Protein AF-A0AAD5UL87-F1 (afdb_monomer_lite)

Foldseek 3Di:
DDKDKDWADDDDADPDAWEWEQDLVRDTDIDGGDALQHKYKYWYDCNNDPDPQDDDPNDRWKWKKKWKDFPPPPLDIDIDTQDTDDDPPDDDDGRIDIDGRHDPGMMMIDIDMDRDPPDDDDDPPQPAAWEWEQDLVRDIDIRHADDLQHWHWYFYDCNVDPDPPPVPDDFWWKWKKKWKDFPPPPVDIDIDIQWTDGGDPDDTDGDTDIDGRHPPFWIWMFMWMDTPLQDGPDDTDTDTPGDPPDDDDDDDDDDDDDDDDDDDDDPPPPPPPDPPAAWEWAQDLVRDIDIRDAAALQHKYWYHYDPNNFPEDQDADLNHTQKFKKKWKDFPPPPVDIDIDTQWGAPDRPGDIDGDTDIDGRHDAAKMFMWMWMDGRNYIDTDDPVPGTDIDGHD

Organism: NCBI:txid261099

pLDDT: mean 75.39, std 20.32, range [24.42, 98.25]

Sequence (395 aa):
MIFALLTSALALPATGPVYIDFHADYTVDVQGVITSQSNATIKYDLQRAVCPHASTHGADTWNVVARWAYNNDFGKVYQSAIANTPFPGATQQYYQPTIYNPPKGDLAIWFVCSSEAAAMVSALPSPGPVYVDFHADYSMDVQGVITTDSTVVIKYDLLRATCPHASTHGGDTWTVSAYWAYNNDFNNIQVASIAYTPFPGAQQLYLQPSIVNPPQGDIAMWFVCGSEAGTTLPFWAQSELRSLEHPYKNGRYSTVSLMLSVFALFSAIVALPAATGPVYVDFHADYTFDVQGQITTDSTVVIKYDLQRATCPHYSTHGADTWGVGAYWAYNGDFNHIQYATIAYTPSPGAQQVYVEPTIVNPPKGDIAIWFVCGSEMGGSYDSNYGQNWHLTVQ

InterPro domains:
  IPR046181 Protein of unknown function DUF6209 [PF19714] (19-116)
  IPR046181 Protein of unknown function DUF6209 [PF19714] (131-230)
  IPR046181 Protein of unknown function DUF6209 [PF19714] (280-395)

Radius of gyration: 31.64 Å; chains: 1; bounding box: 77×69×78 Å

Secondary structure (DSSP, 8-state):
---EEE---------SPEEEEE-TTS-EEEES---TT--EEEEE-GGG-------BTTB---EEEEEEEETT-TTS-EEEEEEEPPPTT-------PEEPSPPSS-EEEEEEEES-----SS----PPPEEEEE-TTS-EEEES---TT-EEEEEE-GGG------TTSS---EEEEEEEEETT-TTS-EEEEEEE--STT--------EEESPPSS-EEEEEEEEETTS-------EEEE------------------------------PPP--PPEEEEE-TTS-EEEES---TT-EEEEEE-GGG--S---EETTEE-EEEEEEEEETT-TTS-EEEEEEE-SSTTPPPEE---EEESPPSEEEEEEEEEEETTEEEEE-BTTB-EEEEE-

Structure (mmCIF, N/CA/C/O backbone):
data_AF-A0AAD5UL87-F1
#
_entry.id   AF-A0AAD5UL87-F1
#
loop_
_atom_site.group_PDB
_atom_site.id
_atom_site.type_symbol
_atom_site.label_atom_id
_atom_site.label_alt_id
_atom_site.label_comp_id
_atom_site.label_asym_id
_atom_site.label_entity_id
_atom_site.label_seq_id
_atom_site.pdbx_PDB_ins_code
_atom_site.Cartn_x
_atom_site.Cartn_y
_atom_site.Cartn_z
_atom_site.occupancy
_atom_site.B_iso_or_equiv
_atom_site.auth_seq_id
_atom_site.auth_comp_id
_atom_site.auth_asym_id
_atom_site.auth_atom_id
_atom_site.pdbx_PDB_model_num
ATOM 1 N N . MET A 1 1 ? -21.998 29.470 8.804 1.00 41.28 1 MET A N 1
ATOM 2 C CA . MET A 1 1 ? -22.604 28.286 9.454 1.00 41.28 1 MET A CA 1
ATOM 3 C C . MET A 1 1 ? -22.385 28.428 10.952 1.00 41.28 1 MET A C 1
ATOM 5 O O . MET A 1 1 ? -21.258 28.702 11.336 1.00 41.28 1 MET A O 1
ATOM 9 N N . ILE A 1 2 ? -23.435 28.364 11.774 1.00 44.94 2 ILE A N 1
ATOM 10 C CA . ILE A 1 2 ? -23.347 28.563 13.234 1.00 44.94 2 ILE A CA 1
ATOM 11 C C . ILE A 1 2 ? -23.945 27.332 13.920 1.00 44.94 2 ILE A C 1
ATOM 13 O O . ILE A 1 2 ? -25.011 26.876 13.511 1.00 44.94 2 ILE A O 1
ATOM 17 N N . PHE A 1 3 ? -23.249 26.817 14.937 1.00 42.34 3 PHE A N 1
ATOM 18 C CA . PHE A 1 3 ? -23.628 25.639 15.717 1.00 42.34 3 PHE A CA 1
ATOM 19 C C . PHE A 1 3 ? -24.150 26.047 17.097 1.00 42.34 3 PHE A C 1
ATOM 21 O O . PHE A 1 3 ? -23.488 26.803 17.805 1.00 42.34 3 PHE A O 1
ATOM 28 N N . ALA A 1 4 ? -25.304 25.510 17.495 1.00 55.47 4 ALA A N 1
ATOM 29 C CA . ALA A 1 4 ? -25.741 25.484 18.888 1.00 55.47 4 ALA A CA 1
ATOM 30 C C . ALA A 1 4 ? -25.747 24.026 19.366 1.00 55.47 4 ALA A C 1
ATOM 32 O O . ALA A 1 4 ? -26.398 23.184 18.746 1.00 55.47 4 ALA A O 1
ATOM 33 N N . LEU A 1 5 ? -25.008 23.735 20.441 1.00 51.84 5 LEU A N 1
ATOM 34 C CA . LEU A 1 5 ? -24.973 22.416 21.072 1.00 51.84 5 LEU A CA 1
ATOM 35 C C . LEU A 1 5 ? -25.782 22.471 22.369 1.00 51.84 5 LEU A C 1
ATOM 37 O O . LEU A 1 5 ? -25.415 23.187 23.301 1.00 51.84 5 LEU A O 1
ATOM 41 N N . LEU A 1 6 ? -26.888 21.731 22.418 1.00 60.28 6 LEU A N 1
ATOM 42 C CA . LEU A 1 6 ? -27.722 21.617 23.611 1.00 60.28 6 LEU A CA 1
ATOM 43 C C . LEU A 1 6 ? -27.391 20.308 24.327 1.00 60.28 6 LEU A C 1
ATOM 45 O O . LEU A 1 6 ? -27.753 19.232 23.858 1.00 60.28 6 LEU A O 1
ATOM 49 N N . THR A 1 7 ? -26.717 20.406 25.472 1.00 54.03 7 THR A N 1
ATOM 50 C CA . THR A 1 7 ? -26.445 19.255 26.342 1.00 54.03 7 THR A CA 1
ATOM 51 C C . THR A 1 7 ? -27.597 19.071 27.324 1.00 54.03 7 THR A C 1
ATOM 53 O O . THR A 1 7 ? -27.951 20.005 28.049 1.00 54.03 7 THR A O 1
ATOM 56 N N . SER A 1 8 ? -28.184 17.877 27.386 1.00 48.81 8 SER A N 1
ATOM 57 C CA . SER A 1 8 ? -29.313 17.605 28.281 1.00 48.81 8 SER A CA 1
ATOM 58 C C . SER A 1 8 ? -28.891 17.643 29.758 1.00 48.81 8 SER A C 1
ATOM 60 O O . SER A 1 8 ? -28.148 16.771 30.211 1.00 48.81 8 SER A O 1
ATOM 62 N N . ALA A 1 9 ? -29.402 18.606 30.528 1.00 45.59 9 ALA A N 1
ATOM 63 C CA . ALA A 1 9 ? -29.378 18.555 31.989 1.00 45.59 9 ALA A CA 1
ATOM 64 C C . ALA A 1 9 ? -30.614 17.794 32.504 1.00 45.59 9 ALA A C 1
ATOM 66 O O . ALA A 1 9 ? -31.731 18.001 32.029 1.00 45.59 9 ALA A O 1
ATOM 67 N N . LEU A 1 10 ? -30.412 16.897 33.473 1.00 41.31 10 LEU A N 1
ATOM 68 C CA . LEU A 1 10 ? -31.476 16.120 34.117 1.00 41.31 10 LEU A CA 1
ATOM 69 C C . LEU A 1 10 ? -32.385 17.048 34.943 1.00 41.31 10 LEU A C 1
ATOM 71 O O . LEU A 1 10 ? -32.035 17.421 36.060 1.00 41.31 10 LEU A O 1
ATOM 75 N N . ALA A 1 11 ? -33.558 17.393 34.413 1.00 48.50 11 ALA A N 1
ATOM 76 C CA . ALA A 1 11 ? -34.620 18.082 35.144 1.00 48.50 11 ALA A CA 1
ATOM 77 C C . ALA A 1 11 ? -35.968 17.364 34.954 1.00 48.50 11 ALA A C 1
ATOM 79 O O . ALA A 1 11 ? -36.199 16.705 33.940 1.00 48.50 11 ALA A O 1
ATOM 80 N N . LEU A 1 12 ? -36.830 17.461 35.973 1.00 45.00 12 LEU A N 1
ATOM 81 C CA . LEU A 1 12 ? -38.136 16.794 36.073 1.00 45.00 12 LEU A CA 1
ATOM 82 C C . LEU A 1 12 ? -39.048 17.081 34.857 1.00 45.00 12 LEU A C 1
ATOM 84 O O . LEU A 1 12 ? -38.955 18.158 34.268 1.00 45.00 12 LEU A O 1
ATOM 88 N N . PRO A 1 13 ? -39.950 16.146 34.491 1.00 52.62 13 PRO A N 1
ATOM 89 C CA . PRO A 1 13 ? -40.745 16.234 33.269 1.00 52.62 13 PRO A CA 1
ATOM 90 C C . PRO A 1 13 ? -41.772 17.367 33.362 1.00 52.62 13 PRO A C 1
ATOM 92 O O . PRO A 1 13 ? -42.827 17.227 33.978 1.00 52.62 13 PRO A O 1
ATOM 95 N N . ALA A 1 14 ? -41.478 18.498 32.726 1.00 53.50 14 ALA A N 1
ATOM 96 C CA . ALA A 1 14 ? -42.490 19.496 32.421 1.00 53.50 14 ALA A CA 1
ATOM 97 C C . ALA A 1 14 ? -43.317 18.992 31.227 1.00 53.50 14 ALA A C 1
ATOM 99 O O . ALA A 1 14 ? -42.793 18.846 30.127 1.00 53.50 14 ALA A O 1
ATOM 100 N N . THR A 1 15 ? -44.612 18.736 31.426 1.00 65.50 15 THR A N 1
ATOM 101 C CA . THR A 1 15 ? -45.565 18.281 30.390 1.00 65.50 15 THR A CA 1
ATOM 102 C C . THR A 1 15 ? -46.017 19.405 29.443 1.00 65.50 15 THR A C 1
ATOM 104 O O . THR A 1 15 ? -47.153 19.412 28.974 1.00 65.50 15 THR A O 1
ATOM 107 N N . GLY A 1 16 ? -45.159 20.395 29.200 1.00 79.12 16 GLY A N 1
ATOM 108 C CA . GLY A 1 16 ? -45.446 21.540 28.337 1.00 79.12 16 GLY A CA 1
ATOM 109 C C . GLY A 1 16 ? -44.827 21.395 26.943 1.00 79.12 16 GLY A C 1
ATOM 110 O O . GLY A 1 16 ? -43.891 20.611 26.772 1.00 79.12 16 GLY A O 1
ATOM 111 N N . PRO A 1 17 ? -45.318 22.150 25.944 1.00 83.81 17 PRO A N 1
ATOM 112 C CA . PRO A 1 17 ? -44.634 22.270 24.660 1.00 83.81 17 PRO A CA 1
ATOM 113 C C . PRO A 1 17 ? -43.208 22.788 24.876 1.00 83.81 17 PRO A C 1
ATOM 115 O O . PRO A 1 17 ? -42.997 23.697 25.680 1.00 83.81 17 PRO A O 1
ATOM 118 N N . VAL A 1 18 ? -42.241 22.210 24.161 1.00 90.38 18 VAL A N 1
ATOM 119 C CA . VAL A 1 18 ? -40.854 22.674 24.205 1.00 90.38 18 VAL A CA 1
ATOM 120 C C . VAL A 1 18 ? -40.638 23.685 23.087 1.00 90.38 18 VAL A C 1
ATOM 122 O O . VAL A 1 18 ? -40.964 23.395 21.935 1.00 90.38 18 VAL A O 1
ATOM 125 N N . TYR A 1 19 ? -40.079 24.848 23.410 1.00 92.00 19 TYR A N 1
ATOM 126 C CA . TYR A 1 19 ? -39.686 25.855 22.425 1.00 92.00 19 TYR A CA 1
ATOM 127 C C . TYR A 1 19 ? -38.179 26.069 22.456 1.00 92.00 19 TYR A C 1
ATOM 129 O O . TYR A 1 19 ? -37.587 26.147 23.530 1.00 92.00 19 TYR A O 1
ATOM 137 N N . ILE A 1 20 ? -37.574 26.156 21.277 1.00 92.62 20 ILE A N 1
ATOM 138 C CA . ILE A 1 20 ? -36.171 26.517 21.090 1.00 92.62 20 ILE A CA 1
ATOM 139 C C . ILE A 1 20 ? -36.170 27.809 20.276 1.00 92.62 20 ILE A C 1
ATOM 141 O O . ILE A 1 20 ? -36.379 27.777 19.062 1.00 92.62 20 ILE A O 1
ATOM 145 N N . ASP A 1 21 ? -35.991 28.933 20.957 1.00 92.56 21 ASP A N 1
ATOM 146 C CA . ASP A 1 21 ? -36.102 30.273 20.398 1.00 92.56 21 ASP A CA 1
ATOM 147 C C . ASP A 1 21 ? -34.696 30.810 20.072 1.00 92.56 21 ASP A C 1
ATOM 149 O O . ASP A 1 21 ? -33.846 30.980 20.941 1.00 92.56 21 ASP A O 1
ATOM 153 N N . PHE A 1 22 ? -34.429 31.049 18.789 1.00 91.00 22 PHE A N 1
ATOM 154 C CA . PHE A 1 22 ? -33.184 31.618 18.278 1.00 91.00 22 PHE A CA 1
ATOM 155 C C . PHE A 1 22 ? -33.394 33.103 17.971 1.00 91.00 22 PHE A C 1
ATOM 157 O O . PHE A 1 22 ? -34.009 33.444 16.961 1.00 91.00 22 PHE A O 1
ATOM 164 N N . HIS A 1 23 ? -32.851 33.985 18.810 1.00 88.69 23 HIS A N 1
ATOM 165 C CA . HIS A 1 23 ? -33.043 35.438 18.713 1.00 88.69 23 HIS A CA 1
ATOM 166 C C . HIS A 1 23 ? -32.049 36.119 17.756 1.00 88.69 23 HIS A C 1
ATOM 168 O O . HIS A 1 23 ? -30.995 35.552 17.438 1.00 88.69 23 HIS A O 1
ATOM 174 N N . ALA A 1 24 ? -32.373 37.343 17.315 1.00 85.62 24 ALA A N 1
ATOM 175 C CA . ALA A 1 24 ? -31.542 38.173 16.432 1.00 85.62 24 ALA A CA 1
ATOM 176 C C . ALA A 1 24 ? -30.150 38.500 17.002 1.00 85.62 24 ALA A C 1
ATOM 178 O O . ALA A 1 24 ? -29.185 38.608 16.250 1.00 85.62 24 ALA A O 1
ATOM 179 N N . ASP A 1 25 ? -30.029 38.611 18.325 1.00 88.00 25 ASP A N 1
ATOM 180 C CA . ASP A 1 25 ? -28.777 38.887 19.046 1.00 88.00 25 ASP A CA 1
ATOM 181 C C . ASP A 1 25 ? -27.906 37.636 19.267 1.00 88.00 25 ASP A C 1
ATOM 183 O O . ASP A 1 25 ? -26.942 37.657 20.031 1.00 88.00 25 ASP A O 1
ATOM 187 N N . TYR A 1 26 ? -28.233 36.549 18.566 1.00 83.88 26 TYR A N 1
ATOM 188 C CA . TYR A 1 26 ? -27.585 35.243 18.622 1.00 83.88 26 TYR A CA 1
ATOM 189 C C . TYR A 1 26 ? -27.804 34.440 19.909 1.00 83.88 26 TYR A C 1
ATOM 191 O O . TYR A 1 26 ? -27.338 33.295 19.977 1.00 83.88 26 TYR A O 1
ATOM 199 N N . THR A 1 27 ? -28.576 34.946 20.871 1.00 90.00 27 THR A N 1
ATOM 200 C CA . THR A 1 27 ? -28.976 34.164 22.047 1.00 90.00 27 THR A CA 1
ATOM 201 C C . THR A 1 27 ? -29.916 33.016 21.660 1.00 90.00 27 THR A C 1
ATOM 203 O O . THR A 1 27 ? -30.522 33.008 20.578 1.00 90.00 27 THR A O 1
ATOM 206 N N . VAL A 1 28 ? -29.950 31.976 22.495 1.00 90.50 28 VAL A N 1
ATOM 207 C CA . VAL A 1 28 ? -30.810 30.802 22.311 1.00 90.50 28 VAL A CA 1
ATOM 208 C C . VAL A 1 28 ? -31.514 30.523 23.628 1.00 90.50 28 VAL A C 1
ATOM 210 O O . VAL A 1 28 ? -30.855 30.166 24.604 1.00 90.50 28 VAL A O 1
ATOM 213 N N . ASP A 1 29 ? -32.836 30.640 23.624 1.00 91.88 29 ASP A N 1
ATOM 214 C CA . ASP A 1 29 ? -33.677 30.351 24.777 1.00 91.88 29 ASP A CA 1
ATOM 215 C C . ASP A 1 29 ? -34.377 29.008 24.581 1.00 91.88 29 ASP A C 1
ATOM 217 O O . ASP A 1 29 ? -35.035 28.760 23.570 1.00 91.88 29 ASP A O 1
ATOM 221 N N . VAL A 1 30 ? -34.253 28.118 25.565 1.00 91.00 30 VAL A N 1
ATOM 222 C CA . VAL A 1 30 ? -34.962 26.834 25.569 1.00 91.00 30 VAL A CA 1
ATOM 223 C C . VAL A 1 30 ? -36.015 26.857 26.665 1.00 91.00 30 VAL A C 1
ATOM 225 O O . VAL A 1 30 ? -35.696 26.872 27.853 1.00 91.00 30 VAL A O 1
ATOM 228 N N . GLN A 1 31 ? -37.284 26.849 26.266 1.00 91.38 31 GLN A N 1
ATOM 229 C CA . GLN A 1 31 ? -38.418 26.764 27.180 1.00 91.38 31 GLN A CA 1
ATOM 230 C C . GLN A 1 31 ? -38.905 25.317 27.239 1.00 91.38 31 GLN A C 1
ATOM 232 O O . GLN A 1 31 ? -39.425 24.795 26.256 1.00 91.38 31 GLN A O 1
ATOM 237 N N . GLY A 1 32 ? -38.757 24.674 28.397 1.00 87.19 32 GLY A N 1
ATOM 238 C CA . GLY A 1 32 ? -39.128 23.272 28.613 1.00 87.19 32 GLY A CA 1
ATOM 239 C C . GLY A 1 32 ? -37.938 22.311 28.548 1.00 87.19 32 GLY A C 1
ATOM 240 O O . GLY A 1 32 ? -36.787 22.723 28.426 1.00 87.19 32 GLY A O 1
ATOM 241 N N . VAL A 1 33 ? -38.218 21.011 28.669 1.00 83.69 33 VAL A N 1
ATOM 242 C CA . VAL A 1 33 ? -37.200 19.950 28.643 1.00 83.69 33 VAL A CA 1
ATOM 243 C C . VAL A 1 33 ? -37.425 19.073 27.418 1.00 83.69 33 VAL A C 1
ATOM 245 O O . VAL A 1 33 ? -38.487 18.464 27.259 1.00 83.69 33 VAL A O 1
ATOM 248 N N . ILE A 1 34 ? -36.413 18.993 26.553 1.00 82.31 34 ILE A N 1
ATOM 249 C CA . ILE A 1 34 ? -36.420 18.088 25.404 1.00 82.31 34 ILE A CA 1
ATOM 250 C C . ILE A 1 34 ? -36.272 16.660 25.938 1.00 82.31 34 ILE A C 1
ATOM 252 O O . ILE A 1 34 ? -35.225 16.284 26.461 1.00 82.31 34 ILE A O 1
ATOM 256 N N . THR A 1 35 ? -37.333 15.867 25.822 1.00 84.44 35 THR A N 1
ATOM 257 C CA . THR A 1 35 ? -37.319 14.435 26.139 1.00 84.44 35 THR A CA 1
ATOM 258 C C . THR A 1 35 ? -37.621 13.631 24.884 1.00 84.44 35 THR A C 1
ATOM 260 O O . THR A 1 35 ? -38.128 14.175 23.903 1.00 84.44 35 THR A O 1
ATOM 263 N N . SER A 1 36 ? -37.402 12.317 24.937 1.00 80.62 36 SER A N 1
ATOM 264 C CA . SER A 1 36 ? -37.733 11.422 23.824 1.00 80.62 36 SER A CA 1
ATOM 265 C C . SER A 1 36 ? -39.220 11.289 23.510 1.00 80.62 36 SER A C 1
ATOM 267 O O . SER A 1 36 ? -39.583 10.610 22.557 1.00 80.62 36 SER A O 1
ATOM 269 N N . GLN A 1 37 ? -40.076 11.921 24.310 1.00 79.94 37 GLN A N 1
ATOM 270 C CA . GLN A 1 37 ? -41.523 11.974 24.119 1.00 79.94 37 GLN A CA 1
ATOM 271 C C . GLN A 1 37 ? -42.027 13.409 23.898 1.00 79.94 37 GLN A C 1
ATOM 273 O O . GLN A 1 37 ? -43.228 13.618 23.744 1.00 79.94 37 GLN A O 1
ATOM 278 N N . SER A 1 38 ? -41.135 14.407 23.915 1.00 79.75 38 SER A N 1
ATOM 279 C CA . SER A 1 38 ? -41.501 15.810 23.727 1.00 79.75 38 SER A CA 1
ATOM 280 C C . SER A 1 38 ? -41.426 16.179 22.248 1.00 79.75 38 SER A C 1
ATOM 282 O O . SER A 1 38 ? -40.465 15.833 21.567 1.00 79.75 38 SER A O 1
ATOM 284 N N . ASN A 1 39 ? -42.378 16.977 21.773 1.00 86.38 39 ASN A N 1
ATOM 285 C CA . ASN A 1 39 ? -42.204 17.716 20.527 1.00 86.38 39 ASN A CA 1
ATOM 286 C C . ASN A 1 39 ? -41.516 19.051 20.840 1.00 86.38 39 ASN A C 1
ATOM 288 O O . ASN A 1 39 ? -41.944 19.758 21.757 1.00 86.38 39 ASN A O 1
ATOM 292 N N . ALA A 1 40 ? -40.470 19.398 20.090 1.00 88.94 40 ALA A N 1
ATOM 293 C CA . ALA A 1 40 ? -39.762 20.668 20.238 1.00 88.94 40 ALA A CA 1
ATOM 294 C C . ALA A 1 40 ? -40.005 21.558 19.024 1.00 88.94 40 ALA A C 1
ATOM 296 O O . ALA A 1 40 ? -39.759 21.159 17.892 1.00 88.94 40 ALA A O 1
ATOM 297 N N . THR A 1 41 ? -40.496 22.766 19.255 1.00 92.19 41 THR A N 1
ATOM 298 C CA . THR A 1 41 ? -40.778 23.743 18.207 1.00 92.19 41 THR A CA 1
ATOM 299 C C . THR A 1 41 ? -39.636 24.739 18.127 1.00 92.19 41 THR A C 1
ATOM 301 O O . THR A 1 41 ? -39.321 25.400 19.115 1.00 92.19 41 THR A O 1
ATOM 304 N N . ILE A 1 42 ? -39.023 24.863 16.956 1.00 90.69 42 ILE A N 1
ATOM 305 C CA . ILE A 1 42 ? -37.977 25.857 16.723 1.00 90.69 42 ILE A CA 1
ATOM 306 C C . ILE A 1 42 ? -38.652 27.175 16.349 1.00 90.69 42 ILE A C 1
ATOM 308 O O . ILE A 1 42 ? -39.438 27.217 15.403 1.00 90.69 42 ILE A O 1
ATOM 312 N N . LYS A 1 43 ? -38.325 28.261 17.048 1.00 89.94 43 LYS A N 1
ATOM 313 C CA . LYS A 1 43 ? -38.608 29.619 16.576 1.00 89.94 43 LYS A CA 1
ATOM 314 C C . LYS A 1 43 ? -37.297 30.266 16.185 1.00 89.94 43 LYS A C 1
ATOM 316 O O . LYS A 1 43 ? -36.326 30.208 16.929 1.00 89.94 43 LYS A O 1
ATOM 321 N N . TYR A 1 44 ? -37.260 30.880 15.017 1.00 87.19 44 TYR A N 1
ATOM 322 C CA . TYR A 1 44 ? -36.055 31.516 14.510 1.00 87.19 44 TYR A CA 1
ATOM 323 C C . TYR A 1 44 ? -36.373 32.940 14.081 1.00 87.19 44 TYR A C 1
ATOM 325 O O . TYR A 1 44 ? -37.278 33.166 13.277 1.00 87.19 44 TYR A O 1
ATOM 333 N N . ASP A 1 45 ? -35.643 33.896 14.643 1.00 85.25 45 ASP A N 1
ATOM 334 C CA . ASP A 1 45 ? -35.729 35.294 14.260 1.00 85.25 45 ASP A CA 1
ATOM 335 C C . ASP A 1 45 ? -34.993 35.513 12.935 1.00 85.25 45 ASP A C 1
ATOM 337 O O . ASP A 1 45 ? -33.777 35.339 12.842 1.00 85.25 45 ASP A O 1
ATOM 341 N N . LEU A 1 46 ? -35.726 35.915 11.897 1.00 81.81 46 LEU A N 1
ATOM 342 C CA . LEU A 1 46 ? -35.154 36.151 10.573 1.00 81.81 46 LEU A CA 1
ATOM 343 C C . LEU A 1 46 ? -34.134 37.294 10.554 1.00 81.81 46 LEU A C 1
ATOM 345 O O . LEU A 1 46 ? -33.277 37.298 9.676 1.00 81.81 46 LEU A O 1
ATOM 349 N N . GLN A 1 47 ? -34.157 38.215 11.523 1.00 82.88 47 GLN A N 1
ATOM 350 C CA . GLN A 1 47 ? -33.112 39.238 11.644 1.00 82.88 47 GLN A CA 1
ATOM 351 C C . GLN A 1 47 ? -31.748 38.640 12.030 1.00 82.88 47 GLN A C 1
ATOM 353 O O . GLN A 1 47 ? -30.719 39.275 11.812 1.00 82.88 47 GLN A O 1
ATOM 358 N N . ARG A 1 48 ? -31.718 37.401 12.547 1.00 82.31 48 ARG A N 1
ATOM 359 C CA . ARG A 1 48 ? -30.488 36.635 12.802 1.00 82.31 48 ARG A CA 1
ATOM 360 C C . ARG A 1 48 ? -29.842 36.111 11.512 1.00 82.31 48 ARG A C 1
ATOM 362 O O . ARG A 1 48 ? -28.665 35.745 11.519 1.00 82.31 48 ARG A O 1
ATOM 369 N N . ALA A 1 49 ? -30.597 36.004 10.418 1.00 80.06 49 ALA A N 1
ATOM 370 C CA . ALA A 1 49 ? -30.104 35.414 9.182 1.00 80.06 49 ALA A CA 1
ATOM 371 C C . ALA A 1 49 ? -29.225 36.409 8.416 1.00 80.06 49 ALA A C 1
ATOM 373 O O . ALA A 1 49 ? -29.715 37.327 7.766 1.00 80.06 49 ALA A O 1
ATOM 374 N N . VAL A 1 50 ? -27.909 36.191 8.431 1.00 75.19 50 VAL A N 1
ATOM 375 C CA . VAL A 1 50 ? -26.985 36.877 7.516 1.00 75.19 50 VAL A CA 1
ATOM 376 C C . VAL A 1 50 ? -26.942 36.090 6.205 1.00 75.19 50 VAL A C 1
ATOM 378 O O . VAL A 1 50 ? -25.997 35.349 5.935 1.00 75.19 50 VAL A O 1
ATOM 381 N N . CYS A 1 51 ? -28.013 36.183 5.418 1.00 75.81 51 CYS A N 1
ATOM 382 C CA . CYS A 1 51 ? -28.057 35.594 4.083 1.00 75.81 51 CYS A CA 1
ATOM 383 C C . CYS A 1 51 ? -27.527 36.612 3.060 1.00 75.81 51 CYS A C 1
ATOM 385 O O . CYS A 1 51 ? -27.979 37.757 3.063 1.00 75.81 51 CYS A O 1
ATOM 387 N N . PRO A 1 52 ? -26.597 36.242 2.162 1.00 68.31 52 PRO A N 1
ATOM 388 C CA . PRO A 1 52 ? -26.249 37.092 1.029 1.00 68.31 52 PRO A CA 1
ATOM 389 C C . PRO A 1 52 ? -27.497 37.321 0.168 1.00 68.31 52 PRO A C 1
ATOM 391 O O . PRO A 1 52 ? -28.081 36.369 -0.349 1.00 68.31 52 PRO A O 1
ATOM 394 N N . HIS A 1 53 ? -27.915 38.578 0.024 1.00 63.66 53 HIS A N 1
ATOM 395 C CA . HIS A 1 53 ? -29.020 38.949 -0.855 1.00 63.66 53 HIS A CA 1
ATOM 396 C C . HIS A 1 53 ? -28.536 38.875 -2.306 1.00 63.66 53 HIS A C 1
ATOM 398 O O . HIS A 1 53 ? -27.866 39.783 -2.797 1.00 63.66 53 HIS A O 1
ATOM 404 N N . ALA A 1 54 ? -28.839 37.775 -2.991 1.00 54.19 54 ALA A N 1
ATOM 405 C CA . ALA A 1 54 ? -28.690 37.700 -4.436 1.00 54.19 54 ALA A CA 1
ATOM 406 C C . ALA A 1 54 ? -30.014 38.130 -5.081 1.00 54.19 54 ALA A C 1
ATOM 408 O O . ALA A 1 54 ? -30.927 37.323 -5.242 1.00 54.19 54 ALA A O 1
ATOM 409 N N . SER A 1 55 ? -30.124 39.407 -5.453 1.00 56.69 55 SER A N 1
ATOM 410 C CA . SER A 1 55 ? -31.290 39.897 -6.189 1.00 56.69 55 SER A CA 1
ATOM 411 C C . SER A 1 55 ? -31.253 39.336 -7.613 1.00 56.69 55 SER A C 1
ATOM 413 O O . SER A 1 55 ? -30.552 39.860 -8.483 1.00 56.69 55 SER A O 1
ATOM 415 N N . THR A 1 56 ? -31.991 38.263 -7.878 1.00 49.47 56 THR A N 1
ATOM 416 C CA . THR A 1 56 ? -32.201 37.768 -9.246 1.00 49.47 56 THR A CA 1
ATOM 417 C C . THR A 1 56 ? -33.582 38.237 -9.695 1.00 49.47 56 THR A C 1
ATOM 419 O O . THR A 1 56 ? -34.586 37.935 -9.066 1.00 49.47 56 THR A O 1
ATOM 422 N N . HIS A 1 57 ? -33.643 39.053 -10.752 1.00 53.81 57 HIS A N 1
ATOM 423 C CA . HIS A 1 57 ? -34.896 39.578 -11.327 1.00 53.81 57 HIS A CA 1
ATOM 424 C C . HIS A 1 57 ? -35.770 40.469 -10.417 1.00 53.81 57 HIS A C 1
ATOM 426 O O . HIS A 1 57 ? -36.974 40.581 -10.634 1.00 53.81 57 HIS A O 1
ATOM 432 N N . GLY A 1 58 ? -35.178 41.165 -9.441 1.00 65.38 58 GLY A N 1
ATOM 433 C CA . GLY A 1 58 ? -35.882 42.191 -8.654 1.00 65.38 58 GLY A CA 1
ATOM 434 C C . GLY A 1 58 ? -36.807 41.659 -7.554 1.00 65.38 58 GLY A C 1
ATOM 435 O O . GLY A 1 58 ? -37.484 42.456 -6.907 1.00 65.38 58 GLY A O 1
ATOM 436 N N . ALA A 1 59 ? -36.812 40.345 -7.311 1.00 59.47 59 ALA A N 1
ATOM 437 C CA . ALA A 1 59 ? -37.406 39.735 -6.130 1.00 59.47 59 ALA A CA 1
ATOM 438 C C . ALA A 1 59 ? -36.312 38.985 -5.362 1.00 59.47 59 ALA A C 1
ATOM 440 O O . ALA A 1 59 ? -35.704 38.052 -5.882 1.00 59.47 59 ALA A O 1
ATOM 441 N N . ASP A 1 60 ? -36.054 39.404 -4.126 1.00 61.47 60 ASP A N 1
ATOM 442 C CA . ASP A 1 60 ? -35.161 38.683 -3.225 1.00 61.47 60 ASP A CA 1
ATOM 443 C C . ASP A 1 60 ? -35.886 37.425 -2.740 1.00 61.47 60 ASP A C 1
ATOM 445 O O . ASP A 1 60 ? -36.656 37.483 -1.783 1.00 61.47 60 ASP A O 1
ATOM 449 N N . THR A 1 61 ? -35.672 36.291 -3.410 1.00 66.06 61 THR A N 1
ATOM 450 C CA . THR A 1 61 ? -36.146 34.992 -2.924 1.00 66.06 61 THR A CA 1
ATOM 451 C C . THR A 1 61 ? -35.011 34.249 -2.238 1.00 66.06 61 THR A C 1
ATOM 453 O O . THR A 1 61 ? -34.129 33.689 -2.886 1.00 66.06 61 THR A O 1
ATOM 456 N N . TRP A 1 62 ? -35.040 34.233 -0.913 1.00 69.50 62 TRP A N 1
ATOM 457 C CA . TRP A 1 62 ? -34.201 33.371 -0.087 1.00 69.50 62 TRP A CA 1
ATOM 458 C C . TRP A 1 62 ? -35.066 32.596 0.896 1.00 69.50 62 TRP A C 1
ATOM 460 O O . TRP A 1 62 ? -36.091 33.096 1.375 1.00 69.50 62 TRP A O 1
ATOM 470 N N . ASN A 1 63 ? -34.615 31.379 1.191 1.00 80.06 63 ASN A N 1
ATOM 471 C CA . ASN A 1 63 ? -35.230 30.506 2.175 1.00 80.06 63 ASN A CA 1
ATOM 472 C C . ASN A 1 63 ? -34.253 30.256 3.321 1.00 80.06 63 ASN A C 1
ATOM 474 O O . ASN A 1 63 ? -33.055 30.063 3.092 1.00 80.06 63 ASN A O 1
ATOM 478 N N . VAL A 1 64 ? -34.773 30.214 4.547 1.00 82.25 64 VAL A N 1
ATOM 479 C CA . VAL A 1 64 ? -34.031 29.688 5.701 1.00 82.25 64 VAL A CA 1
ATOM 480 C C . VAL A 1 64 ? -34.509 28.277 5.961 1.00 82.25 64 VAL A C 1
ATOM 482 O O . VAL A 1 64 ? -35.704 28.042 6.143 1.00 82.25 64 VAL A O 1
ATOM 485 N N . VAL A 1 65 ? -33.572 27.339 6.014 1.00 87.69 65 VAL A N 1
ATOM 486 C CA . VAL A 1 65 ? -33.840 25.941 6.344 1.00 87.69 65 VAL A CA 1
ATOM 487 C C . VAL A 1 65 ? -33.218 25.631 7.701 1.00 87.69 65 VAL A C 1
ATOM 489 O O . VAL A 1 65 ? -32.007 25.782 7.873 1.00 87.69 65 VAL A O 1
ATOM 492 N N . ALA A 1 66 ? -34.040 25.187 8.656 1.00 89.50 66 ALA A N 1
ATOM 493 C CA . ALA A 1 66 ? -33.565 24.535 9.874 1.00 89.50 66 ALA A CA 1
ATOM 494 C C . ALA A 1 66 ? -33.069 23.152 9.492 1.00 89.50 66 ALA A C 1
ATOM 496 O O . ALA A 1 66 ? -33.796 22.383 8.861 1.00 89.50 66 ALA A O 1
ATOM 497 N N . ARG A 1 67 ? -31.864 22.823 9.931 1.00 90.06 67 ARG A N 1
ATOM 498 C CA . ARG A 1 67 ? -31.321 21.476 9.895 1.00 90.06 67 ARG A CA 1
ATOM 499 C C . ARG A 1 67 ? -30.970 21.045 11.303 1.00 90.06 67 ARG A C 1
ATOM 501 O O . ARG A 1 67 ? -30.533 21.864 12.111 1.00 90.06 67 ARG A O 1
ATOM 508 N N . TRP A 1 68 ? -31.173 19.771 11.596 1.00 92.12 68 TRP A N 1
ATOM 509 C CA . TRP A 1 68 ? -30.780 19.217 12.879 1.00 92.12 68 TRP A CA 1
ATOM 510 C C . TRP A 1 68 ? -30.277 17.787 12.758 1.00 92.12 68 TRP A C 1
ATOM 512 O O . TRP A 1 68 ? -30.632 17.052 11.835 1.00 92.12 68 TRP A O 1
ATOM 522 N N . ALA A 1 69 ? -29.434 17.416 13.713 1.00 83.38 69 ALA A N 1
ATOM 523 C CA . ALA A 1 69 ? -28.871 16.087 13.876 1.00 83.38 69 ALA A CA 1
ATOM 524 C C . ALA A 1 69 ? -28.891 15.711 15.361 1.00 83.38 69 ALA A C 1
ATOM 526 O O . ALA A 1 69 ? -28.792 16.575 16.238 1.00 83.38 69 ALA A O 1
ATOM 527 N N . TYR A 1 70 ? -29.013 14.417 15.637 1.00 86.06 70 TYR A N 1
ATOM 528 C CA . TYR A 1 70 ? -28.993 13.882 16.996 1.00 86.06 70 TYR A CA 1
ATOM 529 C C . TYR A 1 70 ? -27.639 13.253 17.292 1.00 86.06 70 TYR A C 1
ATOM 531 O O . TYR A 1 70 ? -27.047 12.641 16.411 1.00 86.06 70 TYR A O 1
ATOM 539 N N . ASN A 1 71 ? -27.159 13.365 18.528 1.00 83.31 71 ASN A N 1
ATOM 540 C CA . ASN A 1 71 ? -25.909 12.765 19.002 1.00 83.31 71 ASN A CA 1
ATOM 541 C C . ASN A 1 71 ? -24.680 13.119 18.152 1.00 83.31 71 ASN A C 1
ATOM 543 O O . ASN A 1 71 ? -23.741 12.333 18.068 1.00 83.31 71 ASN A O 1
ATOM 547 N N . ASN A 1 72 ? -24.695 14.296 17.518 1.00 75.31 72 ASN A N 1
ATOM 548 C CA . ASN A 1 72 ? -23.689 14.724 16.542 1.00 75.31 72 ASN A CA 1
ATOM 549 C C . ASN A 1 72 ? -23.514 13.751 15.351 1.00 75.31 72 ASN A C 1
ATOM 551 O O . ASN A 1 72 ? -22.483 13.784 14.681 1.00 75.31 72 ASN A O 1
ATOM 555 N N . ASP A 1 73 ? -24.519 12.918 15.053 1.00 79.25 73 ASP A N 1
ATOM 556 C CA . ASP A 1 73 ? -24.576 12.081 13.851 1.00 79.25 73 ASP A CA 1
ATOM 557 C C . ASP A 1 73 ? -25.004 12.932 12.647 1.00 79.25 73 ASP A C 1
ATOM 559 O O . ASP A 1 73 ? -26.170 12.980 12.246 1.00 79.25 73 ASP A O 1
ATOM 563 N N . PHE A 1 74 ? -24.038 13.641 12.065 1.00 75.31 74 PHE A N 1
ATOM 564 C CA . PHE A 1 74 ? -24.248 14.421 10.844 1.00 75.31 74 PHE A CA 1
ATOM 565 C C . PHE A 1 74 ? -24.453 13.548 9.593 1.00 75.31 74 PHE A C 1
ATOM 567 O O . PHE A 1 74 ? -24.736 14.095 8.529 1.00 75.31 74 PHE A O 1
ATOM 574 N N . GLY A 1 75 ? -24.368 12.215 9.707 1.00 70.00 75 GLY A N 1
ATOM 575 C CA . GLY A 1 75 ? -24.788 11.282 8.661 1.00 70.00 75 GLY A CA 1
ATOM 576 C C . GLY A 1 75 ? -26.311 11.197 8.519 1.00 70.00 75 GLY A C 1
ATOM 577 O O . GLY A 1 75 ? -26.811 10.827 7.457 1.00 70.00 75 GLY A O 1
ATOM 578 N N . LYS A 1 76 ? -27.070 11.599 9.550 1.00 76.19 76 LYS A N 1
ATOM 579 C CA . LYS A 1 76 ? -28.542 11.626 9.550 1.00 76.19 76 LYS A CA 1
ATOM 580 C C . LYS A 1 76 ? -29.071 13.021 9.858 1.00 76.19 76 LYS A C 1
ATOM 582 O O . LYS A 1 76 ? -29.450 13.343 10.985 1.00 76.19 76 LYS A O 1
ATOM 587 N N . VAL A 1 77 ? -29.121 13.847 8.816 1.00 81.62 77 VAL A N 1
ATOM 588 C CA . VAL A 1 77 ? -29.626 15.221 8.894 1.00 81.62 77 VAL A CA 1
ATOM 589 C C . VAL A 1 77 ? -31.110 15.277 8.567 1.00 81.62 77 VAL A C 1
ATOM 591 O O . VAL A 1 77 ? -31.552 14.862 7.498 1.00 81.62 77 VAL A O 1
ATOM 594 N N . TYR A 1 78 ? -31.867 15.883 9.467 1.00 85.94 78 TYR A N 1
ATOM 595 C CA . TYR A 1 78 ? -33.261 16.241 9.254 1.00 85.94 78 TYR A CA 1
ATOM 596 C C . TYR A 1 78 ? -33.341 17.719 8.889 1.00 85.94 78 TYR A C 1
ATOM 598 O O . TYR A 1 78 ? -32.503 18.514 9.321 1.00 85.94 78 TYR A O 1
ATOM 606 N N . GLN A 1 79 ? -34.333 18.105 8.087 1.00 88.50 79 GLN A N 1
ATOM 607 C CA . GLN A 1 79 ? -34.483 19.497 7.682 1.00 88.50 79 GLN A CA 1
ATOM 608 C C . GLN A 1 79 ? -35.939 19.917 7.504 1.00 88.50 79 GLN A C 1
ATOM 610 O O . GLN A 1 79 ? -36.788 19.111 7.131 1.00 88.50 79 GLN A O 1
ATOM 615 N N . SER A 1 80 ? -36.209 21.199 7.739 1.00 85.06 80 SER A N 1
ATOM 616 C CA . SER A 1 80 ? -37.501 21.830 7.477 1.00 85.06 80 SER A CA 1
ATOM 617 C C . SER A 1 80 ? -37.313 23.303 7.129 1.00 85.06 80 SER A C 1
ATOM 619 O O . SER A 1 80 ? -36.487 23.994 7.729 1.00 85.06 80 SER A O 1
ATOM 621 N N . ALA A 1 81 ? -38.101 23.802 6.179 1.00 82.25 81 ALA A N 1
ATOM 622 C CA . ALA A 1 81 ? -38.128 25.224 5.853 1.00 82.25 81 ALA A CA 1
ATOM 623 C C . ALA A 1 81 ? -38.723 26.048 7.015 1.00 82.25 81 ALA A C 1
ATOM 625 O O . ALA A 1 81 ? -39.674 25.613 7.668 1.00 82.25 81 ALA A O 1
ATOM 626 N N . ILE A 1 82 ? -38.139 27.223 7.266 1.00 79.38 82 ILE A N 1
ATOM 627 C CA . ILE A 1 82 ? -38.520 28.189 8.316 1.00 79.38 82 ILE A CA 1
ATOM 628 C C . ILE A 1 82 ? -39.083 29.473 7.723 1.00 79.38 82 ILE A C 1
ATOM 630 O O . ILE A 1 82 ? -39.829 30.185 8.372 1.00 79.38 82 ILE A O 1
ATOM 634 N N . ALA A 1 83 ? -38.699 29.849 6.517 1.00 72.44 83 ALA A N 1
ATOM 635 C CA . ALA A 1 83 ? -39.304 30.996 5.870 1.00 72.44 83 ALA A CA 1
ATOM 636 C C . ALA A 1 83 ? -39.065 30.884 4.383 1.00 72.44 83 ALA A C 1
ATOM 638 O O . ALA A 1 83 ? -37.945 30.595 3.966 1.00 72.44 83 ALA A O 1
ATOM 639 N N . ASN A 1 84 ? -40.115 31.176 3.629 1.00 64.50 84 ASN A N 1
ATOM 640 C CA . ASN A 1 84 ? -39.986 31.656 2.270 1.00 64.50 84 ASN A CA 1
ATOM 641 C C . ASN A 1 84 ? -40.238 33.157 2.343 1.00 64.50 84 ASN A C 1
ATOM 643 O O . A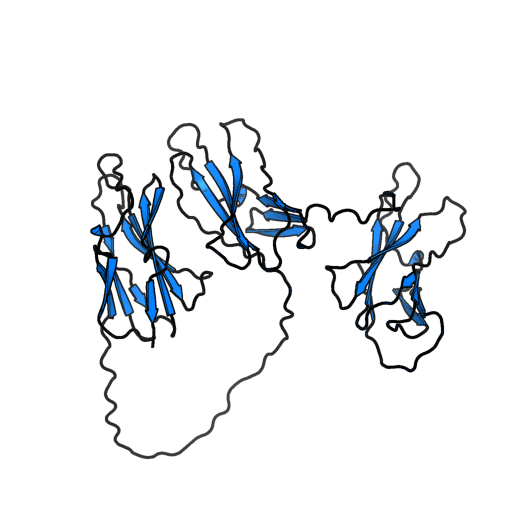SN A 1 84 ? -41.137 33.609 3.058 1.00 64.50 84 ASN A O 1
ATOM 647 N N . THR A 1 85 ? -39.405 33.927 1.663 1.00 59.06 85 THR A N 1
ATOM 648 C CA . THR A 1 85 ? -39.454 35.389 1.698 1.00 59.06 85 THR A CA 1
ATOM 649 C C . THR A 1 85 ? -40.865 35.883 1.369 1.00 59.06 85 THR A C 1
ATOM 651 O O . THR A 1 85 ? -41.425 35.497 0.339 1.00 59.06 85 THR A O 1
ATOM 654 N N . PRO A 1 86 ? -41.477 36.717 2.226 1.00 53.19 86 PRO A N 1
ATOM 655 C CA . PRO A 1 86 ? -42.760 37.301 1.909 1.00 53.19 86 PRO A CA 1
ATOM 656 C C . PRO A 1 86 ? -42.572 38.419 0.884 1.00 53.19 86 PRO A C 1
ATOM 658 O O . PRO A 1 86 ? -41.631 39.208 0.975 1.00 53.19 86 PRO A O 1
ATOM 661 N N . PHE A 1 87 ? -43.501 38.529 -0.063 1.00 53.69 87 PHE A N 1
ATOM 662 C CA . PHE A 1 87 ? -43.625 39.707 -0.920 1.00 53.69 87 PHE A CA 1
ATOM 663 C C . PHE A 1 87 ? -43.634 41.003 -0.077 1.00 53.69 87 PHE A C 1
ATOM 665 O O . PHE A 1 87 ? -44.105 40.974 1.069 1.00 53.69 87 PHE A O 1
ATOM 672 N N . PRO A 1 88 ? -43.163 42.146 -0.617 1.00 50.81 88 PRO A N 1
ATOM 673 C CA . PRO A 1 88 ? -43.164 43.422 0.097 1.00 50.81 88 PRO A CA 1
ATOM 674 C C . PRO A 1 88 ? -44.538 43.713 0.723 1.00 50.81 88 PRO A C 1
ATOM 676 O O . PRO A 1 88 ? -45.526 43.876 0.009 1.00 50.81 88 PRO A O 1
ATOM 679 N N . GLY A 1 89 ? -44.601 43.747 2.060 1.00 57.69 89 GLY A N 1
ATOM 680 C CA . GLY A 1 89 ? -45.825 44.008 2.829 1.00 57.69 89 GLY A CA 1
ATOM 681 C C . GLY A 1 89 ? -46.367 42.844 3.668 1.00 57.69 89 GLY A C 1
ATOM 682 O O . GLY A 1 89 ? -47.292 43.071 4.445 1.00 57.69 89 GLY A O 1
ATOM 683 N N . ALA A 1 90 ? -45.817 41.628 3.578 1.00 54.56 90 ALA A N 1
ATOM 684 C CA . ALA A 1 90 ? -46.242 40.553 4.476 1.00 54.56 90 ALA A CA 1
ATOM 685 C C . ALA A 1 90 ? -45.563 40.650 5.854 1.00 54.56 90 ALA A C 1
ATOM 687 O O . ALA A 1 90 ? -44.340 40.706 5.987 1.00 54.56 90 ALA A O 1
ATOM 688 N N . THR A 1 91 ? -46.397 40.689 6.891 1.00 55.81 91 THR A N 1
ATOM 689 C CA . THR A 1 91 ? -46.019 40.660 8.306 1.00 55.81 91 THR A CA 1
ATOM 690 C C . THR A 1 91 ? -45.190 39.406 8.590 1.00 55.81 91 THR A C 1
ATOM 692 O O . THR A 1 91 ? -45.551 38.335 8.105 1.00 55.81 91 THR A O 1
ATOM 695 N N . GLN A 1 92 ? -44.100 39.530 9.362 1.00 55.34 92 GLN A N 1
ATOM 696 C CA . GLN A 1 92 ? -43.222 38.414 9.747 1.00 55.34 92 GLN A CA 1
ATOM 697 C C . GLN A 1 92 ? -44.044 37.178 10.144 1.00 55.34 92 GLN A C 1
ATOM 699 O O . GLN A 1 92 ? -44.696 37.166 11.188 1.00 55.34 92 GLN A O 1
ATOM 704 N N . GLN A 1 93 ? -44.031 36.140 9.308 1.00 55.53 93 GLN A N 1
ATOM 705 C CA . GLN A 1 93 ? -44.578 34.844 9.685 1.00 55.53 93 GLN A CA 1
ATOM 706 C C . GLN A 1 93 ? -43.447 34.024 10.294 1.00 55.53 93 GLN A C 1
ATOM 708 O O . GLN A 1 93 ? -42.518 33.616 9.602 1.00 55.53 93 GLN A O 1
ATOM 713 N N . TYR A 1 94 ? -43.526 33.800 11.605 1.00 59.00 94 TYR A N 1
ATOM 714 C CA . TYR A 1 94 ? -42.713 32.793 12.276 1.00 59.00 94 TYR A CA 1
ATOM 715 C C . TYR A 1 94 ? -43.173 31.422 11.787 1.00 59.00 94 TYR A C 1
ATOM 717 O O . TYR A 1 94 ? -44.243 30.956 1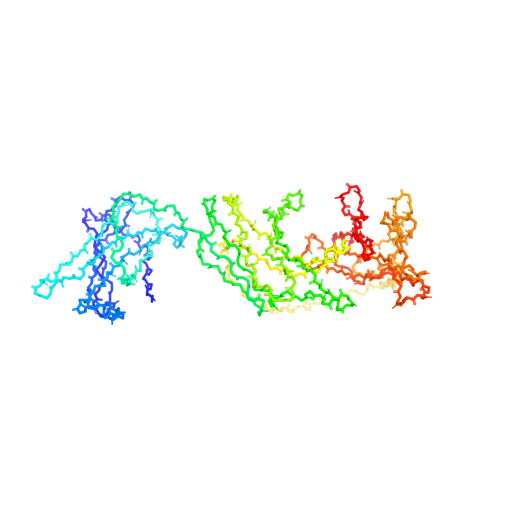2.176 1.00 59.00 94 TYR A O 1
ATOM 725 N N . TYR A 1 95 ? -42.391 30.773 10.934 1.00 66.38 95 TYR A N 1
ATOM 726 C CA . TYR A 1 95 ? -42.614 29.366 10.633 1.00 66.38 95 TYR A CA 1
ATOM 727 C C . TYR A 1 95 ? -41.883 28.535 11.683 1.00 66.38 95 TYR A C 1
ATOM 729 O O . TYR A 1 95 ? -40.750 28.825 12.071 1.00 66.38 95 TYR A O 1
ATOM 737 N N . GLN A 1 96 ? -42.586 27.534 12.189 1.00 80.81 96 GLN A N 1
ATOM 738 C CA . GLN A 1 96 ? -42.260 26.860 13.435 1.00 80.81 96 GLN A CA 1
ATOM 739 C C . GLN A 1 96 ? -42.075 25.367 13.165 1.00 80.81 96 GLN A C 1
ATOM 741 O O . GLN A 1 96 ? -43.019 24.598 13.355 1.00 80.81 96 GLN A O 1
ATOM 746 N N . PRO A 1 97 ? -40.909 24.923 12.659 1.00 85.19 97 PRO A N 1
ATOM 747 C CA . PRO A 1 97 ? -40.708 23.505 12.442 1.00 85.19 97 PRO A CA 1
ATOM 748 C C . PRO A 1 97 ? -40.703 22.774 13.785 1.00 85.19 97 PRO A C 1
ATOM 750 O O . PRO A 1 97 ? -40.069 23.198 14.755 1.00 85.19 97 PRO A O 1
ATOM 753 N N . THR A 1 98 ? -41.443 21.669 13.828 1.00 87.06 98 THR A N 1
ATOM 754 C CA . THR A 1 98 ? -41.559 20.816 15.006 1.00 87.06 98 THR A CA 1
ATOM 755 C C . THR A 1 98 ? -40.672 19.589 14.837 1.00 87.06 98 THR A C 1
ATOM 757 O O . THR A 1 98 ? -40.823 18.818 13.892 1.00 87.06 98 THR A O 1
ATOM 760 N N . ILE A 1 99 ? -39.757 19.399 15.778 1.00 86.81 99 ILE A N 1
ATOM 761 C CA . ILE A 1 99 ? -38.995 18.174 15.967 1.00 86.81 99 ILE A CA 1
ATOM 762 C C . ILE A 1 99 ? -39.882 17.195 16.735 1.00 86.81 99 ILE A C 1
ATOM 764 O O . ILE A 1 99 ? -40.271 17.476 17.870 1.00 86.81 99 ILE A O 1
ATOM 768 N N . TYR A 1 100 ? -40.186 16.050 16.131 1.00 84.56 100 TYR A N 1
ATOM 769 C CA . TYR A 1 100 ? -41.024 15.018 16.739 1.00 84.56 100 TYR A CA 1
ATOM 770 C C . TYR A 1 100 ? -40.171 13.949 17.419 1.00 84.56 100 TYR A C 1
ATOM 772 O O . TYR A 1 100 ? -39.302 13.369 16.773 1.00 84.56 100 TYR A O 1
ATOM 780 N N . ASN A 1 101 ? -40.458 13.665 18.693 1.00 82.12 101 ASN A N 1
ATOM 781 C CA . ASN A 1 101 ? -39.875 12.558 19.467 1.00 82.12 101 ASN A CA 1
ATOM 782 C C . ASN A 1 101 ? -38.345 12.404 19.296 1.00 82.12 101 ASN A C 1
ATOM 784 O O . ASN A 1 101 ? -37.880 11.354 18.839 1.00 82.12 101 ASN A O 1
ATOM 788 N N . PRO A 1 102 ? -37.545 13.436 19.621 1.00 83.81 102 PRO A N 1
ATOM 789 C CA . PRO A 1 102 ? -36.104 13.389 19.413 1.00 83.81 102 PRO A CA 1
ATOM 790 C C . PRO A 1 102 ? -35.476 12.265 20.256 1.00 83.81 102 PRO A C 1
ATOM 792 O O . PRO A 1 102 ? -35.769 12.174 21.446 1.00 83.81 102 PRO A O 1
ATOM 795 N N . PRO A 1 103 ? -34.611 11.393 19.710 1.00 80.00 103 PRO A N 1
ATOM 796 C CA . PRO A 1 103 ? -33.942 10.371 20.509 1.00 80.00 103 PRO A CA 1
ATOM 797 C C . PRO A 1 103 ? -33.138 11.004 21.651 1.00 80.00 103 PRO A C 1
ATOM 799 O O . PRO A 1 103 ? -32.722 12.161 21.587 1.00 80.00 103 PRO A O 1
ATOM 802 N N . LYS A 1 104 ? -32.910 10.234 22.720 1.00 79.81 104 LYS A N 1
ATOM 803 C CA . LYS A 1 104 ? -32.127 10.709 23.865 1.00 79.81 104 LYS A CA 1
ATOM 804 C C . LYS A 1 104 ? -30.701 11.068 23.426 1.00 79.81 104 LYS A C 1
ATOM 806 O O . LYS A 1 104 ? -30.027 10.238 22.815 1.00 79.81 104 LYS A O 1
ATOM 811 N N . GLY A 1 105 ? -30.252 12.251 23.843 1.00 83.94 105 GLY A N 1
ATOM 812 C CA . GLY A 1 105 ? -28.869 12.712 23.759 1.00 83.94 105 GLY A CA 1
ATOM 813 C C . GLY A 1 105 ? -28.755 14.119 23.175 1.00 83.94 105 GLY A C 1
ATOM 814 O O . GLY A 1 105 ? -29.669 14.925 23.360 1.00 83.94 105 GLY A O 1
ATOM 815 N N . ASP A 1 106 ? -27.626 14.428 22.541 1.00 83.44 106 ASP A N 1
ATOM 816 C CA . ASP A 1 106 ? -27.325 15.793 22.103 1.00 83.44 106 ASP A CA 1
ATOM 817 C C . ASP A 1 106 ? -28.156 16.173 20.874 1.00 83.44 106 ASP A C 1
ATOM 819 O O . ASP A 1 106 ? -28.356 15.369 19.963 1.00 83.44 106 ASP A O 1
ATOM 823 N N . LEU A 1 107 ? -28.621 17.418 20.826 1.00 86.94 107 LEU A N 1
ATOM 824 C CA . LEU A 1 107 ? -29.314 17.974 19.669 1.00 86.94 107 LEU A CA 1
ATOM 825 C C . LEU A 1 107 ? -28.475 19.112 19.091 1.00 86.94 107 LEU A C 1
ATOM 827 O O . LEU A 1 107 ? -28.276 20.137 19.745 1.00 86.94 107 LEU A O 1
ATOM 831 N N . ALA A 1 108 ? -28.006 18.926 17.860 1.00 85.81 108 ALA A N 1
ATOM 832 C CA . ALA A 1 108 ? -27.333 19.960 17.089 1.00 85.81 108 ALA A CA 1
ATOM 833 C C . ALA A 1 108 ? -28.330 20.567 16.101 1.00 85.81 108 ALA A C 1
ATOM 835 O O . ALA A 1 108 ? -28.924 19.842 15.305 1.00 85.81 108 ALA A O 1
ATOM 836 N N . ILE A 1 109 ? -28.504 21.890 16.137 1.00 89.12 109 ILE A N 1
ATOM 837 C CA . ILE A 1 109 ? -29.362 22.636 15.205 1.00 89.12 109 ILE A CA 1
ATOM 838 C C . ILE A 1 109 ? -28.507 23.682 14.494 1.00 89.12 109 ILE A C 1
ATOM 840 O O . ILE A 1 109 ? -27.724 24.391 15.130 1.00 89.12 109 ILE A O 1
ATOM 844 N N . TRP A 1 110 ? -28.674 23.798 13.179 1.00 90.31 110 TRP A N 1
ATOM 845 C CA . TRP A 1 110 ? -28.069 24.855 12.378 1.00 90.31 110 TRP A CA 1
ATOM 846 C C . TRP A 1 110 ? -29.023 25.337 11.288 1.00 90.31 110 TRP A C 1
ATOM 848 O O . TRP A 1 110 ? -29.999 24.676 10.936 1.00 90.31 110 TRP A O 1
ATOM 858 N N . PHE A 1 111 ? -28.724 26.512 10.742 1.00 88.81 111 PHE A N 1
ATOM 859 C CA . PHE A 1 111 ? -29.553 27.169 9.739 1.00 88.81 111 PHE A CA 1
ATOM 860 C C . PHE A 1 111 ? -28.750 27.396 8.467 1.00 88.81 111 PHE A C 1
ATOM 862 O O . PHE A 1 111 ? -27.566 27.747 8.523 1.00 88.81 111 PHE A O 1
ATOM 869 N N . VAL A 1 112 ? -29.395 27.181 7.325 1.00 86.75 112 VAL A N 1
ATOM 870 C CA . VAL A 1 112 ? -28.800 27.374 6.001 1.00 86.75 112 VAL A CA 1
ATOM 871 C C . VAL A 1 112 ? -29.683 28.317 5.197 1.00 86.75 112 VAL A C 1
ATOM 873 O O . VAL A 1 112 ? -30.900 28.140 5.157 1.00 86.75 112 VAL A O 1
ATOM 876 N N . CYS A 1 113 ? -29.061 29.307 4.561 1.00 83.12 113 CYS A N 1
ATOM 877 C CA . CYS A 1 113 ? -29.704 30.146 3.558 1.00 83.12 113 CYS A CA 1
ATOM 878 C C . CYS A 1 113 ? -29.584 29.459 2.194 1.00 83.12 113 CYS A C 1
ATOM 880 O O . CYS A 1 113 ? -28.474 29.094 1.804 1.00 83.12 113 CYS A O 1
ATOM 882 N N . SER A 1 114 ? -30.683 29.310 1.460 1.00 77.25 114 SER A N 1
ATOM 883 C CA . SER A 1 114 ? -30.654 28.824 0.075 1.00 77.25 114 SER A CA 1
ATOM 884 C C . SER A 1 114 ? -31.405 29.774 -0.854 1.00 77.25 114 SER A C 1
ATOM 886 O O . SER A 1 114 ? -32.505 30.220 -0.527 1.00 77.25 114 SER A O 1
ATOM 888 N N . SER A 1 115 ? -30.823 30.058 -2.019 1.00 64.75 115 SER A N 1
ATOM 889 C CA . SER A 1 115 ? -31.412 30.902 -3.070 1.00 64.75 115 SER A CA 1
ATOM 890 C C . SER A 1 115 ? -32.361 30.147 -4.006 1.00 64.75 115 SER A C 1
ATOM 892 O O . SER A 1 115 ? -33.083 30.770 -4.776 1.00 64.75 115 SER A O 1
ATOM 894 N N . GLU A 1 116 ? -32.385 28.813 -3.962 1.00 57.00 116 GLU A N 1
ATOM 895 C CA . GLU A 1 116 ? -33.265 28.011 -4.814 1.00 57.00 116 GLU A CA 1
ATOM 896 C C . GLU A 1 116 ? -34.543 27.614 -4.069 1.00 57.00 116 GLU A C 1
ATOM 898 O O . GLU A 1 116 ? -34.521 26.893 -3.069 1.00 57.00 116 GLU A O 1
ATOM 903 N N . ALA A 1 117 ? -35.686 28.061 -4.590 1.00 49.78 117 ALA A N 1
ATOM 904 C CA . ALA A 1 117 ? -37.018 27.600 -4.206 1.00 49.78 117 ALA A CA 1
ATOM 905 C C . ALA A 1 117 ? -37.325 26.210 -4.807 1.00 49.78 117 ALA A C 1
ATOM 907 O O . ALA A 1 117 ? -38.352 26.009 -5.457 1.00 49.78 117 ALA A O 1
ATOM 908 N N . ALA A 1 118 ? -36.420 25.245 -4.632 1.00 41.09 118 ALA A N 1
ATOM 909 C CA . ALA A 1 118 ? -36.601 23.896 -5.151 1.00 41.09 118 ALA A CA 1
ATOM 910 C C . ALA A 1 118 ? -37.605 23.117 -4.281 1.00 41.09 118 ALA A C 1
ATOM 912 O O . ALA A 1 118 ? -37.298 22.678 -3.175 1.00 41.09 118 ALA A O 1
ATOM 913 N N . ALA A 1 119 ? -38.829 23.020 -4.806 1.00 39.25 119 ALA A N 1
ATOM 914 C CA . ALA A 1 119 ? -39.869 22.024 -4.552 1.00 39.25 119 ALA A CA 1
ATOM 915 C C . ALA A 1 119 ? -39.632 21.049 -3.374 1.00 39.25 119 ALA A C 1
ATOM 917 O O . ALA A 1 119 ? -38.954 20.033 -3.507 1.00 39.25 119 ALA A O 1
ATOM 918 N N . MET A 1 120 ? -40.300 21.301 -2.247 1.00 39.03 120 MET A N 1
ATOM 919 C CA . MET A 1 120 ? -40.466 20.333 -1.160 1.00 39.03 120 MET A CA 1
ATOM 920 C C . MET A 1 120 ? -41.937 19.923 -1.034 1.00 39.03 120 MET A C 1
ATOM 922 O O . MET A 1 120 ? -42.676 20.641 -0.376 1.00 39.03 120 MET A O 1
ATOM 926 N N . VAL A 1 121 ? -42.340 18.779 -1.617 1.00 41.66 121 VAL A N 1
ATOM 927 C CA . VAL A 1 121 ? -43.299 17.793 -1.053 1.00 41.66 121 VAL A CA 1
ATOM 928 C C . VAL A 1 121 ? -43.063 16.425 -1.737 1.00 41.66 121 VAL A C 1
ATOM 930 O O . VAL A 1 121 ? -43.021 16.342 -2.959 1.00 41.66 121 VAL A O 1
ATOM 933 N N . SER A 1 122 ? -42.944 15.368 -0.921 1.00 40.12 122 SER A N 1
ATOM 934 C CA . SER A 1 122 ? -43.038 13.923 -1.235 1.00 40.12 122 SER A CA 1
ATOM 935 C C . SER A 1 122 ? -41.998 13.264 -2.158 1.00 40.12 122 SER A C 1
ATOM 937 O O . SER A 1 122 ? -42.308 12.837 -3.263 1.00 40.12 122 SER A O 1
ATOM 939 N N . ALA A 1 123 ? -40.790 13.086 -1.633 1.00 33.97 123 ALA A N 1
ATOM 940 C CA . ALA A 1 123 ? -39.981 11.858 -1.635 1.00 33.97 123 ALA A CA 1
ATOM 941 C C . ALA A 1 123 ? -38.688 12.242 -0.908 1.00 33.97 123 ALA A C 1
ATOM 943 O O . ALA A 1 123 ? -38.167 13.325 -1.166 1.00 33.97 123 ALA A O 1
ATOM 944 N N . LEU A 1 124 ? -38.176 11.425 0.019 1.00 40.28 124 LEU A N 1
ATOM 945 C CA . LEU A 1 124 ? -36.779 11.588 0.431 1.00 40.28 124 LEU A CA 1
ATOM 946 C C . LEU A 1 124 ? -35.965 11.503 -0.868 1.00 40.28 124 LEU A C 1
ATOM 948 O O . LEU A 1 124 ? -36.050 10.460 -1.524 1.00 40.28 124 LEU A O 1
ATOM 952 N N . PRO A 1 125 ? -35.286 12.577 -1.317 1.00 42.38 125 PRO A N 1
ATOM 953 C CA . PRO A 1 125 ? -34.452 12.460 -2.494 1.00 42.38 125 PRO A CA 1
ATOM 954 C C . PRO A 1 125 ? -33.443 11.364 -2.174 1.00 42.38 125 PRO A C 1
ATOM 956 O O . PRO A 1 125 ? -32.816 11.400 -1.112 1.00 42.38 125 PRO A O 1
ATOM 959 N N . SER A 1 126 ? -33.339 10.373 -3.065 1.00 51.00 126 SER A N 1
ATOM 960 C CA . SER A 1 126 ? -32.190 9.471 -3.077 1.00 51.00 126 SER A CA 1
ATOM 961 C C . SER A 1 126 ? -30.961 10.342 -2.842 1.00 51.00 126 SER A C 1
ATOM 963 O O . SER A 1 126 ? -30.852 11.364 -3.535 1.00 51.00 126 SER A O 1
ATOM 965 N N . PRO A 1 127 ? -30.104 10.031 -1.850 1.00 67.62 127 PRO A N 1
ATOM 966 C CA . PRO A 1 127 ? -28.913 10.826 -1.619 1.00 67.62 127 PRO A CA 1
ATOM 967 C C . PRO A 1 127 ? -28.219 10.967 -2.970 1.00 67.62 127 PRO A C 1
ATOM 969 O O . PRO A 1 127 ? -27.995 9.977 -3.672 1.00 67.62 127 PRO A O 1
ATOM 972 N N . GLY A 1 128 ? -28.022 12.217 -3.394 1.00 79.25 128 GLY A N 1
ATOM 973 C CA . GLY A 1 128 ? -27.320 12.493 -4.637 1.00 79.25 128 GLY A CA 1
ATOM 974 C C . GLY A 1 128 ? -25.942 11.825 -4.614 1.00 79.25 128 GLY A C 1
ATOM 975 O O . GLY A 1 128 ? -25.470 11.421 -3.545 1.00 79.25 128 GLY A O 1
ATOM 976 N N . PRO A 1 129 ? -25.286 11.689 -5.774 1.00 88.94 129 PRO A N 1
ATOM 977 C CA . PRO A 1 129 ? -23.952 11.119 -5.813 1.00 88.94 129 PRO A CA 1
ATOM 978 C C . PRO A 1 129 ? -23.016 11.855 -4.845 1.00 88.94 129 PRO A C 1
ATOM 980 O O . PRO A 1 129 ? -23.017 13.086 -4.781 1.00 88.94 129 PRO A O 1
ATOM 983 N N . VAL A 1 130 ? -22.232 11.090 -4.090 1.00 88.06 130 VAL A N 1
ATOM 984 C CA . VAL A 1 130 ? -21.151 11.604 -3.247 1.00 88.06 130 VAL A CA 1
ATOM 985 C C . VAL A 1 130 ? -19.929 11.741 -4.135 1.00 88.06 130 VAL A C 1
ATOM 987 O O . VAL A 1 130 ? -19.521 10.760 -4.748 1.00 88.06 130 VAL A O 1
ATOM 990 N N . TYR A 1 131 ? -19.340 12.928 -4.224 1.00 91.12 131 TYR A N 1
ATOM 991 C CA . TYR A 1 131 ? -18.138 13.114 -5.036 1.00 91.12 131 TYR A CA 1
ATOM 992 C C . TYR A 1 131 ? -16.890 12.958 -4.181 1.00 91.12 131 TYR A C 1
ATOM 994 O O . TYR A 1 131 ? -16.803 13.544 -3.103 1.00 91.12 131 TYR A O 1
ATOM 1002 N N . VAL A 1 132 ? -15.930 12.184 -4.675 1.00 91.94 132 VAL A N 1
ATOM 1003 C CA . VAL A 1 132 ? -14.580 12.106 -4.118 1.00 91.94 132 VAL A CA 1
ATOM 1004 C C . VAL A 1 132 ? -13.634 12.683 -5.158 1.00 91.94 132 VAL A C 1
ATOM 1006 O O . VAL A 1 132 ? -13.428 12.077 -6.209 1.00 91.94 132 VAL A O 1
ATOM 1009 N N . ASP A 1 133 ? -13.099 13.865 -4.871 1.00 90.44 133 ASP A N 1
ATOM 1010 C CA . ASP A 1 133 ? -12.229 14.616 -5.769 1.00 90.44 133 ASP A CA 1
ATOM 1011 C C . ASP A 1 133 ? -10.765 14.440 -5.321 1.00 90.44 133 ASP A C 1
ATOM 1013 O O . ASP A 1 133 ? -10.391 14.822 -4.213 1.00 90.44 133 ASP A O 1
ATOM 1017 N N . PHE A 1 134 ? -9.932 13.845 -6.177 1.00 88.56 134 PHE A N 1
ATOM 1018 C CA . PHE A 1 134 ? -8.490 13.681 -5.982 1.00 88.56 134 PHE A CA 1
ATOM 1019 C C . PHE A 1 134 ? -7.740 14.742 -6.786 1.00 88.56 134 PHE A C 1
ATOM 1021 O O . PHE A 1 134 ? -7.696 14.670 -8.014 1.00 88.56 134 PHE A O 1
ATOM 1028 N N . HIS A 1 135 ? -7.119 15.703 -6.102 1.00 85.88 135 HIS A N 1
ATOM 1029 C CA . HIS A 1 135 ? -6.457 16.855 -6.729 1.00 85.88 135 HIS A CA 1
ATOM 1030 C C . HIS A 1 135 ? -4.987 16.584 -7.083 1.00 85.88 135 HIS A C 1
ATOM 1032 O O . HIS A 1 135 ? -4.371 15.658 -6.542 1.00 85.88 135 HIS A O 1
ATOM 1038 N N . ALA A 1 136 ? -4.417 17.414 -7.967 1.00 82.31 136 ALA A N 1
ATOM 1039 C CA . ALA A 1 136 ? -3.020 17.339 -8.419 1.00 82.31 136 ALA A CA 1
ATOM 1040 C C . ALA A 1 136 ? -1.976 17.480 -7.299 1.00 82.31 136 ALA A C 1
ATOM 1042 O O . ALA A 1 136 ? -0.892 16.910 -7.382 1.00 82.31 136 ALA A O 1
ATOM 1043 N N . ASP A 1 137 ? -2.297 18.223 -6.240 1.00 84.44 137 ASP A N 1
ATOM 1044 C CA . ASP A 1 137 ? -1.428 18.467 -5.081 1.00 84.44 137 ASP A CA 1
ATOM 1045 C C . ASP A 1 137 ? -1.485 17.343 -4.030 1.00 84.44 137 ASP A C 1
ATOM 1047 O O . ASP A 1 137 ? -1.034 17.514 -2.899 1.00 84.44 137 ASP A O 1
ATOM 1051 N N . TYR A 1 138 ? -2.032 16.187 -4.414 1.00 82.12 138 TYR A N 1
ATOM 1052 C CA . TYR A 1 138 ? -2.271 15.015 -3.576 1.00 82.12 138 TYR A CA 1
ATOM 1053 C C . TYR A 1 138 ? -3.340 15.192 -2.488 1.00 82.12 138 TYR A C 1
ATOM 1055 O O . TYR A 1 138 ? -3.658 14.213 -1.802 1.00 82.12 138 TYR A O 1
ATOM 1063 N N . SER A 1 139 ? -3.967 16.367 -2.375 1.00 87.44 139 SER A N 1
ATOM 1064 C CA . SER A 1 139 ? -5.118 16.565 -1.493 1.00 87.44 139 SER A CA 1
ATOM 1065 C C . SER A 1 139 ? -6.358 15.823 -2.007 1.00 87.44 139 SER A C 1
ATOM 1067 O O . SER A 1 139 ? -6.395 15.314 -3.134 1.00 87.44 139 SER A O 1
ATOM 1069 N N . MET A 1 140 ? -7.361 15.682 -1.146 1.00 90.56 140 MET A N 1
ATOM 1070 C CA . MET A 1 140 ? -8.590 14.962 -1.456 1.00 90.56 140 MET A CA 1
ATOM 1071 C C . MET A 1 140 ? -9.773 15.644 -0.777 1.00 90.56 140 MET A C 1
ATOM 1073 O O . MET A 1 140 ? -9.700 15.929 0.417 1.00 90.56 140 MET A O 1
ATOM 1077 N N . ASP A 1 141 ? -10.863 15.836 -1.518 1.00 89.69 141 ASP A N 1
ATOM 1078 C CA . ASP A 1 141 ? -12.119 16.377 -1.000 1.00 89.69 141 ASP A CA 1
ATOM 1079 C C . ASP A 1 141 ? -13.250 15.354 -1.130 1.00 89.69 141 ASP A C 1
ATOM 1081 O O . ASP A 1 141 ? -13.419 14.716 -2.169 1.00 89.69 141 ASP A O 1
ATOM 1085 N N . VAL A 1 142 ? -14.066 15.223 -0.082 1.00 88.81 142 VAL A N 1
ATOM 1086 C CA . VAL A 1 142 ? -15.297 14.418 -0.107 1.00 88.81 142 VAL A CA 1
ATOM 1087 C C . VAL A 1 142 ? -16.498 15.346 0.003 1.00 88.81 142 VAL A C 1
ATOM 1089 O O . VAL A 1 142 ? -16.706 16.001 1.024 1.00 88.81 142 VAL A O 1
ATOM 1092 N N . GLN A 1 143 ? -17.317 15.391 -1.045 1.00 89.06 143 GLN A N 1
ATOM 1093 C CA . GLN A 1 143 ? -18.553 16.166 -1.081 1.00 89.06 143 GLN A CA 1
ATOM 1094 C C . GLN A 1 143 ? -19.747 15.257 -0.780 1.00 89.06 143 GLN A C 1
ATOM 1096 O O . GLN A 1 143 ? -20.372 14.699 -1.683 1.00 89.06 143 GLN A O 1
ATOM 1101 N N . GLY A 1 144 ? -20.059 15.112 0.507 1.00 85.25 144 GLY A N 1
ATOM 1102 C CA . GLY A 1 144 ? -21.177 14.310 1.004 1.00 85.25 144 GLY A CA 1
ATOM 1103 C C . GLY A 1 144 ? -20.746 13.300 2.063 1.00 85.25 144 GLY A C 1
ATOM 1104 O O . GLY A 1 144 ? -19.591 13.266 2.475 1.00 85.25 144 GLY A O 1
ATOM 1105 N N . VAL A 1 145 ? -21.694 12.482 2.515 1.00 83.06 145 VAL A N 1
ATOM 1106 C CA . VAL A 1 145 ? -21.432 11.361 3.426 1.00 83.06 145 VAL A CA 1
ATOM 1107 C C . VAL A 1 145 ? -21.624 10.076 2.636 1.00 83.06 145 VAL A C 1
ATOM 1109 O O . VAL A 1 145 ? -22.691 9.866 2.057 1.00 83.06 145 VAL A O 1
ATOM 1112 N N . ILE A 1 146 ? -20.591 9.235 2.589 1.00 82.69 146 ILE A N 1
ATOM 1113 C CA . ILE A 1 146 ? -20.677 7.915 1.963 1.00 82.69 146 ILE A CA 1
ATOM 1114 C C . ILE A 1 146 ? -21.513 7.022 2.879 1.00 82.69 146 ILE A C 1
ATOM 1116 O O . ILE A 1 146 ? -21.157 6.785 4.029 1.00 82.69 146 ILE A O 1
ATOM 1120 N N . THR A 1 147 ? -22.636 6.542 2.363 1.00 84.94 147 THR A N 1
ATOM 1121 C CA . THR A 1 147 ? -23.527 5.582 3.020 1.00 84.94 147 THR A CA 1
ATOM 1122 C C . THR A 1 147 ? -23.677 4.347 2.140 1.00 84.94 147 THR A C 1
ATOM 1124 O O . THR A 1 147 ? -23.283 4.361 0.972 1.00 84.94 147 THR A O 1
ATOM 1127 N N . THR A 1 148 ? -24.287 3.287 2.669 1.00 82.81 148 THR A N 1
ATOM 1128 C CA . THR A 1 148 ? -24.505 2.041 1.917 1.00 82.81 148 THR A CA 1
ATOM 1129 C C . THR A 1 148 ? -25.405 2.190 0.695 1.00 82.81 148 THR A C 1
ATOM 1131 O O . THR A 1 148 ? -25.380 1.329 -0.174 1.00 82.81 148 THR A O 1
ATOM 1134 N N . ASP A 1 149 ? -26.160 3.287 0.612 1.00 81.19 149 ASP A N 1
ATOM 1135 C CA . ASP A 1 149 ? -27.061 3.598 -0.503 1.00 81.19 149 ASP A CA 1
ATOM 1136 C C . ASP A 1 149 ? -26.492 4.708 -1.409 1.00 81.19 149 ASP A C 1
ATOM 1138 O O . ASP A 1 149 ? -27.154 5.188 -2.331 1.00 81.19 149 ASP A O 1
ATOM 1142 N N . SER A 1 150 ? -25.270 5.174 -1.132 1.00 82.94 150 SER A N 1
ATOM 1143 C CA . SER A 1 150 ? -24.628 6.225 -1.914 1.00 82.94 150 SER A CA 1
ATOM 1144 C C . SER A 1 150 ? -24.117 5.678 -3.245 1.00 82.94 150 SER A C 1
ATOM 1146 O O . SER A 1 150 ? -23.559 4.585 -3.332 1.00 82.94 150 SER A O 1
ATOM 1148 N N . THR A 1 151 ? -24.216 6.500 -4.287 1.00 90.31 151 THR A N 1
ATOM 1149 C CA . THR A 1 151 ? -23.351 6.365 -5.463 1.00 90.31 151 THR A CA 1
ATOM 1150 C C . THR A 1 151 ? -22.144 7.274 -5.260 1.00 90.31 151 THR A C 1
ATOM 1152 O O . THR A 1 151 ? -22.310 8.487 -5.191 1.00 90.31 151 THR A O 1
ATOM 1155 N N . VAL A 1 152 ? -20.942 6.720 -5.127 1.00 89.69 152 VAL A N 1
ATOM 1156 C CA . VAL A 1 152 ? -19.706 7.499 -4.975 1.00 89.69 152 VAL A CA 1
ATOM 1157 C C . VAL A 1 152 ? -19.093 7.723 -6.347 1.00 89.69 152 VAL A C 1
ATOM 1159 O O . VAL A 1 152 ? -18.709 6.765 -7.004 1.00 89.69 152 VAL A O 1
ATOM 1162 N N . VAL A 1 153 ? -18.997 8.970 -6.789 1.00 91.94 153 VAL A N 1
ATOM 1163 C CA . VAL A 1 153 ? -18.398 9.356 -8.067 1.00 91.94 153 VAL A CA 1
ATOM 1164 C C . VAL A 1 153 ? -16.977 9.840 -7.817 1.00 91.94 153 VAL A C 1
ATOM 1166 O O . VAL A 1 153 ? -16.763 10.813 -7.096 1.00 91.94 153 VAL A O 1
ATOM 1169 N N . ILE A 1 154 ? -16.006 9.173 -8.429 1.00 90.75 154 ILE A N 1
ATOM 1170 C CA . ILE A 1 154 ? -14.593 9.521 -8.294 1.00 90.75 154 ILE A CA 1
ATOM 1171 C C . ILE A 1 154 ? -14.231 10.521 -9.391 1.00 90.75 154 ILE A C 1
ATOM 1173 O O . ILE A 1 154 ? -14.389 10.235 -10.580 1.00 90.75 154 ILE A O 1
ATOM 1177 N N . LYS A 1 155 ? -13.708 11.684 -8.999 1.00 89.25 155 LYS A N 1
ATOM 1178 C CA . LYS A 1 155 ? -13.017 12.595 -9.912 1.00 89.25 155 LYS A CA 1
ATOM 1179 C C . LYS A 1 155 ? -11.537 12.568 -9.589 1.00 89.25 155 LYS A C 1
ATOM 1181 O O . LYS A 1 155 ? -11.144 12.734 -8.441 1.00 89.25 155 LYS A O 1
ATOM 1186 N N . TYR A 1 156 ? -10.715 12.370 -10.604 1.00 86.69 156 TYR A N 1
ATOM 1187 C CA . TYR A 1 156 ? -9.273 12.292 -10.441 1.00 86.69 156 TYR A CA 1
ATOM 1188 C C . TYR A 1 156 ? -8.605 13.289 -11.378 1.00 86.69 156 TYR A C 1
ATOM 1190 O O . TYR A 1 156 ? -8.825 13.252 -12.591 1.00 86.69 156 TYR A O 1
ATOM 1198 N N . ASP A 1 157 ? -7.811 14.190 -10.812 1.00 83.12 157 ASP A N 1
ATOM 1199 C CA . ASP A 1 157 ? -6.994 15.122 -11.573 1.00 83.12 157 ASP A CA 1
ATOM 1200 C C . ASP A 1 157 ? -5.801 14.380 -12.178 1.00 83.12 157 ASP A C 1
ATOM 1202 O O . ASP A 1 157 ? -4.943 13.847 -11.476 1.00 83.12 157 ASP A O 1
ATOM 1206 N N . LEU A 1 158 ? -5.730 14.367 -13.505 1.00 80.62 158 LEU A N 1
ATOM 1207 C CA . LEU A 1 158 ? -4.665 13.696 -14.240 1.00 80.62 158 LEU A CA 1
ATOM 1208 C C . LEU A 1 158 ? -3.277 14.281 -13.977 1.00 80.62 158 LEU A C 1
ATOM 1210 O O . LEU A 1 158 ? -2.296 13.562 -14.129 1.00 80.62 158 LEU A O 1
ATOM 1214 N N . LEU A 1 159 ? -3.174 15.538 -13.538 1.00 80.62 159 LEU A N 1
ATOM 1215 C CA . LEU A 1 159 ? -1.894 16.125 -13.135 1.00 80.62 159 LEU A CA 1
ATOM 1216 C C . LEU A 1 159 ? -1.345 15.504 -11.842 1.00 80.62 159 LEU A C 1
ATOM 1218 O O . LEU A 1 159 ? -0.153 15.633 -11.569 1.00 80.62 159 LEU A O 1
ATOM 1222 N N . ARG A 1 160 ? -2.185 14.801 -11.067 1.00 82.56 160 ARG A N 1
ATOM 1223 C CA . ARG A 1 160 ? -1.756 13.987 -9.920 1.00 82.56 160 ARG A CA 1
ATOM 1224 C C . ARG A 1 160 ? -0.989 12.740 -10.362 1.00 82.56 160 ARG A C 1
ATOM 1226 O O . ARG A 1 160 ? -0.191 12.207 -9.595 1.00 82.56 160 ARG A O 1
ATOM 1233 N N . ALA A 1 161 ? -1.243 12.247 -11.572 1.00 80.94 161 ALA A N 1
ATOM 1234 C CA . ALA A 1 161 ? -0.617 11.034 -12.059 1.00 80.94 161 ALA A CA 1
ATOM 1235 C C . ALA A 1 161 ? 0.828 11.324 -12.483 1.00 80.94 161 ALA A C 1
ATOM 1237 O O . ALA A 1 161 ? 1.083 11.953 -13.506 1.00 80.94 161 ALA A O 1
ATOM 1238 N N . THR A 1 162 ? 1.802 10.815 -11.731 1.00 75.19 162 THR A N 1
ATOM 1239 C CA . THR A 1 162 ? 3.225 10.862 -12.105 1.00 75.19 162 THR A CA 1
ATOM 1240 C C . THR A 1 162 ? 3.579 9.747 -13.090 1.00 75.19 162 THR A C 1
ATOM 1242 O O . THR A 1 162 ? 4.605 9.083 -12.938 1.00 75.19 162 THR A O 1
ATOM 1245 N N . CYS A 1 163 ? 2.710 9.479 -14.069 1.00 74.44 163 CYS A N 1
ATOM 1246 C CA . CYS A 1 163 ? 2.965 8.423 -15.038 1.00 74.44 163 CYS A CA 1
ATOM 1247 C C . CYS A 1 163 ? 4.223 8.792 -15.855 1.00 74.44 163 CYS A C 1
ATOM 1249 O O . CYS A 1 163 ? 4.302 9.910 -16.375 1.00 74.44 163 CYS A O 1
ATOM 1251 N N . PRO A 1 164 ? 5.211 7.892 -16.001 1.00 64.50 164 PRO A N 1
ATOM 1252 C CA . PRO A 1 164 ? 6.350 8.146 -16.871 1.00 64.50 164 PRO A CA 1
ATOM 1253 C C . PRO A 1 164 ? 5.864 8.312 -18.316 1.00 64.50 164 PRO A C 1
ATOM 1255 O O . PRO A 1 164 ? 5.337 7.374 -18.913 1.00 64.50 164 PRO A O 1
ATOM 1258 N N . HIS A 1 165 ? 6.041 9.501 -18.889 1.00 63.34 165 HIS A N 1
ATOM 1259 C CA . HIS A 1 165 ? 5.813 9.734 -20.313 1.00 63.34 165 HIS A CA 1
ATOM 1260 C C . HIS A 1 165 ? 6.976 9.119 -21.099 1.00 63.34 165 HIS A C 1
ATOM 1262 O O . HIS A 1 165 ? 8.021 9.749 -21.285 1.00 63.34 165 HIS A O 1
ATOM 1268 N N . ALA A 1 166 ? 6.830 7.866 -21.525 1.00 54.31 166 ALA A N 1
ATOM 1269 C CA . ALA A 1 166 ? 7.804 7.215 -22.392 1.00 54.31 166 ALA A CA 1
ATOM 1270 C C . ALA A 1 166 ? 7.659 7.746 -23.828 1.00 54.31 166 ALA A C 1
ATOM 1272 O O . ALA A 1 166 ? 7.097 7.082 -24.683 1.00 54.31 166 ALA A O 1
ATOM 1273 N N . SER A 1 167 ? 8.206 8.939 -24.080 1.00 52.88 167 SER A N 1
ATOM 1274 C CA . SER A 1 167 ? 8.094 9.698 -25.343 1.00 52.88 167 SER A CA 1
ATOM 1275 C C . SER A 1 167 ? 8.717 9.059 -26.600 1.00 52.88 167 SER A C 1
ATOM 1277 O O . SER A 1 167 ? 9.046 9.764 -27.557 1.00 52.88 167 SER A O 1
ATOM 1279 N N . THR A 1 168 ? 8.954 7.749 -26.634 1.00 48.97 168 THR A N 1
ATOM 1280 C CA . THR A 1 168 ? 9.839 7.161 -27.642 1.00 48.97 168 THR A CA 1
ATOM 1281 C C . THR A 1 168 ? 9.190 6.968 -29.009 1.00 48.97 168 THR A C 1
ATOM 1283 O O . THR A 1 168 ? 9.916 7.093 -29.993 1.00 48.97 168 THR A O 1
ATOM 1286 N N . HIS A 1 169 ? 7.867 6.790 -29.144 1.00 47.88 169 HIS A N 1
ATOM 1287 C CA . HIS A 1 169 ? 7.254 6.590 -30.467 1.00 47.88 169 HIS A CA 1
ATOM 1288 C C . HIS A 1 169 ? 5.815 7.121 -30.601 1.00 47.88 169 HIS A C 1
ATOM 1290 O O . HIS A 1 169 ? 4.853 6.373 -30.514 1.00 47.88 169 HIS A O 1
ATOM 1296 N N . GLY A 1 170 ? 5.674 8.403 -30.955 1.00 55.19 170 GLY A N 1
ATOM 1297 C CA . GLY A 1 170 ? 4.580 8.870 -31.821 1.00 55.19 170 GLY A CA 1
ATOM 1298 C C . GLY A 1 170 ? 3.145 8.537 -31.395 1.00 55.19 170 GLY A C 1
ATOM 1299 O O . GLY A 1 170 ? 2.352 8.158 -32.253 1.00 55.19 170 GLY A O 1
ATOM 1300 N N . GLY A 1 171 ? 2.805 8.727 -30.119 1.00 58.72 171 GLY A N 1
ATOM 1301 C CA . GLY A 1 171 ? 1.429 8.657 -29.624 1.00 58.72 171 GLY A CA 1
ATOM 1302 C C . GLY A 1 171 ? 1.319 7.797 -28.376 1.00 58.72 171 GLY A C 1
ATOM 1303 O O . GLY A 1 171 ? 0.832 6.677 -28.452 1.00 58.72 171 GLY A O 1
ATOM 1304 N N . ASP A 1 172 ? 1.768 8.322 -27.237 1.00 61.53 172 ASP A N 1
ATOM 1305 C CA . ASP A 1 172 ? 1.733 7.581 -25.978 1.00 61.53 172 ASP A CA 1
ATOM 1306 C C . ASP A 1 172 ? 0.290 7.515 -25.461 1.00 61.53 172 ASP A C 1
ATOM 1308 O O . ASP A 1 172 ? -0.245 8.494 -24.929 1.00 61.53 172 ASP A O 1
ATOM 1312 N N . THR A 1 173 ? -0.340 6.354 -25.622 1.00 66.81 173 THR A N 1
ATOM 1313 C CA . THR A 1 173 ? -1.584 6.011 -24.939 1.00 66.81 173 THR A CA 1
ATOM 1314 C C . THR A 1 173 ? -1.241 5.502 -23.546 1.00 66.81 173 THR A C 1
ATOM 1316 O O . THR A 1 173 ? -0.546 4.500 -23.345 1.00 66.81 173 THR A O 1
ATOM 1319 N N . TRP A 1 174 ? -1.720 6.230 -22.548 1.00 72.75 174 TRP A N 1
ATOM 1320 C CA . TRP A 1 174 ? -1.633 5.825 -21.157 1.00 72.75 174 TRP A CA 1
ATOM 1321 C C . TRP A 1 174 ? -3.028 5.801 -20.558 1.00 72.75 174 TRP A C 1
ATOM 1323 O O . TRP A 1 174 ? -3.948 6.504 -20.984 1.00 72.75 174 TRP A O 1
ATOM 1333 N N . THR A 1 175 ? -3.177 4.941 -19.565 1.00 82.12 175 THR A N 1
ATOM 1334 C CA . THR A 1 175 ? -4.415 4.737 -18.833 1.00 82.12 175 THR A CA 1
ATOM 1335 C C . THR A 1 175 ? -4.156 4.964 -17.359 1.00 82.12 175 THR A C 1
ATOM 1337 O O . THR A 1 175 ? -3.111 4.582 -16.833 1.00 82.12 175 THR A O 1
ATOM 1340 N N . VAL A 1 176 ? -5.115 5.588 -16.685 1.00 84.38 176 VAL A N 1
ATOM 1341 C CA . VAL A 1 176 ? -5.176 5.594 -15.223 1.00 84.38 176 VAL A CA 1
ATOM 1342 C C . VAL A 1 176 ? -6.378 4.759 -14.831 1.00 84.38 176 VAL A C 1
ATOM 1344 O O . VAL A 1 176 ? -7.494 5.022 -15.285 1.00 84.38 176 VAL A O 1
ATOM 1347 N N . SER A 1 177 ? -6.148 3.745 -14.004 1.00 88.75 177 SER A N 1
ATOM 1348 C CA . SER A 1 177 ? -7.201 2.899 -13.447 1.00 88.75 177 SER A CA 1
ATOM 1349 C C . SER A 1 177 ? -7.301 3.117 -11.941 1.00 88.75 177 SER A C 1
ATOM 1351 O O . SER A 1 177 ? -6.286 3.083 -11.247 1.00 88.75 177 SER A O 1
ATOM 1353 N N . ALA A 1 178 ? -8.518 3.348 -11.447 1.00 90.00 178 ALA A N 1
ATOM 1354 C CA . ALA A 1 178 ? -8.845 3.282 -10.029 1.00 90.00 178 ALA A CA 1
ATOM 1355 C C . ALA A 1 178 ? -9.028 1.821 -9.641 1.00 90.00 178 ALA A C 1
ATOM 1357 O O . ALA A 1 178 ? -9.788 1.096 -10.284 1.00 90.00 178 ALA A O 1
ATOM 1358 N N . TYR A 1 179 ? -8.384 1.428 -8.557 1.00 91.38 179 TYR A N 1
ATOM 1359 C CA . TYR A 1 179 ? -8.616 0.174 -7.874 1.00 91.38 179 TYR A CA 1
ATOM 1360 C C . TYR A 1 179 ? -9.153 0.482 -6.486 1.00 91.38 179 TYR A C 1
ATOM 1362 O O . TYR A 1 179 ? -8.717 1.447 -5.851 1.00 91.38 179 TYR A O 1
ATOM 1370 N N . TRP A 1 180 ? -10.087 -0.327 -6.005 1.00 92.62 180 TRP A N 1
ATOM 1371 C CA . TRP A 1 180 ? -10.539 -0.219 -4.627 1.00 92.62 180 TRP A CA 1
ATOM 1372 C C . TRP A 1 180 ? -10.885 -1.572 -4.020 1.00 92.62 180 TRP A C 1
ATOM 1374 O O . TRP A 1 180 ? -11.273 -2.511 -4.714 1.00 92.62 180 TRP A O 1
ATOM 1384 N N . ALA A 1 181 ? -10.747 -1.650 -2.701 1.00 86.00 181 ALA A N 1
ATOM 1385 C CA . ALA A 1 181 ? -11.136 -2.785 -1.882 1.00 86.00 181 ALA A CA 1
ATOM 1386 C C . ALA A 1 181 ? -11.962 -2.288 -0.692 1.00 86.00 181 ALA A C 1
ATOM 1388 O O . ALA A 1 181 ? -11.700 -1.219 -0.135 1.00 86.00 181 ALA A O 1
ATOM 1389 N N . TYR A 1 182 ? -12.958 -3.072 -0.293 1.00 88.31 182 TYR A N 1
ATOM 1390 C CA . TYR A 1 182 ? -13.769 -2.780 0.887 1.00 88.31 182 TYR A CA 1
ATOM 1391 C C . TYR A 1 182 ? -13.180 -3.475 2.105 1.00 88.31 182 TYR A C 1
ATOM 1393 O O . TYR A 1 182 ? -12.775 -4.630 2.011 1.00 88.31 182 TYR A O 1
ATOM 1401 N N . ASN A 1 183 ? -13.159 -2.798 3.253 1.00 84.38 183 ASN A N 1
ATOM 1402 C CA . ASN A 1 183 ? -12.697 -3.355 4.527 1.00 84.38 183 ASN A CA 1
ATOM 1403 C C . ASN A 1 183 ? -11.294 -3.982 4.458 1.00 84.38 183 ASN A C 1
ATOM 1405 O O . ASN A 1 183 ? -11.012 -4.952 5.157 1.00 84.38 183 ASN A O 1
ATOM 1409 N N . ASN A 1 184 ? -10.425 -3.434 3.600 1.00 79.25 184 ASN A N 1
ATOM 1410 C CA . ASN A 1 184 ? -9.088 -3.960 3.314 1.00 79.25 184 ASN A CA 1
ATOM 1411 C C . ASN A 1 184 ? -9.073 -5.432 2.838 1.00 79.25 184 ASN A C 1
ATOM 1413 O O . ASN A 1 184 ? -8.062 -6.118 2.985 1.00 79.25 184 ASN A O 1
ATOM 1417 N N . ASP A 1 185 ? -10.168 -5.931 2.249 1.00 86.06 185 ASP A N 1
ATOM 1418 C CA . ASP A 1 185 ? -10.208 -7.254 1.617 1.00 86.06 185 ASP A CA 1
ATOM 1419 C C . ASP A 1 185 ? -9.597 -7.204 0.211 1.00 86.06 185 ASP A C 1
ATOM 1421 O O . ASP A 1 185 ? -10.284 -7.099 -0.808 1.00 86.06 185 ASP A O 1
ATOM 1425 N N . PHE A 1 186 ? -8.269 -7.289 0.154 1.00 81.75 186 PHE A N 1
ATOM 1426 C CA . PHE A 1 186 ? -7.511 -7.306 -1.099 1.00 81.75 186 PHE A CA 1
ATOM 1427 C C . PHE A 1 186 ? -7.702 -8.589 -1.929 1.00 81.75 186 PHE A C 1
ATOM 1429 O O . PHE A 1 186 ? -7.146 -8.688 -3.019 1.00 81.75 186 PHE A O 1
ATOM 1436 N N . ASN A 1 187 ? -8.512 -9.556 -1.476 1.00 80.06 187 ASN A N 1
ATOM 1437 C CA . ASN A 1 187 ? -8.938 -10.672 -2.327 1.00 80.06 187 ASN A CA 1
ATOM 1438 C C . ASN A 1 187 ? -10.103 -10.287 -3.250 1.00 80.06 187 ASN A C 1
ATOM 1440 O O . ASN A 1 187 ? -10.400 -11.014 -4.197 1.00 80.06 187 ASN A O 1
ATOM 1444 N N . ASN A 1 188 ? -10.768 -9.157 -2.985 1.00 83.38 188 ASN A N 1
ATOM 1445 C CA . ASN A 1 188 ? -11.931 -8.690 -3.731 1.00 83.38 188 ASN A CA 1
ATOM 1446 C C . ASN A 1 188 ? -11.731 -7.256 -4.239 1.00 83.38 188 ASN A C 1
ATOM 1448 O O . ASN A 1 188 ? -12.443 -6.318 -3.868 1.00 83.38 188 ASN A O 1
ATOM 1452 N N . ILE A 1 189 ? -10.725 -7.095 -5.094 1.00 87.19 189 ILE A N 1
ATOM 1453 C CA . ILE A 1 189 ? -10.367 -5.809 -5.686 1.00 87.19 189 ILE A CA 1
ATOM 1454 C C . ILE A 1 189 ? -11.297 -5.509 -6.858 1.00 87.19 189 ILE A C 1
ATOM 1456 O O . ILE A 1 189 ? -11.459 -6.312 -7.777 1.00 87.19 189 ILE A O 1
ATOM 1460 N N . GLN A 1 190 ? -11.875 -4.318 -6.839 1.00 90.75 190 GLN A N 1
ATOM 1461 C CA . GLN A 1 190 ? -12.640 -3.757 -7.941 1.00 90.75 190 GLN A CA 1
ATOM 1462 C C . GLN A 1 190 ? -11.746 -2.820 -8.754 1.00 90.75 190 GLN A C 1
ATOM 1464 O O . GLN A 1 190 ? -10.860 -2.174 -8.192 1.00 90.75 190 GLN A O 1
ATOM 1469 N N . VAL A 1 191 ? -11.976 -2.730 -10.066 1.00 87.94 191 VAL A N 1
ATOM 1470 C CA . VAL A 1 191 ? -11.201 -1.854 -10.953 1.00 87.94 191 VAL A CA 1
ATOM 1471 C C . VAL A 1 191 ? -12.105 -1.085 -11.909 1.00 87.94 191 VAL A C 1
ATOM 1473 O O . VAL A 1 191 ? -13.077 -1.629 -12.434 1.00 87.94 191 VAL A O 1
ATOM 1476 N N . ALA A 1 192 ? -11.762 0.173 -12.172 1.00 87.44 192 ALA A N 1
ATOM 1477 C CA . ALA A 1 192 ? -12.380 0.971 -13.222 1.00 87.44 192 ALA A CA 1
ATOM 1478 C C . ALA A 1 192 ? -11.371 1.925 -13.869 1.00 87.44 192 ALA A C 1
ATOM 1480 O O . ALA A 1 192 ? -10.587 2.587 -13.189 1.00 87.44 192 ALA A O 1
ATOM 1481 N N . SER A 1 193 ? -11.411 2.031 -15.195 1.00 82.75 193 SER A N 1
ATOM 1482 C CA . SER A 1 193 ? -10.570 2.965 -15.949 1.00 82.75 193 SER A CA 1
ATOM 1483 C C . SER A 1 193 ? -11.142 4.388 -15.892 1.00 82.75 193 SER A C 1
ATOM 1485 O O . SER A 1 193 ? -12.333 4.593 -16.114 1.00 82.75 193 SER A O 1
ATOM 1487 N N . ILE A 1 194 ? -10.287 5.369 -15.597 1.00 80.06 194 ILE A N 1
ATOM 1488 C CA . ILE A 1 194 ? -10.644 6.785 -15.381 1.00 80.06 194 ILE A CA 1
ATOM 1489 C C . ILE A 1 194 ? -10.331 7.638 -16.604 1.00 80.06 194 ILE A C 1
ATOM 1491 O O . ILE A 1 194 ? -11.052 8.571 -16.946 1.00 80.06 194 ILE A O 1
ATOM 1495 N N . ALA A 1 195 ? -9.218 7.351 -17.262 1.00 70.31 195 ALA A N 1
ATOM 1496 C CA . ALA A 1 195 ? -8.780 8.150 -18.384 1.00 70.31 195 ALA A CA 1
ATOM 1497 C C . ALA A 1 195 ? -8.135 7.273 -19.435 1.00 70.31 195 ALA A C 1
ATOM 1499 O O . ALA A 1 195 ? -7.380 6.347 -19.133 1.00 70.31 195 ALA A O 1
ATOM 1500 N N . TYR A 1 196 ? -8.443 7.638 -20.667 1.00 64.81 196 TYR A N 1
ATOM 1501 C CA . TYR A 1 196 ? -7.766 7.207 -21.866 1.00 64.81 196 TYR A CA 1
ATOM 1502 C C . TYR A 1 196 ? -7.363 8.491 -22.573 1.00 64.81 196 TYR A C 1
ATOM 1504 O O . TYR A 1 196 ? -8.231 9.332 -22.809 1.00 64.81 196 TYR A O 1
ATOM 1512 N N . THR A 1 197 ? -6.084 8.691 -22.866 1.00 60.34 197 THR A N 1
ATOM 1513 C CA . THR A 1 197 ? -5.667 9.770 -23.763 1.00 60.34 197 THR A CA 1
ATOM 1514 C C . THR A 1 197 ? -5.738 9.257 -25.195 1.00 60.34 197 THR A C 1
ATOM 1516 O O . THR A 1 197 ? -4.886 8.469 -25.603 1.00 60.34 197 THR A O 1
ATOM 1519 N N . PRO A 1 198 ? -6.721 9.680 -26.013 1.00 53.62 198 PRO A N 1
ATOM 1520 C CA . PRO A 1 198 ? -6.593 9.506 -27.444 1.00 53.62 198 PRO A CA 1
ATOM 1521 C C . PRO A 1 198 ? -5.564 10.534 -27.937 1.00 53.62 198 PRO A C 1
ATOM 1523 O O . PRO A 1 198 ? -5.381 11.585 -27.330 1.00 53.62 198 PRO A O 1
ATOM 1526 N N . PHE A 1 199 ? -4.892 10.193 -29.028 1.00 54.22 199 PHE A N 1
ATOM 1527 C CA . PHE A 1 199 ? -3.956 10.963 -29.855 1.00 54.22 199 PHE A CA 1
ATOM 1528 C C . PHE A 1 199 ? -3.901 12.505 -29.688 1.00 54.22 199 PHE A C 1
ATOM 1530 O O . PHE A 1 199 ? -4.916 13.149 -29.413 1.00 54.22 199 PHE A O 1
ATOM 1537 N N . PRO A 1 200 ? -2.745 13.141 -29.986 1.00 49.41 200 PRO A N 1
ATOM 1538 C CA . PRO A 1 200 ? -2.586 14.598 -29.942 1.00 49.41 200 PRO A CA 1
ATOM 1539 C C . PRO A 1 200 ? -3.755 15.343 -30.613 1.00 49.41 200 PRO A C 1
ATOM 1541 O O . PRO A 1 200 ? -3.944 15.250 -31.825 1.00 49.41 200 PRO A O 1
ATOM 1544 N N . GLY A 1 201 ? -4.548 16.070 -29.815 1.00 57.50 201 GLY A N 1
ATOM 1545 C CA . GLY A 1 201 ? -5.729 16.820 -30.268 1.00 57.50 201 GLY A CA 1
ATOM 1546 C C . GLY A 1 201 ? -7.079 16.327 -29.728 1.00 57.50 201 GLY A C 1
ATOM 1547 O O . GLY A 1 201 ? -8.073 17.035 -29.886 1.00 57.50 201 GLY A O 1
ATOM 1548 N N . ALA A 1 202 ? -7.144 15.170 -29.065 1.00 53.12 202 ALA A N 1
ATOM 1549 C CA . ALA A 1 202 ? -8.362 14.748 -28.381 1.00 53.12 202 ALA A CA 1
ATOM 1550 C C . ALA A 1 202 ? -8.557 15.506 -27.056 1.00 53.12 202 ALA A C 1
ATOM 1552 O O . ALA A 1 202 ? -7.629 15.658 -26.262 1.00 53.12 202 ALA A O 1
ATOM 1553 N N . GLN A 1 203 ? -9.778 15.994 -26.814 1.00 51.59 203 GLN A N 1
ATOM 1554 C CA . GLN A 1 203 ? -10.152 16.536 -25.508 1.00 51.59 203 GLN A CA 1
ATOM 1555 C C . GLN A 1 203 ? -10.059 15.425 -24.456 1.00 51.59 203 GLN A C 1
ATOM 1557 O O . GLN A 1 203 ? -10.477 14.297 -24.720 1.00 51.59 203 GLN A O 1
ATOM 1562 N N . GLN A 1 204 ? -9.513 15.744 -23.278 1.00 55.69 204 GLN A N 1
ATOM 1563 C CA . GLN A 1 204 ? -9.478 14.827 -22.138 1.00 55.69 204 GLN A CA 1
ATOM 1564 C C . GLN A 1 204 ? -10.889 14.292 -21.871 1.00 55.69 204 GLN A C 1
ATOM 1566 O O . GLN A 1 204 ? -11.798 15.051 -21.532 1.00 55.69 204 GLN A O 1
ATOM 1571 N N . LEU A 1 205 ? -11.074 12.983 -22.045 1.00 52.09 205 LEU A N 1
ATOM 1572 C CA . LEU A 1 205 ? -12.298 12.312 -21.639 1.00 52.09 205 LEU A CA 1
ATOM 1573 C C . LEU A 1 205 ? -12.149 11.965 -20.155 1.00 52.09 205 LEU A C 1
ATOM 1575 O O . LEU A 1 205 ? -11.406 11.053 -19.798 1.00 52.09 205 LEU A O 1
ATOM 1579 N N . TYR A 1 206 ? -12.829 12.714 -19.290 1.00 59.22 206 TYR A N 1
ATOM 1580 C CA . TYR A 1 206 ? -12.951 12.364 -17.877 1.00 59.22 206 TYR A CA 1
ATOM 1581 C C . TYR A 1 206 ? -13.953 11.211 -17.757 1.00 59.22 206 TYR A C 1
ATOM 1583 O O . TYR A 1 206 ? -15.161 11.444 -17.828 1.00 59.22 206 TYR A O 1
ATOM 1591 N N . LEU A 1 207 ? -13.489 9.970 -17.590 1.00 60.31 207 LEU A N 1
ATOM 1592 C CA . LEU A 1 207 ? -14.368 8.916 -17.087 1.00 60.31 207 LEU A CA 1
ATOM 1593 C C . LEU A 1 207 ? -14.430 9.082 -15.570 1.00 60.31 207 LEU A C 1
ATOM 1595 O O . LEU A 1 207 ? -13.412 9.149 -14.887 1.00 60.31 207 LEU A O 1
ATOM 1599 N N . GLN A 1 208 ? -15.646 9.201 -15.053 1.00 80.88 208 GLN A N 1
ATOM 1600 C CA . GLN A 1 208 ? -15.911 9.324 -13.627 1.00 80.88 208 GLN A CA 1
ATOM 1601 C C . GLN A 1 208 ? -16.426 7.971 -13.140 1.00 80.88 208 GLN A C 1
ATOM 1603 O O . GLN A 1 208 ? -17.629 7.716 -13.258 1.00 80.88 208 GLN A O 1
ATOM 1608 N N . PRO A 1 209 ? -15.559 7.051 -12.677 1.00 85.56 209 PRO A N 1
ATOM 1609 C CA . PRO A 1 209 ? -16.053 5.778 -12.194 1.00 85.56 209 PRO A CA 1
ATOM 1610 C C . PRO A 1 209 ? -16.937 6.001 -10.971 1.00 85.56 209 PRO A C 1
ATOM 1612 O O . PRO A 1 209 ? -16.661 6.846 -10.114 1.00 85.56 209 PRO A O 1
ATOM 1615 N N . SER A 1 210 ? -18.024 5.238 -10.921 1.00 88.31 210 SER A N 1
ATOM 1616 C CA . SER A 1 210 ? -19.003 5.301 -9.848 1.00 88.31 210 SER A CA 1
ATOM 1617 C C . SER A 1 210 ? -19.011 4.001 -9.055 1.00 88.31 210 SER A C 1
ATOM 1619 O O . SER A 1 210 ? -19.239 2.933 -9.623 1.00 88.31 210 SER A O 1
ATOM 1621 N N . ILE A 1 211 ? -18.831 4.094 -7.743 1.00 88.81 211 ILE A N 1
ATOM 1622 C CA . ILE A 1 211 ? -19.071 3.001 -6.806 1.00 88.81 211 ILE A CA 1
ATOM 1623 C C . ILE A 1 211 ? -20.541 3.060 -6.401 1.00 88.81 211 ILE A C 1
ATOM 1625 O O . ILE A 1 211 ? -20.971 4.026 -5.776 1.00 88.81 211 ILE A O 1
ATOM 1629 N N . VAL A 1 212 ? -21.320 2.044 -6.752 1.00 87.12 212 VAL A N 1
ATOM 1630 C CA . VAL A 1 212 ? -22.748 1.989 -6.420 1.00 87.12 212 VAL A CA 1
ATOM 1631 C C . VAL A 1 212 ? -22.938 1.115 -5.189 1.00 87.12 212 VAL A C 1
ATOM 1633 O O . VAL A 1 212 ? -22.510 -0.036 -5.193 1.00 87.12 212 VAL A O 1
ATOM 1636 N N . ASN A 1 213 ? -23.602 1.656 -4.167 1.00 84.81 213 ASN A N 1
ATOM 1637 C CA . ASN A 1 213 ? -23.948 0.961 -2.927 1.00 84.81 213 ASN A CA 1
ATOM 1638 C C . ASN A 1 213 ? -22.733 0.313 -2.234 1.00 84.81 213 ASN A C 1
ATOM 1640 O O . ASN A 1 213 ? -22.678 -0.917 -2.115 1.00 84.81 213 ASN A O 1
ATOM 1644 N N . PRO A 1 214 ? -21.720 1.100 -1.819 1.00 85.12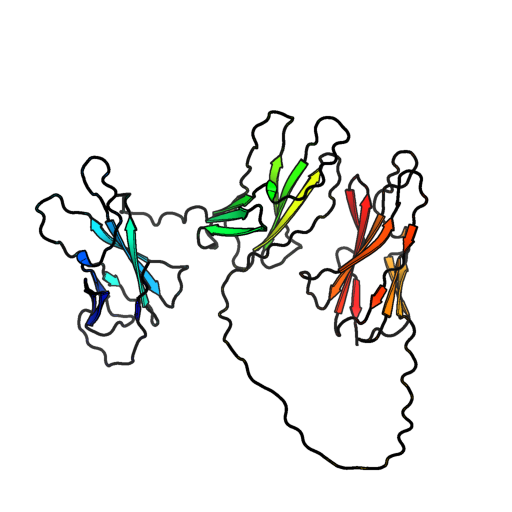 214 PRO A N 1
ATOM 1645 C CA . PRO A 1 214 ? -20.566 0.532 -1.134 1.00 85.12 214 PRO A CA 1
ATOM 1646 C C . PRO A 1 214 ? -21.027 -0.193 0.146 1.00 85.12 214 PRO A C 1
ATOM 1648 O O . PRO A 1 214 ? -21.845 0.354 0.887 1.00 85.12 214 PRO A O 1
ATOM 1651 N N . PRO A 1 215 ? -20.538 -1.410 0.446 1.00 84.88 215 PRO A N 1
ATOM 1652 C CA . PRO A 1 215 ? -20.813 -2.052 1.725 1.00 84.88 215 PRO A CA 1
ATOM 1653 C C . PRO A 1 215 ? -20.332 -1.173 2.885 1.00 84.88 215 PRO A C 1
ATOM 1655 O O . PRO A 1 215 ? -19.456 -0.323 2.726 1.00 84.88 215 PRO A O 1
ATOM 1658 N N . GLN A 1 216 ? -20.900 -1.394 4.070 1.00 83.19 216 GLN A N 1
ATOM 1659 C CA . GLN A 1 216 ? -20.478 -0.669 5.264 1.00 83.19 216 GLN A CA 1
ATOM 1660 C C . GLN A 1 216 ? -18.994 -0.938 5.566 1.00 83.19 216 GLN A C 1
ATOM 1662 O O . GLN A 1 216 ? -18.558 -2.095 5.583 1.00 83.19 216 GLN A O 1
ATOM 1667 N N . GLY A 1 217 ? -18.259 0.142 5.847 1.00 86.06 217 GLY A N 1
ATOM 1668 C CA . GLY A 1 217 ? -16.885 0.120 6.338 1.00 86.06 217 GLY A CA 1
ATOM 1669 C C . GLY A 1 217 ? -15.913 0.944 5.493 1.00 86.06 217 GLY A C 1
ATOM 1670 O O . GLY A 1 217 ? -16.315 1.916 4.853 1.00 86.06 217 GLY A O 1
ATOM 1671 N N . ASP A 1 218 ? -14.628 0.597 5.551 1.00 84.94 218 ASP A N 1
ATOM 1672 C CA . ASP A 1 218 ? -13.562 1.381 4.918 1.00 84.94 218 ASP A CA 1
ATOM 1673 C C . ASP A 1 218 ? -13.447 1.080 3.419 1.00 84.94 218 ASP A C 1
ATOM 1675 O O . ASP A 1 218 ? -13.641 -0.056 2.979 1.00 84.94 218 ASP A O 1
ATOM 1679 N N . ILE A 1 219 ? -13.086 2.096 2.631 1.00 87.00 219 ILE A N 1
ATOM 1680 C CA . ILE A 1 219 ? -12.768 1.947 1.208 1.00 87.00 219 ILE A CA 1
ATOM 1681 C C . ILE A 1 219 ? -11.286 2.275 1.031 1.00 87.00 219 ILE A C 1
ATOM 1683 O O . ILE A 1 219 ? -10.881 3.437 1.074 1.00 87.00 219 ILE A O 1
ATOM 1687 N N . ALA A 1 220 ? -10.469 1.250 0.805 1.00 85.81 220 ALA A N 1
ATOM 1688 C CA . ALA A 1 220 ? -9.092 1.441 0.372 1.00 85.81 220 ALA A CA 1
ATOM 1689 C C . ALA A 1 220 ? -9.095 1.692 -1.136 1.00 85.81 220 ALA A C 1
ATOM 1691 O O . ALA A 1 220 ? -9.661 0.895 -1.880 1.00 85.81 220 ALA A O 1
ATOM 1692 N N . MET A 1 221 ? -8.479 2.784 -1.590 1.00 89.69 221 MET A N 1
ATOM 1693 C CA . MET A 1 221 ? -8.437 3.152 -3.005 1.00 89.69 221 MET A CA 1
ATOM 1694 C C . MET A 1 221 ? -7.019 3.523 -3.428 1.00 89.69 221 MET A C 1
ATOM 1696 O O . MET A 1 221 ? -6.301 4.210 -2.700 1.00 89.69 221 MET A O 1
ATOM 1700 N N . TRP A 1 222 ? -6.622 3.074 -4.615 1.00 90.06 222 TRP A N 1
ATOM 1701 C CA . TRP A 1 222 ? -5.348 3.426 -5.229 1.00 90.06 222 TRP A CA 1
ATOM 1702 C C . TRP A 1 222 ? -5.494 3.567 -6.742 1.00 90.06 222 TRP A C 1
ATOM 1704 O O . TRP A 1 222 ? -6.446 3.080 -7.353 1.00 90.06 222 TRP A O 1
ATOM 1714 N N . PHE A 1 223 ? -4.539 4.262 -7.349 1.00 89.81 223 PHE A N 1
ATOM 1715 C CA . PHE A 1 223 ? -4.545 4.573 -8.772 1.00 89.81 223 PHE A CA 1
ATOM 1716 C C . PHE A 1 223 ? -3.296 3.996 -9.413 1.00 89.81 223 PHE A C 1
ATOM 1718 O O . PHE A 1 223 ? -2.198 4.179 -8.893 1.00 89.81 223 PHE A O 1
ATOM 1725 N N . VAL A 1 224 ? -3.463 3.312 -10.541 1.00 87.19 224 VAL A N 1
ATOM 1726 C CA . VAL A 1 224 ? -2.350 2.721 -11.289 1.00 87.19 224 VAL A CA 1
ATOM 1727 C C . VAL A 1 224 ? -2.313 3.326 -12.682 1.00 87.19 224 VAL A C 1
ATOM 1729 O O . VAL A 1 224 ? -3.319 3.330 -13.395 1.00 87.19 224 VAL A O 1
ATOM 1732 N N . CYS A 1 225 ? -1.136 3.815 -13.060 1.00 85.62 225 CYS A N 1
ATOM 1733 C CA . CYS A 1 225 ? -0.811 4.170 -14.433 1.00 85.62 225 CYS A CA 1
ATOM 1734 C C . CYS A 1 225 ? -0.418 2.909 -15.210 1.00 85.62 225 CYS A C 1
ATOM 1736 O O . CYS A 1 225 ? 0.454 2.166 -14.762 1.00 85.62 225 CYS A O 1
ATOM 1738 N N . GLY A 1 226 ? -0.997 2.692 -16.387 1.00 78.38 226 GLY A N 1
ATOM 1739 C CA . GLY A 1 226 ? -0.549 1.668 -17.335 1.00 78.38 226 GLY A CA 1
ATOM 1740 C C . GLY A 1 226 ? -0.342 2.258 -18.725 1.00 78.38 226 GLY A C 1
ATOM 1741 O O . GLY A 1 226 ? -1.091 3.148 -19.131 1.00 78.38 226 GLY A O 1
ATOM 1742 N N . SER A 1 227 ? 0.649 1.771 -19.467 1.00 74.94 227 SER A N 1
ATOM 1743 C CA . SER A 1 227 ? 0.769 2.019 -20.909 1.00 74.94 227 SER A CA 1
ATOM 1744 C C . SER A 1 227 ? 0.083 0.884 -21.682 1.00 74.94 227 SER A C 1
ATOM 1746 O O . SER A 1 227 ? 0.080 -0.264 -21.232 1.00 74.94 227 SER A O 1
ATOM 1748 N N . GLU A 1 228 ? -0.496 1.161 -22.859 1.00 56.34 228 GLU A N 1
ATOM 1749 C CA . GLU A 1 228 ? -1.091 0.104 -23.709 1.00 56.34 228 GLU A CA 1
ATOM 1750 C C . GLU A 1 228 ? -0.070 -0.951 -24.180 1.00 56.34 228 GLU A C 1
ATOM 1752 O O . GLU A 1 228 ? -0.462 -2.006 -24.674 1.00 56.34 228 GLU A O 1
ATOM 1757 N N . ALA A 1 229 ? 1.233 -0.726 -23.977 1.00 51.78 229 ALA A N 1
ATOM 1758 C CA . ALA A 1 229 ? 2.295 -1.677 -24.304 1.00 51.78 229 ALA A CA 1
ATOM 1759 C C . ALA A 1 229 ? 2.319 -2.943 -23.413 1.00 51.78 229 ALA A C 1
ATOM 1761 O O . ALA A 1 229 ? 3.200 -3.782 -23.567 1.00 51.78 229 ALA A O 1
ATOM 1762 N N . GLY A 1 230 ? 1.355 -3.122 -22.503 1.00 42.50 230 GLY A N 1
ATOM 1763 C CA . GLY A 1 230 ? 1.257 -4.312 -21.649 1.00 42.50 230 GLY A CA 1
ATOM 1764 C C . GLY A 1 230 ? 2.056 -4.214 -20.349 1.00 42.50 230 GLY A C 1
ATOM 1765 O O . GLY A 1 230 ? 2.036 -5.145 -19.549 1.00 42.50 230 GLY A O 1
ATOM 1766 N N . THR A 1 231 ? 2.702 -3.079 -20.077 1.00 42.59 231 THR A N 1
ATOM 1767 C CA . THR A 1 231 ? 3.368 -2.833 -18.800 1.00 42.59 231 THR A CA 1
ATOM 1768 C C . THR A 1 231 ? 2.436 -2.235 -17.761 1.00 42.59 231 THR A C 1
ATOM 1770 O O . THR A 1 231 ? 2.138 -1.040 -17.760 1.00 42.59 231 THR A O 1
ATOM 1773 N N . THR A 1 232 ? 2.054 -3.037 -16.778 1.00 42.69 232 THR A N 1
ATOM 1774 C CA . THR A 1 232 ? 1.722 -2.513 -15.452 1.00 42.69 232 THR A CA 1
ATOM 1775 C C . THR A 1 232 ? 3.016 -2.406 -14.652 1.00 42.69 232 THR A C 1
ATOM 1777 O O . THR A 1 232 ? 3.486 -3.403 -14.106 1.00 42.69 232 THR A O 1
ATOM 1780 N N . LEU A 1 233 ? 3.612 -1.215 -14.577 1.00 41.38 233 LEU A N 1
ATOM 1781 C CA . LEU A 1 233 ? 4.545 -0.911 -13.490 1.00 41.38 233 LEU A CA 1
ATOM 1782 C C . LEU A 1 233 ? 3.700 -0.482 -12.280 1.00 41.38 233 LEU A C 1
ATOM 1784 O O . LEU A 1 233 ? 2.984 0.516 -12.386 1.00 41.38 233 LEU A O 1
ATOM 1788 N N . PRO A 1 234 ? 3.722 -1.202 -11.145 1.00 41.47 234 PRO A N 1
ATOM 1789 C CA . PRO A 1 234 ? 2.970 -0.788 -9.971 1.00 41.47 234 PRO A CA 1
ATOM 1790 C C . PRO A 1 234 ? 3.639 0.446 -9.358 1.00 41.47 234 PRO A C 1
ATOM 1792 O O . PRO A 1 234 ? 4.641 0.347 -8.652 1.00 41.47 234 PRO A O 1
ATOM 1795 N N . PHE A 1 235 ? 3.087 1.624 -9.642 1.00 38.31 235 PHE A N 1
ATOM 1796 C CA . PHE A 1 235 ? 3.389 2.839 -8.895 1.00 38.31 235 PHE A CA 1
ATOM 1797 C C . PHE A 1 235 ? 2.310 3.008 -7.825 1.00 38.31 235 PHE A C 1
ATOM 1799 O O . PHE A 1 235 ? 1.130 3.135 -8.146 1.00 38.31 235 PHE A O 1
ATOM 1806 N N . TRP A 1 236 ? 2.703 2.957 -6.553 1.00 39.38 236 TRP A N 1
ATOM 1807 C CA . TRP A 1 236 ? 1.782 3.073 -5.426 1.00 39.38 236 TRP A CA 1
ATOM 1808 C C . TRP A 1 236 ? 1.724 4.527 -4.956 1.00 39.38 236 TRP A C 1
ATOM 1810 O O . TRP A 1 236 ? 2.681 5.040 -4.382 1.00 39.38 236 TRP A O 1
ATOM 1820 N N . ALA A 1 237 ? 0.583 5.182 -5.165 1.00 34.53 237 ALA A N 1
ATOM 1821 C CA . ALA A 1 237 ? 0.167 6.324 -4.361 1.00 34.53 237 ALA A CA 1
ATOM 1822 C C . ALA A 1 237 ? -1.051 5.876 -3.547 1.00 34.53 237 ALA A C 1
ATOM 1824 O O . ALA A 1 237 ? -2.146 5.727 -4.091 1.00 34.53 237 ALA A O 1
ATOM 1825 N N . GLN A 1 238 ? -0.849 5.600 -2.258 1.00 37.38 238 GLN A N 1
ATOM 1826 C CA . GLN A 1 238 ? -1.933 5.247 -1.348 1.00 37.38 238 GLN A CA 1
ATOM 1827 C C . GLN A 1 238 ? -2.588 6.529 -0.827 1.00 37.38 238 GLN A C 1
ATOM 1829 O O . GLN A 1 238 ? -1.937 7.366 -0.205 1.00 37.38 238 GLN A O 1
ATOM 1834 N N . SER A 1 239 ? -3.886 6.679 -1.067 1.00 40.62 239 SER A N 1
ATOM 1835 C CA . SER A 1 239 ? -4.735 7.630 -0.350 1.00 40.62 239 SER A CA 1
ATOM 1836 C C . SER A 1 239 ? -5.768 6.818 0.420 1.00 40.62 239 SER A C 1
ATOM 1838 O O . SER A 1 239 ? -6.682 6.256 -0.180 1.00 40.62 239 SER A O 1
ATOM 1840 N N . GLU A 1 240 ? -5.604 6.696 1.737 1.00 38.28 240 GLU A N 1
ATOM 1841 C CA . GLU A 1 240 ? -6.594 6.021 2.577 1.00 38.28 240 GLU A CA 1
ATOM 1842 C C . GLU A 1 240 ? -7.841 6.895 2.736 1.00 38.28 240 GLU A C 1
ATOM 1844 O O . GLU A 1 240 ? -7.773 7.999 3.280 1.00 38.28 240 GLU A O 1
ATOM 1849 N N . LEU A 1 241 ? -8.993 6.374 2.315 1.00 40.53 241 LEU A N 1
ATOM 1850 C CA . LEU A 1 241 ? -10.298 6.960 2.590 1.00 40.53 241 LEU A CA 1
ATOM 1851 C C . LEU A 1 241 ? -10.889 6.236 3.805 1.00 40.53 241 LEU A C 1
ATOM 1853 O O . LEU A 1 241 ? -11.595 5.238 3.676 1.00 40.53 241 LEU A O 1
ATOM 1857 N N . ARG A 1 242 ? -10.538 6.701 5.009 1.00 37.16 242 ARG A N 1
ATOM 1858 C CA . ARG A 1 242 ? -11.085 6.141 6.253 1.00 37.16 242 ARG A CA 1
ATOM 1859 C C . ARG A 1 242 ? -12.494 6.667 6.492 1.00 37.16 242 ARG A C 1
ATOM 1861 O O . ARG A 1 242 ? -12.716 7.880 6.490 1.00 37.16 242 ARG A O 1
ATOM 1868 N N . SER A 1 243 ? -13.425 5.761 6.765 1.00 35.31 243 SER A N 1
ATOM 1869 C CA . SER A 1 243 ? -14.706 6.114 7.365 1.00 35.31 243 SER A CA 1
ATOM 1870 C C . SER A 1 243 ? -14.443 6.647 8.782 1.00 35.31 243 SER A C 1
ATOM 1872 O O . SER A 1 243 ? -13.907 5.948 9.644 1.00 35.31 243 SER A O 1
ATOM 1874 N N . LEU A 1 244 ? -14.752 7.922 9.034 1.00 33.44 244 LEU A N 1
ATOM 1875 C CA . LEU A 1 244 ? -14.591 8.572 10.342 1.00 33.44 244 LEU A CA 1
ATOM 1876 C C . LEU A 1 244 ? -15.682 8.092 11.321 1.00 33.44 244 LEU A C 1
ATOM 1878 O O . LEU A 1 244 ? -16.614 8.828 11.627 1.00 33.44 244 LEU A O 1
ATOM 1882 N N . GLU A 1 245 ? -15.551 6.872 11.850 1.00 30.75 245 GLU A N 1
ATOM 1883 C CA . GLU A 1 245 ? -16.435 6.346 12.912 1.00 30.75 245 GLU A CA 1
ATOM 1884 C C . GLU A 1 245 ? -15.762 6.178 14.295 1.00 30.75 245 GLU A C 1
ATOM 1886 O O . GLU A 1 245 ? -16.369 5.622 15.214 1.00 30.75 245 GLU A O 1
ATOM 1891 N N . HIS A 1 246 ? -14.555 6.716 14.538 1.00 26.83 246 HIS A N 1
ATOM 1892 C CA . HIS A 1 246 ? -13.934 6.659 15.876 1.00 26.83 246 HIS A CA 1
ATOM 1893 C C . HIS A 1 246 ? -13.431 8.008 16.433 1.00 26.83 246 HIS A C 1
ATOM 1895 O O . HIS A 1 246 ? -12.496 8.597 15.886 1.00 26.83 246 HIS A O 1
ATOM 1901 N N . PRO A 1 247 ? -13.979 8.492 17.575 1.00 34.56 247 PRO A N 1
ATOM 1902 C CA . PRO A 1 247 ? -13.459 9.664 18.267 1.00 34.56 247 PRO A CA 1
ATOM 1903 C C . PRO A 1 247 ? -12.192 9.300 19.056 1.00 34.56 247 PRO A C 1
ATOM 1905 O O . PRO A 1 247 ? -12.252 8.658 20.107 1.00 34.56 247 PRO A O 1
ATOM 1908 N N . TYR A 1 248 ? -11.032 9.755 18.580 1.00 25.45 248 TYR A N 1
ATOM 1909 C CA . TYR A 1 248 ? -9.785 9.726 19.348 1.00 25.45 248 TYR A CA 1
ATOM 1910 C C . TYR A 1 248 ? -9.896 10.656 20.569 1.00 25.45 248 TYR A C 1
ATOM 1912 O O . TYR A 1 248 ? -9.980 11.878 20.446 1.00 25.45 248 TYR A O 1
ATOM 1920 N N . LYS A 1 249 ? -9.895 10.071 21.774 1.00 29.56 249 LYS A N 1
ATOM 1921 C CA . LYS A 1 249 ? -9.774 10.800 23.045 1.00 29.56 249 LYS A CA 1
ATOM 1922 C C . LYS A 1 249 ? -8.310 11.150 23.326 1.00 29.56 249 LYS A C 1
ATOM 1924 O O . LYS A 1 249 ? -7.436 10.291 23.307 1.00 29.56 249 LYS A O 1
ATOM 1929 N N . ASN A 1 250 ? -8.087 12.420 23.654 1.00 32.72 250 ASN A N 1
ATOM 1930 C CA . ASN A 1 250 ? -6.834 12.993 24.145 1.00 32.72 250 ASN A CA 1
ATOM 1931 C C . ASN A 1 250 ? -6.253 12.257 25.368 1.00 32.72 250 ASN A C 1
ATOM 1933 O O . ASN A 1 250 ? -6.983 11.952 26.310 1.00 32.72 250 ASN A O 1
ATOM 1937 N N . GLY A 1 251 ? -4.922 12.125 25.415 1.00 26.12 251 GLY A N 1
ATOM 1938 C CA . GLY A 1 251 ? -4.178 11.774 26.628 1.00 26.12 251 GLY A CA 1
ATOM 1939 C C . GLY A 1 251 ? -2.661 11.943 26.483 1.00 26.12 251 GLY A C 1
ATOM 1940 O O . GLY A 1 251 ? -1.976 11.034 26.032 1.00 26.12 251 GLY A O 1
ATOM 1941 N N . ARG A 1 252 ? -2.131 13.106 26.887 1.00 29.78 252 ARG A N 1
ATOM 1942 C CA . ARG A 1 252 ? -0.713 13.315 27.254 1.00 29.78 252 ARG A CA 1
ATOM 1943 C C . ARG A 1 252 ? -0.542 13.086 28.761 1.00 29.78 252 ARG A C 1
ATOM 1945 O O . ARG A 1 252 ? -1.483 13.398 29.471 1.00 29.78 252 ARG A O 1
ATOM 1952 N N . TYR A 1 253 ? 0.646 12.625 29.184 1.00 27.72 253 TYR A N 1
ATOM 1953 C CA . TYR A 1 253 ? 1.422 12.795 30.449 1.00 27.72 253 TYR A CA 1
ATOM 1954 C C . TYR A 1 253 ? 2.276 11.515 30.638 1.00 27.72 253 TYR A C 1
ATOM 1956 O O . TYR A 1 253 ? 1.812 10.445 30.275 1.00 27.72 253 TYR A O 1
ATOM 1964 N N . SER A 1 254 ? 3.474 11.454 31.227 1.00 27.27 254 SER A N 1
ATOM 1965 C CA . SER A 1 254 ? 4.549 12.386 31.590 1.00 27.27 254 SER A CA 1
ATOM 1966 C C . SER A 1 254 ? 5.757 11.524 32.028 1.00 27.27 254 SER A C 1
ATOM 1968 O O . SER A 1 254 ? 5.605 10.377 32.432 1.00 27.27 254 SER A O 1
ATOM 1970 N N . THR A 1 255 ? 6.940 12.125 31.954 1.00 26.50 255 THR A N 1
ATOM 1971 C CA . THR A 1 255 ? 8.263 11.796 32.525 1.00 26.50 255 THR A CA 1
ATOM 1972 C C . THR A 1 255 ? 8.385 10.934 33.801 1.00 26.50 255 THR A C 1
ATOM 1974 O O . THR A 1 255 ? 7.705 11.178 34.792 1.00 26.50 255 THR A O 1
ATOM 1977 N N . VAL A 1 256 ? 9.408 10.061 33.771 1.00 25.94 256 VAL A N 1
ATOM 1978 C CA . VAL A 1 256 ? 10.506 9.811 34.744 1.00 25.94 256 VAL A CA 1
ATOM 1979 C C . VAL A 1 256 ? 10.205 9.926 36.246 1.00 25.94 256 VAL A C 1
ATOM 1981 O O . VAL A 1 256 ? 9.979 11.018 36.760 1.00 25.94 256 VAL A O 1
ATOM 1984 N N . SER A 1 257 ? 10.438 8.826 36.976 1.00 26.06 257 SER A N 1
ATOM 1985 C CA . SER A 1 257 ? 10.873 8.886 38.374 1.00 26.06 257 SER A CA 1
ATOM 1986 C C . SER A 1 257 ? 11.943 7.832 38.680 1.00 26.06 257 SER A C 1
ATOM 1988 O O . SER A 1 257 ? 11.814 6.655 38.353 1.00 26.06 257 SER A O 1
ATOM 1990 N N . LEU A 1 258 ? 13.021 8.332 39.276 1.00 26.30 258 LEU A N 1
ATOM 1991 C CA . LEU A 1 258 ? 14.271 7.699 39.678 1.00 26.30 258 LEU A CA 1
ATOM 1992 C C . LEU A 1 258 ? 14.108 7.041 41.063 1.00 26.30 258 LEU A C 1
ATOM 1994 O O . LEU A 1 258 ? 13.598 7.706 41.960 1.00 26.30 258 LEU A O 1
ATOM 1998 N N . MET A 1 259 ? 14.621 5.824 41.291 1.00 24.42 259 MET A N 1
ATOM 1999 C CA . MET A 1 259 ? 15.133 5.415 42.615 1.00 24.42 259 MET A CA 1
ATOM 2000 C C . MET A 1 259 ? 16.200 4.303 42.533 1.00 24.42 259 MET A C 1
ATOM 2002 O O . MET A 1 259 ? 15.936 3.179 42.116 1.00 24.42 259 MET A O 1
ATOM 2006 N N . LEU A 1 260 ? 17.408 4.690 42.970 1.00 26.92 260 LEU A N 1
ATOM 2007 C CA . LEU A 1 260 ? 18.451 3.942 43.704 1.00 26.92 260 LEU A CA 1
ATOM 2008 C C . LEU A 1 260 ? 17.872 2.855 44.646 1.00 26.92 260 LEU A C 1
ATOM 2010 O O . LEU A 1 260 ? 16.785 3.053 45.170 1.00 26.92 260 LEU A O 1
ATOM 2014 N N . SER A 1 261 ? 18.507 1.753 45.061 1.00 28.09 261 SER A N 1
ATOM 2015 C CA . SER A 1 261 ? 19.870 1.192 45.021 1.00 28.09 261 SER A CA 1
ATOM 2016 C C . SER A 1 261 ? 19.781 -0.205 45.662 1.00 28.09 261 SER A C 1
ATOM 2018 O O . SER A 1 261 ? 19.136 -0.284 46.697 1.00 28.09 261 SER A O 1
ATOM 2020 N N . VAL A 1 262 ? 20.509 -1.232 45.197 1.00 29.56 262 VAL A N 1
ATOM 2021 C CA . VAL A 1 262 ? 21.247 -2.193 46.061 1.00 29.56 262 VAL A CA 1
ATOM 2022 C C . VAL A 1 262 ? 22.372 -2.814 45.225 1.00 29.56 262 VAL A C 1
ATOM 2024 O O . VAL A 1 262 ? 22.128 -3.503 44.239 1.00 29.56 262 VAL A O 1
ATOM 2027 N N . PHE A 1 263 ? 23.615 -2.575 45.643 1.00 31.45 263 PHE A N 1
ATOM 2028 C CA . PHE A 1 263 ? 24.800 -3.287 45.172 1.00 31.45 263 PHE A CA 1
ATOM 2029 C C . PHE A 1 263 ? 24.786 -4.709 45.754 1.00 31.45 263 PHE A C 1
ATOM 2031 O O . PHE A 1 263 ? 24.980 -4.885 46.956 1.00 31.45 263 PHE A O 1
ATOM 2038 N N . ALA A 1 264 ? 24.596 -5.720 44.908 1.00 35.41 264 ALA A N 1
ATOM 2039 C CA . ALA A 1 264 ? 25.005 -7.089 45.196 1.00 35.41 264 ALA A CA 1
ATOM 2040 C C . ALA A 1 264 ? 26.087 -7.463 44.181 1.00 35.41 264 ALA A C 1
ATOM 2042 O O . ALA A 1 264 ? 25.825 -7.565 42.984 1.00 35.41 264 ALA A O 1
ATOM 2043 N N . LEU A 1 265 ? 27.321 -7.604 44.667 1.00 36.00 265 LEU A N 1
ATOM 2044 C CA . LEU A 1 265 ? 28.479 -8.014 43.880 1.00 36.00 265 LEU A CA 1
ATOM 2045 C C . LEU A 1 265 ? 28.338 -9.511 43.547 1.00 36.00 265 LEU A C 1
ATOM 2047 O O . LEU A 1 265 ? 28.899 -10.371 44.220 1.00 36.00 265 LEU A O 1
ATOM 2051 N N . PHE A 1 266 ? 27.546 -9.830 42.527 1.00 37.69 266 PHE A N 1
ATOM 2052 C CA . PHE A 1 266 ? 27.692 -11.083 41.801 1.00 37.69 266 PHE A CA 1
ATOM 2053 C C . PHE A 1 266 ? 28.688 -10.837 40.676 1.00 37.69 266 PHE A C 1
ATOM 2055 O O . PHE A 1 266 ? 28.462 -9.992 39.810 1.00 37.69 266 PHE A O 1
ATOM 2062 N N . SER A 1 267 ? 29.784 -11.590 40.675 1.00 42.75 267 SER A N 1
ATOM 2063 C CA . SER A 1 267 ? 30.620 -11.764 39.491 1.00 42.75 267 SER A CA 1
ATOM 2064 C C . SER A 1 267 ? 29.803 -12.506 38.431 1.00 42.75 267 SER A C 1
ATOM 2066 O O . SER A 1 267 ? 29.936 -13.715 38.261 1.00 42.75 267 SER A O 1
ATOM 2068 N N . ALA A 1 268 ? 28.905 -11.795 37.749 1.00 47.69 268 ALA A N 1
ATOM 2069 C CA . ALA A 1 268 ? 28.321 -12.268 36.513 1.00 47.69 268 ALA A CA 1
ATOM 2070 C C . ALA A 1 268 ? 29.423 -12.177 35.460 1.00 47.69 268 ALA A C 1
ATOM 2072 O O . ALA A 1 268 ? 29.864 -11.089 35.087 1.00 47.69 268 ALA A O 1
ATOM 2073 N N . ILE A 1 269 ? 29.886 -13.335 34.998 1.00 45.56 269 ILE A N 1
ATOM 2074 C CA . ILE A 1 269 ? 30.508 -13.433 33.685 1.00 45.56 269 ILE A CA 1
ATOM 2075 C C . ILE A 1 269 ? 29.425 -12.946 32.722 1.00 45.56 269 ILE A C 1
ATOM 2077 O O . ILE A 1 269 ? 28.493 -13.683 32.407 1.00 45.56 269 ILE A O 1
ATOM 2081 N N . VAL A 1 270 ? 29.486 -11.673 32.331 1.00 54.06 270 VAL A N 1
ATOM 2082 C CA . VAL A 1 270 ? 28.706 -11.168 31.208 1.00 54.06 270 VAL A CA 1
ATOM 2083 C C . VAL A 1 270 ? 29.293 -11.883 30.006 1.00 54.06 270 VAL A C 1
ATOM 2085 O O . VAL A 1 270 ? 30.339 -11.493 29.487 1.00 54.06 270 VAL A O 1
ATOM 2088 N N . ALA A 1 271 ? 28.677 -13.002 29.627 1.00 58.09 271 ALA A N 1
ATOM 2089 C CA . ALA A 1 271 ? 28.871 -13.545 28.302 1.00 58.09 271 ALA A CA 1
ATOM 2090 C C . ALA A 1 271 ? 28.495 -12.406 27.359 1.00 58.09 271 ALA A C 1
ATOM 2092 O O . ALA A 1 271 ? 27.333 -11.998 27.310 1.00 58.09 271 ALA A O 1
ATOM 2093 N N . LEU A 1 272 ? 29.498 -11.820 26.702 1.00 55.94 272 LEU A N 1
ATOM 2094 C CA . LEU A 1 272 ? 29.249 -10.918 25.591 1.00 55.94 272 LEU A CA 1
ATOM 2095 C C . LEU A 1 272 ? 28.292 -11.672 24.666 1.00 55.94 272 LEU A C 1
ATOM 2097 O O . LEU A 1 272 ? 28.597 -12.829 24.345 1.00 55.94 272 LEU A O 1
ATOM 2101 N N . PRO A 1 273 ? 27.130 -11.093 24.314 1.00 66.00 273 PRO A N 1
ATOM 2102 C CA . PRO A 1 273 ? 26.250 -11.736 23.360 1.00 66.00 273 PRO A CA 1
ATOM 2103 C C . PRO A 1 273 ? 27.115 -12.046 22.145 1.00 66.00 273 PRO A C 1
ATOM 2105 O O . PRO A 1 273 ? 27.809 -11.163 21.631 1.00 66.00 273 PRO A O 1
ATOM 2108 N N . ALA A 1 274 ? 27.181 -13.327 21.781 1.00 66.56 274 ALA A N 1
ATOM 2109 C CA . ALA A 1 274 ? 27.878 -13.727 20.576 1.00 66.56 274 ALA A CA 1
ATOM 2110 C C . ALA A 1 274 ? 27.326 -12.840 19.464 1.00 66.56 274 ALA A C 1
ATOM 2112 O O . ALA A 1 274 ? 26.106 -12.756 19.326 1.00 66.56 274 ALA A O 1
ATOM 2113 N N . ALA A 1 275 ? 28.206 -12.125 18.758 1.00 64.12 275 ALA A N 1
ATOM 2114 C CA . ALA A 1 275 ? 27.795 -11.310 17.630 1.00 64.12 275 ALA A CA 1
ATOM 2115 C C . ALA A 1 275 ? 26.994 -12.225 16.706 1.00 64.12 275 ALA A C 1
ATOM 2117 O O . ALA A 1 275 ? 27.544 -13.166 16.126 1.00 64.12 275 ALA A O 1
ATOM 2118 N N . THR A 1 276 ? 25.683 -12.017 16.665 1.00 76.12 276 THR A N 1
ATOM 2119 C CA . THR A 1 276 ? 24.805 -12.770 15.790 1.00 76.12 276 THR A CA 1
ATOM 2120 C C . THR A 1 276 ? 25.188 -12.333 14.394 1.00 76.12 276 THR A C 1
ATOM 2122 O O . THR A 1 276 ? 24.963 -11.188 14.005 1.00 76.12 276 THR A O 1
ATOM 2125 N N . GLY A 1 277 ? 25.880 -13.221 13.680 1.00 88.88 277 GLY A N 1
ATOM 2126 C CA . GLY A 1 277 ? 26.129 -13.034 12.261 1.00 88.88 277 GLY A CA 1
ATOM 2127 C C . GLY A 1 277 ? 24.810 -12.821 11.509 1.00 88.88 277 GLY A C 1
ATOM 2128 O O . GLY A 1 277 ? 23.732 -13.021 12.077 1.00 88.88 277 GLY A O 1
ATOM 2129 N N . PRO A 1 278 ? 24.877 -12.411 10.236 1.00 95.38 278 PRO A N 1
ATOM 2130 C CA . PRO A 1 278 ? 23.680 -12.264 9.420 1.00 95.38 278 PRO A CA 1
ATOM 2131 C C . PRO A 1 278 ? 22.846 -13.551 9.435 1.00 95.38 278 PRO A C 1
ATOM 2133 O O . PRO A 1 278 ? 23.392 -14.654 9.360 1.00 95.38 278 PRO A O 1
ATOM 2136 N N . VAL A 1 279 ? 21.528 -13.387 9.523 1.00 97.25 279 VAL A N 1
ATOM 2137 C CA . VAL A 1 279 ? 20.560 -14.475 9.366 1.00 97.25 279 VAL A CA 1
ATOM 2138 C C . VAL A 1 279 ? 20.227 -14.564 7.886 1.00 97.25 279 VAL A C 1
ATOM 2140 O O . VAL A 1 279 ? 19.827 -13.563 7.297 1.00 97.25 279 VAL A O 1
ATOM 2143 N N . TYR A 1 280 ? 20.393 -15.732 7.274 1.00 97.94 280 TYR A N 1
ATOM 2144 C CA . TYR A 1 280 ? 20.067 -15.915 5.858 1.00 97.94 280 TYR A CA 1
ATOM 2145 C C . TYR A 1 280 ? 18.668 -16.497 5.706 1.00 97.94 280 TYR A C 1
ATOM 2147 O O . TYR A 1 280 ? 18.299 -17.414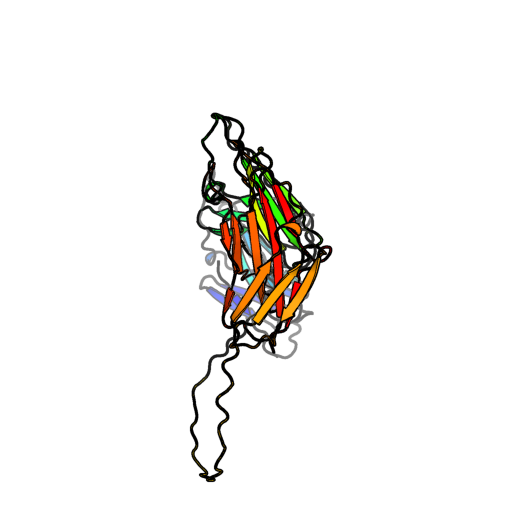 6.439 1.00 97.94 280 TYR A O 1
ATOM 21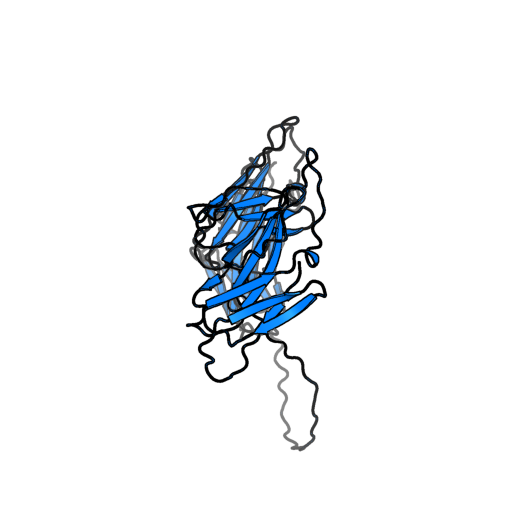55 N N . VAL A 1 281 ? 17.907 -15.963 4.756 1.00 98.00 281 VAL A N 1
ATOM 2156 C CA . VAL A 1 281 ? 16.622 -16.515 4.329 1.00 98.00 281 VAL A CA 1
ATOM 2157 C C . VAL A 1 281 ? 16.755 -16.878 2.859 1.00 98.00 281 VAL A C 1
ATOM 2159 O O . VAL A 1 281 ? 16.845 -15.990 2.011 1.00 98.00 281 VAL A O 1
ATOM 2162 N N . ASP A 1 282 ? 16.822 -18.176 2.584 1.00 98.06 282 ASP A N 1
ATOM 2163 C CA . ASP A 1 282 ? 17.049 -18.739 1.256 1.00 98.06 282 ASP A CA 1
ATOM 2164 C C . ASP A 1 282 ? 15.708 -19.121 0.623 1.00 98.06 282 ASP A C 1
ATOM 2166 O O . ASP A 1 282 ? 15.011 -19.984 1.144 1.00 98.06 282 ASP A O 1
ATOM 2170 N N . PHE A 1 283 ? 15.343 -18.492 -0.493 1.00 96.62 283 PHE A N 1
ATOM 2171 C CA . PHE A 1 283 ? 14.165 -18.805 -1.303 1.00 96.62 283 PHE A CA 1
ATOM 2172 C C . PHE A 1 283 ? 14.593 -19.598 -2.539 1.00 96.62 283 PHE A C 1
ATOM 2174 O O . PHE A 1 283 ? 15.165 -19.039 -3.477 1.00 96.62 283 PHE A O 1
ATOM 2181 N N . HIS A 1 284 ? 14.299 -20.897 -2.547 1.00 96.50 284 HIS A N 1
ATOM 2182 C CA . HIS A 1 284 ? 14.768 -21.838 -3.569 1.00 96.50 284 HIS A CA 1
ATOM 2183 C C . HIS A 1 284 ? 13.861 -21.869 -4.805 1.00 96.50 284 HIS A C 1
ATOM 2185 O O . HIS A 1 284 ? 12.688 -21.484 -4.739 1.00 96.50 284 HIS A O 1
ATOM 2191 N N . ALA A 1 285 ? 14.389 -22.374 -5.925 1.00 94.50 285 ALA A N 1
ATOM 2192 C CA . ALA A 1 285 ? 13.666 -22.523 -7.194 1.00 94.50 285 ALA A CA 1
ATOM 2193 C C . ALA A 1 285 ? 12.442 -23.455 -7.125 1.00 94.50 285 ALA A C 1
ATOM 2195 O O . ALA A 1 285 ? 11.514 -23.320 -7.917 1.00 94.50 285 ALA A O 1
ATOM 2196 N N . ASP A 1 286 ? 12.413 -24.394 -6.177 1.00 92.12 286 ASP A N 1
ATOM 2197 C CA . ASP A 1 286 ? 11.315 -25.348 -5.973 1.00 92.12 286 ASP A CA 1
ATOM 2198 C C . ASP A 1 286 ? 10.191 -24.802 -5.070 1.00 92.12 286 ASP A C 1
ATOM 2200 O O . ASP A 1 286 ? 9.365 -25.564 -4.567 1.00 92.12 286 ASP A O 1
ATOM 2204 N N . TYR A 1 287 ? 10.155 -23.478 -4.880 1.00 88.75 287 TYR A N 1
ATOM 2205 C CA . TYR A 1 287 ? 9.221 -22.750 -4.017 1.00 88.75 287 TYR A CA 1
ATOM 2206 C C . TYR A 1 287 ? 9.338 -23.053 -2.522 1.00 88.75 287 TYR A C 1
ATOM 2208 O O . TYR A 1 287 ? 8.533 -22.546 -1.740 1.00 88.75 287 TYR A O 1
ATOM 2216 N N . THR A 1 288 ? 10.345 -23.805 -2.084 1.00 92.62 288 THR A N 1
ATOM 2217 C CA . THR A 1 288 ? 10.656 -23.930 -0.656 1.00 92.62 288 THR A CA 1
ATOM 2218 C C . THR A 1 288 ? 11.460 -22.722 -0.164 1.00 92.62 288 THR A C 1
ATOM 2220 O O . THR A 1 288 ? 11.914 -21.887 -0.956 1.00 92.62 288 THR A O 1
ATOM 2223 N N . PHE A 1 289 ? 11.590 -22.574 1.155 1.00 95.81 289 PHE A N 1
ATOM 2224 C CA . PHE A 1 289 ? 12.505 -21.602 1.744 1.00 95.81 289 PHE A CA 1
ATOM 2225 C C . PHE A 1 289 ? 13.080 -22.115 3.064 1.00 95.81 289 PHE A C 1
ATOM 2227 O O . PHE A 1 289 ? 12.409 -22.855 3.785 1.00 95.81 289 PHE A O 1
ATOM 2234 N N . ASP A 1 290 ? 14.293 -21.677 3.386 1.00 97.56 290 ASP A N 1
ATOM 2235 C CA . ASP A 1 290 ? 14.991 -22.006 4.626 1.00 97.56 290 ASP A CA 1
ATOM 2236 C C . ASP A 1 290 ? 15.414 -20.738 5.372 1.00 97.56 290 ASP A C 1
ATOM 2238 O O . ASP A 1 290 ? 15.732 -19.714 4.768 1.00 97.56 290 ASP A O 1
ATOM 2242 N N . VAL A 1 291 ? 15.458 -20.813 6.705 1.00 97.75 291 VAL A N 1
ATOM 2243 C CA . VAL A 1 291 ? 15.970 -19.740 7.570 1.00 97.75 291 VAL A CA 1
ATOM 2244 C C . VAL A 1 291 ? 17.174 -20.261 8.350 1.00 97.75 291 VAL A C 1
ATOM 2246 O O . VAL A 1 291 ? 17.054 -21.165 9.178 1.00 97.75 291 VAL A O 1
ATOM 2249 N N . GLN A 1 292 ? 18.348 -19.681 8.104 1.00 97.56 292 GLN A N 1
ATOM 2250 C CA . GLN A 1 292 ? 19.600 -20.045 8.762 1.00 97.56 292 GLN A CA 1
ATOM 2251 C C . GLN A 1 292 ? 19.906 -19.082 9.910 1.00 97.56 292 GLN A C 1
ATOM 2253 O O . GLN A 1 292 ? 20.554 -18.050 9.730 1.00 97.56 292 GLN A O 1
ATOM 2258 N N . GLY A 1 293 ? 19.446 -19.441 11.107 1.00 94.50 293 GLY A N 1
ATOM 2259 C CA . GLY A 1 293 ? 19.599 -18.645 12.324 1.00 94.50 293 GLY A CA 1
ATOM 2260 C C . GLY A 1 293 ? 18.254 -18.235 12.913 1.00 94.50 293 GLY A C 1
ATOM 2261 O O . GLY A 1 293 ? 17.197 -18.625 12.426 1.00 94.50 293 GLY A O 1
ATOM 2262 N N . GLN A 1 294 ? 18.295 -17.462 13.994 1.00 96.00 294 GLN A N 1
ATOM 2263 C CA . GLN A 1 294 ? 17.097 -16.923 14.630 1.00 96.00 294 GLN A CA 1
ATOM 2264 C C . GLN A 1 294 ? 17.001 -15.431 14.336 1.00 96.00 294 GLN A C 1
ATOM 2266 O O . GLN A 1 294 ? 17.936 -14.692 14.632 1.00 96.00 294 GLN A O 1
ATOM 2271 N N . ILE A 1 295 ? 15.863 -14.991 13.799 1.00 96.88 295 ILE A N 1
ATOM 2272 C CA . ILE A 1 295 ? 15.609 -13.575 13.543 1.00 96.88 295 ILE A CA 1
ATOM 2273 C C . ILE A 1 295 ? 15.206 -12.908 14.863 1.00 96.88 295 ILE A C 1
ATOM 2275 O O . ILE A 1 295 ? 14.211 -13.273 15.490 1.00 96.88 295 ILE A O 1
ATOM 2279 N N . THR A 1 296 ? 16.000 -11.937 15.290 1.00 96.69 296 THR A N 1
ATOM 2280 C CA . THR A 1 296 ? 15.771 -11.086 16.466 1.00 96.69 296 THR A CA 1
ATOM 2281 C C . THR A 1 296 ? 15.722 -9.621 16.043 1.00 96.69 296 THR A C 1
ATOM 2283 O O . THR A 1 296 ? 16.060 -9.282 14.907 1.00 96.69 296 THR A O 1
ATOM 2286 N N . THR A 1 297 ? 15.355 -8.728 16.961 1.00 96.50 297 THR A N 1
ATOM 2287 C CA . THR A 1 297 ? 15.297 -7.284 16.678 1.00 96.50 297 THR A CA 1
ATOM 2288 C C . THR A 1 297 ? 16.643 -6.637 16.363 1.00 96.50 297 THR A C 1
ATOM 2290 O O . THR A 1 297 ? 16.666 -5.549 15.802 1.00 96.50 297 THR A O 1
ATOM 2293 N N . ASP A 1 298 ? 17.748 -7.304 16.698 1.00 95.56 298 ASP A N 1
ATOM 2294 C CA . ASP A 1 298 ? 19.116 -6.838 16.429 1.00 95.56 298 ASP A CA 1
ATOM 2295 C C . ASP A 1 298 ? 19.750 -7.573 15.232 1.00 95.56 298 ASP A C 1
ATOM 2297 O O . ASP A 1 298 ? 20.944 -7.439 14.959 1.00 95.56 298 ASP A O 1
ATOM 2301 N N . SER A 1 299 ? 18.974 -8.412 14.538 1.00 95.00 299 SER A N 1
ATOM 2302 C CA . SER A 1 299 ? 19.458 -9.183 13.396 1.00 95.00 299 SER A CA 1
ATOM 2303 C C . SER A 1 299 ? 19.543 -8.336 12.127 1.00 95.00 299 SER A C 1
ATOM 2305 O O . SER A 1 299 ? 18.696 -7.481 11.859 1.00 95.00 299 SER A O 1
ATOM 2307 N N . THR A 1 300 ? 20.522 -8.666 11.287 1.00 97.25 300 THR A N 1
ATOM 2308 C CA . THR A 1 300 ? 20.507 -8.330 9.860 1.00 97.25 300 THR A CA 1
ATOM 2309 C C . THR A 1 300 ? 20.068 -9.570 9.097 1.00 97.25 300 THR A C 1
ATOM 2311 O O . THR A 1 300 ? 20.791 -10.568 9.074 1.00 97.25 300 THR A O 1
ATOM 2314 N N . VAL A 1 301 ? 18.884 -9.520 8.494 1.00 97.94 301 VAL A N 1
ATOM 2315 C CA . VAL A 1 301 ? 18.343 -10.599 7.663 1.00 97.94 301 VAL A CA 1
ATOM 2316 C C . VAL A 1 301 ? 18.790 -10.376 6.225 1.00 97.94 301 VAL A C 1
ATOM 2318 O O . VAL A 1 301 ? 18.533 -9.315 5.666 1.00 97.94 301 VAL A O 1
ATOM 2321 N N . VAL A 1 302 ? 19.454 -11.356 5.623 1.00 98.25 302 VAL A N 1
ATOM 2322 C CA . VAL A 1 302 ? 19.894 -11.335 4.224 1.00 98.25 302 VAL A CA 1
ATOM 2323 C C . VAL A 1 302 ? 18.969 -12.235 3.416 1.00 98.25 302 VAL A C 1
ATOM 2325 O O . VAL A 1 302 ? 18.853 -13.426 3.707 1.00 98.25 302 VAL A O 1
ATOM 2328 N N . ILE A 1 303 ? 18.315 -11.668 2.406 1.00 98.00 303 ILE A N 1
ATOM 2329 C CA . ILE A 1 303 ? 17.413 -12.393 1.514 1.00 98.00 303 ILE A CA 1
ATOM 2330 C C . ILE A 1 303 ? 18.224 -12.941 0.344 1.00 98.00 303 ILE A C 1
ATOM 2332 O O . ILE A 1 303 ? 18.818 -12.185 -0.425 1.00 98.00 303 ILE A O 1
ATOM 2336 N N . LYS A 1 304 ? 18.207 -14.262 0.194 1.00 97.75 304 LYS A N 1
ATOM 2337 C CA . LYS A 1 304 ? 18.796 -14.977 -0.932 1.00 97.75 304 LYS A CA 1
ATOM 2338 C C . LYS A 1 304 ? 17.677 -15.530 -1.789 1.00 97.75 304 LYS A C 1
ATOM 2340 O O . LYS A 1 304 ? 16.860 -16.305 -1.309 1.00 97.75 304 LYS A O 1
ATOM 2345 N N . TYR A 1 305 ? 17.618 -15.100 -3.040 1.00 96.75 305 TYR A N 1
ATOM 2346 C CA . TYR A 1 305 ? 16.531 -15.441 -3.946 1.00 96.75 305 TYR A CA 1
ATOM 2347 C C . TYR A 1 305 ? 17.086 -16.150 -5.177 1.00 96.75 305 TYR A C 1
ATOM 2349 O O . TYR A 1 305 ? 17.884 -15.577 -5.920 1.00 96.75 305 TYR A O 1
ATOM 2357 N N . ASP A 1 306 ? 16.662 -17.391 -5.403 1.00 95.81 306 ASP A N 1
ATOM 2358 C CA . ASP A 1 306 ? 17.015 -18.126 -6.614 1.00 95.81 306 ASP A CA 1
ATOM 2359 C C . ASP A 1 306 ? 16.234 -17.576 -7.815 1.00 95.81 306 ASP A C 1
ATOM 2361 O O . ASP A 1 306 ? 15.009 -17.647 -7.865 1.00 95.81 306 ASP A O 1
ATOM 2365 N N . LEU A 1 307 ? 16.933 -17.045 -8.820 1.00 92.44 307 LEU A N 1
ATOM 2366 C CA . LEU A 1 307 ? 16.293 -16.477 -10.009 1.00 92.44 307 LEU A CA 1
ATOM 2367 C C . LEU A 1 307 ? 15.537 -17.507 -10.854 1.00 92.44 307 LEU A C 1
ATOM 2369 O O . LEU A 1 307 ? 14.647 -17.112 -11.602 1.00 92.44 307 LEU A O 1
ATOM 2373 N N . GLN A 1 308 ? 15.823 -18.808 -10.730 1.00 92.31 308 GLN A N 1
ATOM 2374 C CA . GLN A 1 308 ? 15.035 -19.848 -11.407 1.00 92.31 308 GLN A CA 1
ATOM 2375 C C . GLN A 1 308 ? 13.620 -19.990 -10.831 1.00 92.31 308 GLN A C 1
ATOM 2377 O O . GLN A 1 308 ? 12.768 -20.624 -11.449 1.00 92.31 308 GLN A O 1
ATOM 2382 N N . ARG A 1 309 ? 13.361 -19.381 -9.670 1.00 92.50 309 ARG A N 1
ATOM 2383 C CA . ARG A 1 309 ? 12.040 -19.279 -9.051 1.00 92.50 309 ARG A CA 1
ATOM 2384 C C . ARG A 1 309 ? 11.130 -18.256 -9.740 1.00 92.50 309 ARG A C 1
ATOM 2386 O O . ARG A 1 309 ? 9.905 -18.367 -9.671 1.00 92.50 309 ARG A O 1
ATOM 2393 N N . ALA A 1 310 ? 11.715 -17.249 -10.393 1.00 89.00 310 ALA A N 1
ATOM 2394 C CA . ALA A 1 310 ? 10.963 -16.202 -11.070 1.00 89.00 310 ALA A CA 1
ATOM 2395 C C . ALA A 1 310 ? 10.170 -16.804 -12.243 1.00 89.00 310 ALA A C 1
ATOM 2397 O O . ALA A 1 310 ? 10.732 -17.407 -13.152 1.00 89.00 310 ALA A O 1
ATOM 2398 N N . THR A 1 311 ? 8.844 -16.648 -12.221 1.00 82.94 311 THR A N 1
ATOM 2399 C CA . THR A 1 311 ? 7.936 -17.216 -13.243 1.00 82.94 311 THR A CA 1
ATOM 2400 C C . THR A 1 311 ? 7.475 -16.227 -14.295 1.00 82.94 311 THR A C 1
ATOM 2402 O O . THR A 1 311 ? 6.750 -16.602 -15.219 1.00 82.94 311 THR A O 1
ATOM 2405 N N . CYS A 1 312 ? 7.864 -14.963 -14.172 1.00 79.56 312 CYS A N 1
ATOM 2406 C CA . CYS A 1 312 ? 7.520 -13.967 -15.170 1.00 79.56 312 CYS A CA 1
ATOM 2407 C C . CYS A 1 312 ? 8.189 -14.292 -16.511 1.00 79.56 312 CYS A C 1
ATOM 2409 O O . CYS A 1 312 ? 9.282 -14.861 -16.559 1.00 79.56 312 CYS A O 1
ATOM 2411 N N . PRO A 1 313 ? 7.568 -13.879 -17.624 1.00 78.62 313 PRO A N 1
ATOM 2412 C CA . PRO A 1 313 ? 8.200 -13.950 -18.928 1.00 78.62 313 PRO A CA 1
ATOM 2413 C C . PRO A 1 313 ? 9.523 -13.173 -18.934 1.00 78.62 313 PRO A C 1
ATOM 2415 O O . PRO A 1 313 ? 9.545 -11.959 -18.715 1.00 78.62 313 PRO A O 1
ATOM 2418 N N . HIS A 1 314 ? 10.624 -13.869 -19.216 1.00 83.38 314 HIS A N 1
ATOM 2419 C CA . HIS A 1 314 ? 11.916 -13.237 -19.461 1.00 83.38 314 HIS A CA 1
ATOM 2420 C C . HIS A 1 314 ? 11.888 -12.642 -20.868 1.00 83.38 314 HIS A C 1
ATOM 2422 O O . HIS A 1 314 ? 12.073 -13.346 -21.862 1.00 83.38 314 HIS A O 1
ATOM 2428 N N . TYR A 1 315 ? 11.595 -11.349 -20.955 1.00 81.50 315 TYR A N 1
ATOM 2429 C CA . TYR A 1 315 ? 11.705 -10.618 -22.207 1.00 81.50 315 TYR A CA 1
ATOM 2430 C C . TYR A 1 315 ? 13.116 -10.078 -22.388 1.00 81.50 315 TYR A C 1
ATOM 2432 O O . TYR A 1 315 ? 13.764 -9.627 -21.441 1.00 81.50 315 TYR A O 1
ATOM 2440 N N . SER A 1 316 ? 13.566 -10.119 -23.640 1.00 81.31 316 SER A N 1
ATOM 2441 C CA . SER A 1 316 ? 14.782 -9.452 -24.070 1.00 81.31 316 SER A CA 1
ATOM 2442 C C . SER A 1 316 ? 14.446 -8.392 -25.107 1.00 81.31 316 SER A C 1
ATOM 2444 O O . SER A 1 316 ? 13.825 -8.709 -26.126 1.00 81.31 316 SER A O 1
ATOM 2446 N N . THR A 1 317 ? 14.937 -7.177 -24.908 1.00 78.62 317 THR A N 1
ATOM 2447 C CA . THR A 1 317 ? 14.782 -6.074 -25.858 1.00 78.62 317 THR A CA 1
ATOM 2448 C C . THR A 1 317 ? 16.164 -5.662 -26.331 1.00 78.62 317 THR A C 1
ATOM 2450 O O . THR A 1 317 ? 17.080 -5.454 -25.539 1.00 78.62 317 THR A O 1
ATOM 2453 N N . HIS A 1 318 ? 16.354 -5.638 -27.652 1.00 81.50 318 HIS A N 1
ATOM 2454 C CA . HIS A 1 318 ? 17.662 -5.418 -28.282 1.00 81.50 318 HIS A CA 1
ATOM 2455 C C . HIS A 1 318 ? 18.767 -6.387 -27.809 1.00 81.50 318 HIS A C 1
ATOM 2457 O O . HIS A 1 318 ? 19.937 -6.017 -27.741 1.00 81.50 318 HIS A O 1
ATOM 2463 N N . GLY A 1 319 ? 18.401 -7.639 -27.509 1.00 80.94 319 GLY A N 1
ATOM 2464 C CA . GLY A 1 319 ? 19.345 -8.674 -27.069 1.00 80.94 319 GLY A CA 1
ATOM 2465 C C . GLY A 1 319 ? 19.765 -8.565 -25.602 1.00 80.94 319 GLY A C 1
ATOM 2466 O O . GLY A 1 319 ? 20.733 -9.210 -25.212 1.00 80.94 319 GLY A O 1
ATOM 2467 N N . ALA A 1 320 ? 19.056 -7.764 -24.805 1.00 78.62 320 ALA A N 1
ATOM 2468 C CA . ALA A 1 320 ? 19.308 -7.589 -23.383 1.00 78.62 320 ALA A CA 1
ATOM 2469 C C . ALA A 1 320 ? 18.072 -7.923 -22.564 1.00 78.62 320 ALA A C 1
ATOM 2471 O O . ALA A 1 320 ? 16.972 -7.533 -22.948 1.00 78.62 320 ALA A O 1
ATOM 2472 N N . ASP A 1 321 ? 18.259 -8.596 -21.435 1.00 82.62 321 ASP A N 1
ATOM 2473 C CA . ASP A 1 321 ? 17.173 -8.913 -20.514 1.00 82.62 321 ASP A CA 1
ATOM 2474 C C . ASP A 1 321 ? 16.547 -7.625 -19.969 1.00 82.62 321 ASP A C 1
ATOM 2476 O O . ASP A 1 321 ? 17.229 -6.815 -19.347 1.00 82.62 321 ASP A O 1
ATOM 2480 N N . THR A 1 322 ? 15.249 -7.426 -20.195 1.00 83.94 322 THR A N 1
ATOM 2481 C CA . THR A 1 322 ? 14.486 -6.264 -19.697 1.00 83.94 322 THR A CA 1
ATOM 2482 C C . THR A 1 322 ? 13.607 -6.603 -18.500 1.00 83.94 322 THR A C 1
ATOM 2484 O O . THR A 1 322 ? 12.707 -5.842 -18.143 1.00 83.94 322 THR A O 1
ATOM 2487 N N . TRP A 1 323 ? 13.863 -7.745 -17.864 1.00 88.31 323 TRP A N 1
ATOM 2488 C CA . TRP A 1 323 ? 13.141 -8.197 -16.686 1.00 88.31 323 TRP A CA 1
ATOM 2489 C C . TRP A 1 323 ? 13.962 -8.001 -15.405 1.00 88.31 323 TRP A C 1
ATOM 2491 O O . TRP A 1 323 ? 15.195 -7.926 -15.419 1.00 88.31 323 TRP A O 1
ATOM 2501 N N . GLY A 1 324 ? 13.263 -7.914 -14.280 1.00 92.88 324 GLY A N 1
ATOM 2502 C CA . GLY A 1 324 ? 13.859 -7.797 -12.959 1.00 92.88 324 GLY A CA 1
ATOM 2503 C C . GLY A 1 324 ? 13.014 -8.456 -11.880 1.00 92.88 324 GLY A C 1
ATOM 2504 O O . GLY A 1 324 ? 11.870 -8.846 -12.114 1.00 92.88 324 GLY A O 1
ATOM 2505 N N . VAL A 1 325 ? 13.600 -8.567 -10.691 1.00 95.25 325 VAL A N 1
ATOM 2506 C CA . VAL A 1 325 ? 12.959 -9.100 -9.484 1.00 95.25 325 VAL A CA 1
ATOM 2507 C C . VAL A 1 325 ? 13.107 -8.080 -8.365 1.00 95.25 325 VAL A C 1
ATOM 2509 O O . VAL A 1 325 ? 14.213 -7.614 -8.084 1.00 95.25 325 VAL A O 1
ATOM 2512 N N . GLY A 1 326 ? 11.994 -7.751 -7.718 1.00 95.62 326 GLY A N 1
ATOM 2513 C CA . GLY A 1 326 ? 11.929 -6.930 -6.518 1.00 95.62 326 GLY A CA 1
ATOM 2514 C C . GLY A 1 326 ? 11.421 -7.733 -5.325 1.00 95.62 326 GLY A C 1
ATOM 2515 O O . GLY A 1 326 ? 10.460 -8.492 -5.448 1.00 95.62 326 GLY A O 1
ATOM 2516 N N . ALA A 1 327 ? 12.053 -7.541 -4.171 1.00 96.94 327 ALA A N 1
ATOM 2517 C CA . ALA A 1 327 ? 11.556 -7.980 -2.877 1.00 96.94 327 ALA A CA 1
ATOM 2518 C C . ALA A 1 327 ? 10.763 -6.850 -2.226 1.00 96.94 327 ALA A C 1
ATOM 2520 O O . ALA A 1 327 ? 11.219 -5.705 -2.179 1.00 96.94 327 ALA A O 1
ATOM 2521 N N . TYR A 1 328 ? 9.609 -7.194 -1.678 1.00 96.69 328 TYR A N 1
ATOM 2522 C CA . TYR A 1 328 ? 8.772 -6.298 -0.901 1.00 96.69 328 TYR A CA 1
ATOM 2523 C C . TYR A 1 328 ? 8.488 -6.934 0.450 1.00 96.69 328 TYR A C 1
ATOM 2525 O O . TYR A 1 328 ? 8.368 -8.157 0.549 1.00 96.69 328 TYR A O 1
ATOM 2533 N N . TRP A 1 329 ? 8.380 -6.116 1.494 1.00 97.75 329 TRP A N 1
ATOM 2534 C CA . TRP A 1 329 ? 7.989 -6.619 2.804 1.00 97.75 329 TRP A CA 1
ATOM 2535 C C . TRP A 1 329 ? 7.231 -5.598 3.644 1.00 97.75 329 TRP A C 1
ATOM 2537 O O . TRP A 1 329 ? 7.369 -4.389 3.467 1.00 97.75 329 TRP A O 1
ATOM 2547 N N . ALA A 1 330 ? 6.435 -6.105 4.579 1.00 97.19 330 ALA A N 1
ATOM 2548 C CA . ALA A 1 330 ? 5.694 -5.335 5.566 1.00 97.19 330 ALA A CA 1
ATOM 2549 C C . ALA A 1 330 ? 5.862 -5.968 6.952 1.00 97.19 330 ALA A C 1
ATOM 2551 O O . ALA A 1 330 ? 6.036 -7.182 7.077 1.00 97.19 330 ALA A O 1
ATOM 2552 N N . TYR A 1 331 ? 5.796 -5.148 7.999 1.00 97.94 331 TYR A N 1
ATOM 2553 C CA . TYR A 1 331 ? 5.930 -5.611 9.379 1.00 97.94 331 TYR A CA 1
ATOM 2554 C C . TYR A 1 331 ? 4.573 -5.672 10.060 1.00 97.94 331 TYR A C 1
ATOM 2556 O O . TYR A 1 331 ? 3.803 -4.723 9.972 1.00 97.94 331 TYR A O 1
ATOM 2564 N N . ASN A 1 332 ? 4.301 -6.745 10.801 1.00 96.31 332 ASN A N 1
ATOM 2565 C CA . ASN A 1 332 ? 3.134 -6.861 11.679 1.00 96.31 332 ASN A CA 1
ATOM 2566 C C . ASN A 1 332 ? 1.790 -6.549 10.986 1.00 96.31 332 ASN A C 1
ATOM 2568 O O . ASN A 1 332 ? 0.888 -5.988 11.605 1.00 96.31 332 ASN A O 1
ATOM 2572 N N . GLY A 1 333 ? 1.665 -6.890 9.698 1.00 92.44 333 GLY A N 1
ATOM 2573 C CA . GLY A 1 333 ? 0.473 -6.608 8.889 1.00 92.44 333 GLY A CA 1
ATOM 2574 C C . GLY A 1 333 ? 0.286 -5.139 8.484 1.00 92.44 333 GLY A C 1
ATOM 2575 O O . GLY A 1 333 ? -0.764 -4.792 7.948 1.00 92.44 333 GLY A O 1
ATOM 2576 N N . ASP A 1 334 ? 1.276 -4.272 8.714 1.00 93.69 334 ASP A N 1
ATOM 2577 C CA . ASP A 1 334 ? 1.250 -2.865 8.311 1.00 93.69 334 ASP A CA 1
ATOM 2578 C C . ASP A 1 334 ? 1.593 -2.701 6.822 1.00 93.69 334 ASP A C 1
ATOM 2580 O O . ASP A 1 334 ? 2.683 -2.274 6.432 1.00 93.69 334 ASP A O 1
ATOM 2584 N N . PHE A 1 335 ? 0.632 -3.056 5.971 1.00 87.44 335 PHE A N 1
ATOM 2585 C CA . PHE A 1 335 ? 0.740 -2.907 4.519 1.00 87.44 335 PHE A CA 1
ATOM 2586 C C . PHE A 1 335 ? 0.673 -1.445 4.039 1.00 87.44 335 PHE A C 1
ATOM 2588 O O . PHE A 1 335 ? 0.737 -1.208 2.837 1.00 87.44 335 PHE A O 1
ATOM 2595 N N . ASN A 1 336 ? 0.613 -0.463 4.947 1.00 83.38 336 ASN A N 1
ATOM 2596 C CA . ASN A 1 336 ? 0.735 0.957 4.603 1.00 83.38 336 ASN A CA 1
ATOM 2597 C C . ASN A 1 336 ? 2.199 1.421 4.548 1.00 83.38 336 ASN A C 1
ATOM 2599 O O . ASN A 1 336 ? 2.500 2.469 3.979 1.00 83.38 336 ASN A O 1
ATOM 2603 N N . HIS A 1 337 ? 3.121 0.643 5.124 1.00 88.00 337 HIS A N 1
ATOM 2604 C CA . HIS A 1 337 ? 4.550 0.960 5.186 1.00 88.00 337 HIS A CA 1
ATOM 2605 C C . HIS A 1 337 ? 5.400 -0.135 4.541 1.00 88.00 337 HIS A C 1
ATOM 2607 O O . HIS A 1 337 ? 6.348 -0.664 5.133 1.00 88.00 337 HIS A O 1
ATOM 2613 N N . ILE A 1 338 ? 5.061 -0.456 3.294 1.00 92.50 338 ILE A N 1
ATOM 2614 C CA . ILE A 1 338 ? 5.765 -1.453 2.490 1.00 92.50 338 ILE A CA 1
ATOM 2615 C C . ILE A 1 338 ? 7.190 -0.980 2.209 1.00 92.50 338 ILE A C 1
ATOM 2617 O O . ILE A 1 338 ? 7.427 0.124 1.719 1.00 92.50 338 ILE A O 1
ATOM 2621 N N . GLN A 1 339 ? 8.143 -1.848 2.506 1.00 97.31 339 GLN A N 1
ATOM 2622 C CA . GLN A 1 339 ? 9.544 -1.686 2.163 1.00 97.31 339 GLN A CA 1
ATOM 2623 C C . GLN A 1 339 ? 9.842 -2.404 0.845 1.00 97.31 339 GLN A C 1
ATOM 2625 O O . GLN A 1 339 ? 9.148 -3.353 0.475 1.00 97.31 339 GLN A O 1
ATOM 2630 N N . TYR A 1 340 ? 10.879 -1.954 0.141 1.00 96.44 340 TYR A N 1
ATOM 2631 C CA . TYR A 1 340 ? 11.242 -2.469 -1.176 1.00 96.44 340 TYR A CA 1
ATOM 2632 C C . TYR A 1 340 ? 12.758 -2.548 -1.355 1.00 96.44 340 TYR A C 1
ATOM 2634 O O . TYR A 1 340 ? 13.491 -1.646 -0.944 1.00 96.44 340 TYR A O 1
ATOM 2642 N N . ALA A 1 341 ? 13.215 -3.593 -2.043 1.00 96.69 341 ALA A N 1
ATOM 2643 C CA . ALA A 1 341 ? 14.577 -3.710 -2.540 1.00 96.69 341 ALA A CA 1
ATOM 2644 C C . ALA A 1 341 ? 14.625 -4.470 -3.870 1.00 96.69 341 ALA A C 1
ATOM 2646 O O . ALA A 1 341 ? 13.915 -5.453 -4.073 1.00 96.69 341 ALA A O 1
ATOM 2647 N N . THR A 1 342 ? 15.515 -4.052 -4.766 1.00 95.12 342 THR A N 1
ATOM 2648 C CA . THR A 1 342 ? 15.776 -4.766 -6.020 1.00 95.12 342 THR A CA 1
ATOM 2649 C C . THR A 1 342 ? 16.679 -5.976 -5.761 1.00 95.12 342 THR A C 1
ATOM 2651 O O . THR A 1 342 ? 17.739 -5.821 -5.159 1.00 95.12 342 THR A O 1
ATOM 2654 N N . ILE A 1 343 ? 16.285 -7.155 -6.249 1.00 95.81 343 ILE A N 1
ATOM 2655 C CA . ILE A 1 343 ? 17.097 -8.385 -6.251 1.00 95.81 343 ILE A CA 1
ATOM 2656 C C . ILE A 1 343 ? 17.872 -8.504 -7.558 1.00 95.81 343 ILE A C 1
ATOM 2658 O O . ILE A 1 343 ? 19.078 -8.720 -7.555 1.00 95.81 343 ILE A O 1
ATOM 2662 N N . ALA A 1 344 ? 17.182 -8.369 -8.689 1.00 92.69 344 ALA A N 1
ATOM 2663 C CA . ALA A 1 344 ? 17.793 -8.503 -10.004 1.00 92.69 344 ALA A CA 1
ATOM 2664 C C . ALA A 1 344 ? 17.282 -7.432 -10.955 1.00 92.69 344 ALA A C 1
ATOM 2666 O O . ALA A 1 344 ? 16.087 -7.137 -10.980 1.00 92.69 344 ALA A O 1
ATOM 2667 N N . TYR A 1 345 ? 18.189 -6.849 -11.732 1.00 90.12 345 TYR A N 1
ATOM 2668 C CA . TYR A 1 345 ? 17.853 -5.863 -12.754 1.00 90.12 345 TYR A CA 1
ATOM 2669 C C . TYR A 1 345 ? 18.950 -5.769 -13.811 1.00 90.12 345 TYR A C 1
ATOM 2671 O O . TYR A 1 345 ? 20.115 -6.076 -13.551 1.00 90.12 345 TYR A O 1
ATOM 2679 N N . THR A 1 346 ? 18.587 -5.278 -14.990 1.00 86.44 346 THR A N 1
ATOM 2680 C CA . THR A 1 346 ? 19.544 -4.944 -16.045 1.00 86.44 346 THR A CA 1
ATOM 2681 C C . THR A 1 346 ? 19.703 -3.422 -16.102 1.00 86.44 346 THR A C 1
ATOM 2683 O O . THR A 1 346 ? 18.735 -2.726 -16.408 1.00 86.44 346 THR A O 1
ATOM 2686 N N . PRO A 1 347 ? 20.888 -2.864 -15.792 1.00 83.25 347 PRO A N 1
ATOM 2687 C CA . PRO A 1 347 ? 21.063 -1.416 -15.643 1.00 83.25 347 PRO A CA 1
ATOM 2688 C C . PRO A 1 347 ? 20.927 -0.642 -16.961 1.00 83.25 347 PRO A C 1
ATOM 2690 O O . PRO A 1 347 ? 20.598 0.543 -16.946 1.00 83.25 347 PRO A O 1
ATOM 2693 N N . SER A 1 348 ? 21.203 -1.283 -18.099 1.00 81.12 348 SER A N 1
ATOM 2694 C CA . SER A 1 348 ? 21.069 -0.683 -19.426 1.00 81.12 348 SER A CA 1
ATOM 2695 C C . SER A 1 348 ? 20.914 -1.743 -20.523 1.00 81.12 348 SER A C 1
ATOM 2697 O O . SER A 1 348 ? 21.367 -2.877 -20.347 1.00 81.12 348 SER A O 1
ATOM 2699 N N . PRO A 1 349 ? 20.331 -1.398 -21.687 1.00 78.12 349 PRO A N 1
ATOM 2700 C CA . PRO A 1 349 ? 20.287 -2.304 -22.830 1.00 78.12 349 PRO A CA 1
ATOM 2701 C C . PRO A 1 349 ? 21.696 -2.772 -23.220 1.00 78.12 349 PRO A C 1
ATOM 2703 O O . PRO A 1 349 ? 22.585 -1.970 -23.501 1.00 78.12 349 PRO A O 1
ATOM 2706 N N . GLY A 1 350 ? 21.894 -4.084 -23.217 1.00 79.25 350 GLY A N 1
ATOM 2707 C CA . GLY A 1 350 ? 23.138 -4.784 -23.539 1.00 79.25 350 GLY A CA 1
ATOM 2708 C C . GLY A 1 350 ? 24.016 -5.090 -22.324 1.00 79.25 350 GLY A C 1
ATOM 2709 O O . GLY A 1 350 ? 25.039 -5.755 -22.480 1.00 79.25 350 GLY A O 1
ATOM 2710 N N . ALA A 1 351 ? 23.645 -4.622 -21.128 1.00 83.81 351 ALA A N 1
ATOM 2711 C CA . ALA A 1 351 ? 24.358 -4.951 -19.901 1.00 83.81 351 ALA A CA 1
ATOM 2712 C C . ALA A 1 351 ? 24.017 -6.360 -19.402 1.00 83.81 351 ALA A C 1
ATOM 2714 O O . ALA A 1 351 ? 22.938 -6.894 -19.652 1.00 83.81 351 ALA A O 1
ATOM 2715 N N . GLN A 1 352 ? 24.949 -6.940 -18.648 1.00 85.62 352 GLN A N 1
ATOM 2716 C CA . GLN A 1 352 ? 24.690 -8.149 -17.878 1.00 85.62 352 GLN A CA 1
ATOM 2717 C C . GLN A 1 352 ? 23.724 -7.831 -16.729 1.00 85.62 352 GLN A C 1
ATOM 2719 O O . GLN A 1 352 ? 23.833 -6.774 -16.099 1.00 85.62 352 GLN A O 1
ATOM 2724 N N . GLN A 1 353 ? 22.810 -8.758 -16.443 1.00 86.19 353 GLN A N 1
ATOM 2725 C CA . GLN A 1 353 ? 21.928 -8.666 -15.285 1.00 86.19 353 GLN A CA 1
ATOM 2726 C C . GLN A 1 353 ? 22.756 -8.602 -13.991 1.00 86.19 353 GLN A C 1
ATOM 2728 O O . GLN A 1 353 ? 23.703 -9.368 -13.795 1.00 86.19 353 GLN A O 1
ATOM 2733 N N . VAL A 1 354 ? 22.405 -7.664 -13.116 1.00 91.38 354 VAL A N 1
ATOM 2734 C CA . VAL A 1 354 ? 23.030 -7.464 -11.807 1.00 91.38 354 VAL A CA 1
ATOM 2735 C C . VAL A 1 354 ? 22.156 -8.122 -10.751 1.00 91.38 354 VAL A C 1
ATOM 2737 O O . VAL A 1 354 ? 20.951 -7.883 -10.723 1.00 91.38 354 VAL A O 1
ATOM 2740 N N . TYR A 1 355 ? 22.778 -8.913 -9.877 1.00 93.38 355 TYR A N 1
ATOM 2741 C CA . TYR A 1 355 ? 22.137 -9.549 -8.728 1.00 93.38 355 TYR A CA 1
ATOM 2742 C C . TYR A 1 355 ? 22.604 -8.897 -7.424 1.00 93.38 355 TYR A C 1
ATOM 2744 O O . TYR A 1 355 ? 23.794 -8.630 -7.239 1.00 93.38 355 TYR A O 1
ATOM 2752 N N . VAL A 1 356 ? 21.658 -8.643 -6.527 1.00 95.62 356 VAL A N 1
ATOM 2753 C CA . VAL A 1 356 ? 21.856 -8.041 -5.211 1.00 95.62 356 VAL A CA 1
ATOM 2754 C C . VAL A 1 356 ? 21.068 -8.865 -4.200 1.00 95.62 356 VAL A C 1
ATOM 2756 O O . VAL A 1 356 ? 19.923 -9.219 -4.455 1.00 95.62 356 VAL A O 1
ATOM 2759 N N . GLU A 1 357 ? 21.669 -9.150 -3.046 1.00 97.12 357 GLU A N 1
ATOM 2760 C CA . GLU A 1 357 ? 20.989 -9.777 -1.907 1.00 97.12 357 GLU A CA 1
ATOM 2761 C C . GLU A 1 357 ? 20.428 -8.670 -0.997 1.00 97.12 357 GLU A C 1
ATOM 2763 O O . GLU A 1 357 ? 21.212 -7.958 -0.355 1.00 97.12 357 GLU A O 1
ATOM 2768 N N . PRO A 1 358 ? 19.098 -8.456 -0.937 1.00 97.06 358 PRO A N 1
ATOM 2769 C CA . PRO A 1 358 ? 18.517 -7.459 -0.051 1.00 97.06 358 PRO A CA 1
ATOM 2770 C C . PRO A 1 358 ? 18.815 -7.754 1.414 1.00 97.06 358 PRO A C 1
ATOM 2772 O O . PRO A 1 358 ? 18.874 -8.912 1.832 1.00 97.06 358 PRO A O 1
ATOM 2775 N N . THR A 1 359 ? 18.930 -6.696 2.217 1.00 97.94 359 THR A N 1
ATOM 2776 C CA . THR A 1 359 ? 19.107 -6.824 3.665 1.00 97.94 359 THR A CA 1
ATOM 2777 C C . THR A 1 359 ? 18.018 -6.079 4.424 1.00 97.94 359 THR A C 1
ATOM 2779 O O . THR A 1 359 ? 17.693 -4.936 4.104 1.00 97.94 359 THR A O 1
ATOM 2782 N N . ILE A 1 360 ? 17.459 -6.731 5.441 1.00 97.62 360 ILE A N 1
ATOM 2783 C CA . ILE A 1 360 ? 16.537 -6.142 6.408 1.00 97.62 360 ILE A CA 1
ATOM 2784 C C . ILE A 1 360 ? 17.308 -5.970 7.713 1.00 97.62 360 ILE A C 1
ATOM 2786 O O . ILE A 1 360 ? 17.734 -6.950 8.323 1.00 97.62 360 ILE A O 1
ATOM 2790 N N . VAL A 1 361 ? 17.508 -4.726 8.133 1.00 96.94 361 VAL A N 1
ATOM 2791 C CA . VAL A 1 361 ? 18.309 -4.392 9.315 1.00 96.94 361 VAL A CA 1
ATOM 2792 C C . VAL A 1 361 ? 17.388 -4.024 10.469 1.00 96.94 361 VAL A C 1
ATOM 2794 O O . VAL A 1 361 ? 16.509 -3.180 10.303 1.00 96.94 361 VAL A O 1
ATOM 2797 N N . ASN A 1 362 ? 17.630 -4.619 11.637 1.00 96.19 362 ASN A N 1
ATOM 2798 C CA . ASN A 1 362 ? 16.910 -4.355 12.883 1.00 96.19 362 ASN A CA 1
ATOM 2799 C C . ASN A 1 362 ? 15.376 -4.441 12.735 1.00 96.19 362 ASN A C 1
ATOM 2801 O O . ASN A 1 362 ? 14.677 -3.451 12.990 1.00 96.19 362 ASN A O 1
ATOM 2805 N N . PRO A 1 363 ? 14.826 -5.580 12.273 1.00 97.12 363 PRO A N 1
ATOM 2806 C CA . PRO A 1 363 ? 13.386 -5.697 12.095 1.00 97.12 363 PRO A CA 1
ATOM 2807 C C . PRO A 1 363 ? 12.661 -5.564 13.449 1.00 97.12 363 PRO A C 1
ATOM 2809 O O . PRO A 1 363 ? 13.163 -6.038 14.470 1.00 97.12 363 PRO A O 1
ATOM 2812 N N . PRO A 1 364 ? 11.471 -4.943 13.507 1.00 97.19 364 PRO A N 1
ATOM 2813 C CA . PRO A 1 364 ? 10.682 -4.917 14.731 1.00 97.19 364 PRO A CA 1
ATOM 2814 C C . PRO A 1 364 ? 10.250 -6.335 15.124 1.00 97.19 364 PRO A C 1
ATOM 2816 O O . PRO A 1 364 ? 10.060 -7.204 14.276 1.00 97.19 364 PRO A O 1
ATOM 2819 N N . LYS A 1 365 ? 10.043 -6.557 16.425 1.00 97.88 365 LYS A N 1
ATOM 2820 C CA . LYS A 1 365 ? 9.503 -7.820 16.941 1.00 97.88 365 LYS A CA 1
ATOM 2821 C C . LYS A 1 365 ? 8.139 -8.129 16.307 1.00 97.88 365 LYS A C 1
ATOM 2823 O O . LYS A 1 365 ? 7.316 -7.221 16.162 1.00 97.88 365 LYS A O 1
ATOM 2828 N N . GLY A 1 366 ? 7.887 -9.408 16.019 1.00 97.31 366 GLY A N 1
ATOM 2829 C CA . GLY A 1 366 ? 6.624 -9.901 15.471 1.00 97.31 366 GLY A CA 1
ATOM 2830 C C . GLY A 1 366 ? 6.774 -10.553 14.097 1.00 97.31 366 GLY A C 1
ATOM 2831 O O . GLY A 1 366 ? 7.633 -11.410 13.926 1.00 97.31 366 GLY A O 1
ATOM 2832 N N . ASP A 1 367 ? 5.903 -10.216 13.154 1.00 97.94 367 ASP A N 1
ATOM 2833 C CA . ASP A 1 367 ? 5.821 -10.854 11.836 1.00 97.94 367 ASP A CA 1
ATOM 2834 C C . ASP A 1 367 ? 6.445 -9.982 10.737 1.00 97.94 367 ASP A C 1
ATOM 2836 O O . ASP A 1 367 ? 6.256 -8.763 10.718 1.00 97.94 367 ASP A O 1
ATOM 2840 N N . ILE A 1 368 ? 7.159 -10.610 9.804 1.00 97.88 368 ILE A N 1
ATOM 2841 C CA . ILE A 1 368 ? 7.568 -10.011 8.532 1.00 97.88 368 ILE A CA 1
ATOM 2842 C C . ILE A 1 368 ? 6.846 -10.764 7.419 1.00 97.88 368 ILE A C 1
ATOM 2844 O O . ILE A 1 368 ? 7.143 -11.934 7.181 1.00 97.88 368 ILE A O 1
ATOM 2848 N N . ALA A 1 369 ? 5.952 -10.079 6.711 1.00 96.88 369 ALA A N 1
ATOM 2849 C CA . ALA A 1 369 ? 5.344 -10.579 5.486 1.00 96.88 369 ALA A CA 1
ATOM 2850 C C . ALA A 1 369 ? 6.206 -10.151 4.292 1.00 96.88 369 ALA A C 1
ATOM 2852 O O . ALA A 1 369 ? 6.414 -8.956 4.097 1.00 96.88 369 ALA A O 1
ATOM 2853 N N . ILE A 1 370 ? 6.693 -11.103 3.498 1.00 96.88 370 ILE A N 1
ATOM 2854 C CA . ILE A 1 370 ? 7.580 -10.891 2.346 1.00 96.88 370 ILE A CA 1
ATOM 2855 C C . ILE A 1 370 ? 6.913 -11.427 1.080 1.00 96.88 370 ILE A C 1
ATOM 2857 O O . ILE A 1 370 ? 6.315 -12.501 1.088 1.00 96.88 370 ILE A O 1
ATOM 2861 N N . TRP A 1 371 ? 7.042 -10.709 -0.029 1.00 95.25 371 TRP A N 1
ATOM 2862 C CA . TRP A 1 371 ? 6.643 -11.195 -1.347 1.00 95.25 371 TRP A CA 1
ATOM 2863 C C . TRP A 1 371 ? 7.586 -10.685 -2.425 1.00 95.25 371 TRP A C 1
ATOM 2865 O O . TRP A 1 371 ? 8.290 -9.686 -2.250 1.00 95.25 371 TRP A O 1
ATOM 2875 N N . PHE A 1 372 ? 7.588 -11.381 -3.557 1.00 95.44 372 PHE A N 1
ATOM 2876 C CA . PHE A 1 372 ? 8.429 -11.036 -4.687 1.00 95.44 372 PHE A CA 1
ATOM 2877 C C . PHE A 1 372 ? 7.561 -10.682 -5.880 1.00 95.44 372 PHE A C 1
ATOM 2879 O O . PHE A 1 372 ? 6.557 -11.335 -6.176 1.00 95.44 372 PHE A O 1
ATOM 2886 N N . VAL A 1 373 ? 7.960 -9.626 -6.574 1.00 93.25 373 VAL A N 1
ATOM 2887 C CA . VAL A 1 373 ? 7.381 -9.269 -7.864 1.00 93.25 373 VAL A CA 1
ATOM 2888 C C . VAL A 1 373 ? 8.498 -9.372 -8.868 1.00 93.25 373 VAL A C 1
ATOM 2890 O O . VAL A 1 373 ? 9.538 -8.733 -8.711 1.00 93.25 373 VAL A O 1
ATOM 2893 N N . CYS A 1 374 ? 8.284 -10.173 -9.897 1.00 91.75 374 CYS A N 1
ATOM 2894 C CA . CYS A 1 374 ? 9.170 -10.183 -11.037 1.00 91.75 374 CYS A CA 1
ATOM 2895 C C . CYS A 1 374 ? 8.415 -9.664 -12.252 1.00 91.75 374 CYS A C 1
ATOM 2897 O O . CYS A 1 374 ? 7.223 -9.915 -12.418 1.00 91.75 374 CYS A O 1
ATOM 2899 N N . GLY A 1 375 ? 9.068 -8.866 -13.080 1.00 88.56 375 GLY A N 1
ATOM 2900 C CA . GLY A 1 375 ? 8.381 -8.206 -14.178 1.00 88.56 375 GLY A CA 1
ATOM 2901 C C . GLY A 1 375 ? 9.330 -7.694 -15.233 1.00 88.56 375 GLY A C 1
ATOM 2902 O O . GLY A 1 375 ? 10.527 -7.559 -15.001 1.00 88.56 375 GLY A O 1
ATOM 2903 N N . SER A 1 376 ? 8.762 -7.426 -16.397 1.00 84.31 376 SER A N 1
ATOM 2904 C CA . SER A 1 376 ? 9.415 -6.805 -17.540 1.00 84.31 376 SER A CA 1
ATOM 2905 C C . SER A 1 376 ? 8.595 -5.608 -18.007 1.00 84.31 376 SER A C 1
ATOM 2907 O O . SER A 1 376 ? 7.507 -5.337 -17.490 1.00 84.31 376 SER A O 1
ATOM 2909 N N . GLU A 1 377 ? 9.070 -4.937 -19.054 1.00 73.62 377 GLU A N 1
ATOM 2910 C CA . GLU A 1 377 ? 8.288 -3.915 -19.745 1.00 73.62 377 GLU A CA 1
ATOM 2911 C C . GLU A 1 377 ? 6.992 -4.441 -20.405 1.00 73.62 377 GLU A C 1
ATOM 2913 O O . GLU A 1 377 ? 6.190 -3.657 -20.894 1.00 73.62 377 GLU A O 1
ATOM 2918 N N . MET A 1 378 ? 6.729 -5.749 -20.371 1.00 75.75 378 MET A N 1
ATOM 2919 C CA . MET A 1 378 ? 5.521 -6.361 -20.934 1.00 75.75 378 MET A CA 1
ATOM 2920 C C . MET A 1 378 ? 4.565 -6.920 -19.866 1.00 75.75 378 MET A C 1
ATOM 2922 O O . MET A 1 378 ? 3.592 -7.588 -20.214 1.00 75.75 378 MET A O 1
ATOM 2926 N N . GLY A 1 379 ? 4.844 -6.700 -18.573 1.00 78.19 379 GLY A N 1
ATOM 2927 C CA . GLY A 1 379 ? 3.982 -7.137 -17.470 1.00 78.19 379 GLY A CA 1
ATOM 2928 C C . GLY A 1 379 ? 4.739 -7.711 -16.272 1.00 78.19 379 GLY A C 1
ATOM 2929 O O . GLY A 1 379 ? 5.960 -7.869 -16.302 1.00 78.19 379 GLY A O 1
ATOM 2930 N N . GLY A 1 380 ? 4.000 -8.029 -15.206 1.00 84.06 380 GLY A N 1
ATOM 2931 C CA . GLY A 1 380 ? 4.534 -8.571 -13.955 1.00 84.06 380 GLY A CA 1
ATOM 2932 C C . GLY A 1 380 ? 3.889 -9.895 -13.548 1.00 84.06 380 GLY A C 1
ATOM 2933 O O . GLY A 1 380 ? 2.771 -10.219 -13.942 1.00 84.06 380 GLY A O 1
ATOM 2934 N N . SER A 1 381 ? 4.602 -10.672 -12.745 1.00 85.62 381 SER A N 1
ATOM 2935 C CA . SER A 1 381 ? 4.121 -11.875 -12.075 1.00 85.62 381 SER A CA 1
ATOM 2936 C C . SER A 1 381 ? 4.505 -11.815 -10.603 1.00 85.62 381 SER A C 1
ATOM 2938 O O . SER A 1 381 ? 5.559 -11.296 -10.231 1.00 85.62 381 SER A O 1
ATOM 2940 N N . TYR A 1 382 ? 3.617 -12.334 -9.764 1.00 86.31 382 TYR A N 1
ATOM 2941 C CA . TYR A 1 382 ? 3.830 -12.411 -8.328 1.00 86.31 382 TYR A CA 1
ATOM 2942 C C . TYR A 1 382 ? 4.385 -13.784 -7.977 1.00 86.31 382 TYR A C 1
ATOM 2944 O O . TYR A 1 382 ? 3.760 -14.800 -8.279 1.00 86.31 382 TYR A O 1
ATOM 2952 N N . ASP A 1 383 ? 5.521 -13.806 -7.293 1.00 84.00 383 ASP A N 1
ATOM 2953 C CA . ASP A 1 383 ? 5.994 -14.991 -6.590 1.00 84.00 383 ASP A CA 1
ATOM 2954 C C . ASP A 1 383 ? 5.581 -14.864 -5.122 1.00 84.00 383 ASP A C 1
ATOM 2956 O O . ASP A 1 383 ? 6.178 -14.161 -4.299 1.00 84.00 383 ASP A O 1
ATOM 2960 N N . SER A 1 384 ? 4.463 -15.527 -4.851 1.00 73.69 384 SER A N 1
ATOM 2961 C CA . SER A 1 384 ? 3.842 -15.678 -3.545 1.00 73.69 384 SER A CA 1
ATOM 2962 C C . SER A 1 384 ? 3.619 -17.171 -3.289 1.00 73.69 384 SER A C 1
ATOM 2964 O O . SER A 1 384 ? 3.514 -17.963 -4.228 1.00 73.69 384 SER A O 1
ATOM 2966 N N . ASN A 1 385 ? 3.545 -17.572 -2.022 1.00 72.38 385 ASN A N 1
ATOM 2967 C CA . ASN A 1 385 ? 3.227 -18.925 -1.574 1.00 72.38 385 ASN A CA 1
ATOM 2968 C C . ASN A 1 385 ? 1.777 -19.292 -1.942 1.00 72.38 385 ASN A C 1
ATOM 2970 O O . ASN A 1 385 ? 0.880 -19.242 -1.103 1.00 72.38 385 ASN A O 1
ATOM 2974 N N . TYR A 1 386 ? 1.527 -19.596 -3.218 1.00 67.69 386 TYR A N 1
ATOM 2975 C CA . TYR A 1 386 ? 0.198 -19.912 -3.750 1.00 67.69 386 TYR A CA 1
ATOM 2976 C C . TYR A 1 386 ? -0.852 -18.826 -3.445 1.00 67.69 386 TYR A C 1
ATOM 2978 O O . TYR A 1 386 ? -1.969 -19.123 -3.023 1.00 67.69 386 TYR A O 1
ATOM 2986 N N . GLY A 1 387 ? -0.487 -17.555 -3.648 1.00 69.88 387 GLY A N 1
ATOM 2987 C CA . GLY A 1 387 ? -1.351 -16.405 -3.362 1.00 69.88 387 GLY A CA 1
ATOM 2988 C C . GLY A 1 387 ? -1.202 -15.831 -1.950 1.00 69.88 387 GLY A C 1
ATOM 2989 O O . GLY A 1 387 ? -1.963 -14.940 -1.585 1.00 69.88 387 GLY A O 1
ATOM 2990 N N . GLN A 1 388 ? -0.241 -16.317 -1.155 1.00 82.06 388 GLN A N 1
ATOM 2991 C CA . GLN A 1 388 ? 0.050 -15.809 0.191 1.00 82.0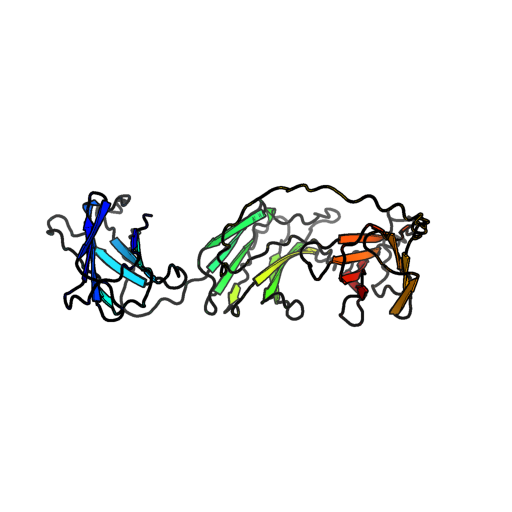6 388 GLN A CA 1
ATOM 2992 C C . GLN A 1 388 ? 1.478 -15.271 0.311 1.00 82.06 388 GLN A C 1
ATOM 2994 O O . GLN A 1 388 ? 2.401 -15.763 -0.336 1.00 82.06 388 GLN A O 1
ATOM 2999 N N . ASN A 1 389 ? 1.685 -14.287 1.180 1.00 92.12 389 ASN A N 1
ATOM 3000 C CA . ASN A 1 389 ? 3.023 -13.784 1.481 1.00 92.12 389 ASN A CA 1
ATOM 3001 C C . ASN A 1 389 ? 3.813 -14.805 2.321 1.00 92.12 389 ASN A C 1
ATOM 3003 O O . ASN A 1 389 ? 3.243 -15.638 3.026 1.00 92.12 389 ASN A O 1
ATOM 3007 N N . TRP A 1 390 ? 5.139 -14.746 2.245 1.00 94.44 390 TRP A N 1
ATOM 3008 C CA . TRP A 1 390 ? 6.045 -15.517 3.094 1.00 94.44 390 TRP A CA 1
ATOM 3009 C C . TRP A 1 390 ? 6.142 -14.850 4.460 1.00 94.44 390 TRP A C 1
ATOM 3011 O O . TRP A 1 390 ? 6.399 -13.653 4.533 1.00 94.44 390 TRP A O 1
ATOM 3021 N N . HIS A 1 391 ? 5.953 -15.611 5.534 1.00 95.56 391 HIS A N 1
ATOM 3022 C CA . HIS A 1 391 ? 5.938 -15.072 6.892 1.00 95.56 391 HIS A CA 1
ATOM 3023 C C . HIS A 1 391 ? 7.173 -15.516 7.675 1.00 95.56 391 HIS A C 1
ATOM 3025 O O . HIS A 1 391 ? 7.452 -16.712 7.788 1.00 95.56 391 HIS A O 1
ATOM 3031 N N . LEU A 1 392 ? 7.901 -14.548 8.233 1.00 96.94 392 LEU A N 1
ATOM 3032 C CA . LEU A 1 392 ? 9.041 -14.768 9.121 1.00 96.94 392 LEU A CA 1
ATOM 3033 C C . LEU A 1 392 ? 8.738 -14.202 10.509 1.00 96.94 392 LEU A C 1
ATOM 3035 O O . LEU A 1 392 ? 8.279 -13.071 10.638 1.00 96.94 392 LEU A O 1
ATOM 3039 N N . THR A 1 393 ? 9.053 -14.954 11.564 1.00 97.94 393 THR A N 1
ATOM 3040 C CA . THR A 1 393 ? 8.875 -14.488 12.947 1.00 97.94 393 THR A CA 1
ATOM 3041 C C . THR A 1 393 ? 10.166 -13.900 13.515 1.00 97.94 393 THR A C 1
ATOM 3043 O O . THR A 1 393 ? 11.187 -14.583 13.591 1.00 97.94 393 THR A O 1
ATOM 3046 N N . VAL A 1 394 ? 10.087 -12.657 13.984 1.00 97.56 394 VAL A N 1
ATOM 3047 C CA . VAL A 1 394 ? 11.107 -11.947 14.765 1.00 97.56 394 VAL A CA 1
ATOM 3048 C C . VAL A 1 394 ? 10.816 -12.140 16.253 1.00 97.56 394 VAL A C 1
ATOM 3050 O O . VAL A 1 394 ? 9.749 -11.744 16.735 1.00 97.56 394 VAL A O 1
ATOM 3053 N N . GLN A 1 395 ? 11.751 -12.757 16.980 1.00 94.25 395 GLN A N 1
ATOM 3054 C CA . GLN A 1 395 ? 11.578 -13.120 18.395 1.00 94.25 395 GLN A CA 1
ATOM 3055 C C . GLN A 1 395 ? 11.783 -11.968 19.380 1.00 94.25 395 GLN A C 1
ATOM 3057 O O . GLN A 1 395 ? 12.658 -11.110 19.140 1.00 94.25 395 GLN A O 1
#